Protein AF-A0A950Y7S8-F1 (afdb_monomer)

Secondary structure (DSSP, 8-state):
-TTS-SS--HHHHHHHHHHHHHTSHHHHHHHHHHHHHHHHHHHHHHHHHHHHHHH-TTS-GGG----EESS-SEEEE-HHHHHHHHTSTT--HHHHHHHHHHHHTTSEEEEEGGGS-HHHHHH-GGGGB--TT-SS----SPPTTS-B--TTEEEEE-SSEETTTEE-SS---THHHHHHHHHTT---SEE-SSEEEEE--TTPPTTHHHHHHHHHHHHHHHHHTT-BHHHH-HHHHHH-HHHHTT-BHHHHHHHHHHHHHHTTHHHHHHHHTSGGGPPEE-S-HHHHHHHHHHT--EEEEGGG-TTPBB-S-EEETTTTEEEE-TTEE--TT-HHHHHHHHHHHHHHHSTT-PPPEESEEEEE-GGG-EEEEEEE--TTTTT--

Sequence (385 aa):
MMHTSTSPQYNMIASLDVGAEIMRGRQGFALMDGAVRESIALRKQVERYRDELVGDPAAEVRERWFFDVFGPHTVTVTPEQLEAALAAHELTPRTRATLDRAIGAGGVRGARWSELDDDLLASVPECWMFHEGDDWHDLTGLAPGYIMLDPTKCSITTPGIERGRAFAHWGIPAAIPAAVLRARGIVCEKTSFYTILLLVTAAIERGKSATVLSELLEIKRQYDRDALVSDVLPDLVAAHPQRYAGVKLPELCDEMHEFLRERQADRLQRAAYNAEHEPEIVLRPADGHLALLRDGAELVPLDELAGRLAAALIVVYPPGIALMVPGERFAADSAAVAYLRLFEESDNRFPGFECEMHGIFPRAGTGGRLRYFTYVVPQTAAGGA

Structure (mmCIF, N/CA/C/O backbone):
data_AF-A0A950Y7S8-F1
#
_entry.id   AF-A0A950Y7S8-F1
#
loop_
_atom_site.group_PDB
_atom_site.id
_atom_site.type_symbol
_atom_site.label_atom_id
_atom_site.label_alt_id
_atom_site.label_comp_id
_atom_site.label_asym_id
_atom_site.label_entity_id
_atom_site.label_seq_id
_atom_site.pdbx_PDB_ins_code
_atom_site.Cartn_x
_atom_site.Cartn_y
_atom_site.Cartn_z
_atom_site.occupancy
_atom_site.B_iso_or_equiv
_atom_site.auth_seq_id
_atom_site.auth_comp_id
_atom_site.auth_asym_id
_atom_site.auth_atom_id
_atom_site.pdbx_PDB_model_num
ATOM 1 N N . MET A 1 1 ? -18.364 29.723 -8.635 1.00 84.06 1 MET A N 1
ATOM 2 C CA . MET A 1 1 ? -17.699 30.203 -7.401 1.00 84.06 1 MET A CA 1
ATOM 3 C C . MET A 1 1 ? -18.236 29.561 -6.112 1.00 84.06 1 MET A C 1
ATOM 5 O O . MET A 1 1 ? -17.759 29.932 -5.056 1.00 84.06 1 MET A O 1
ATOM 9 N N . MET A 1 2 ? -19.168 28.590 -6.143 1.00 94.31 2 MET A N 1
ATOM 10 C CA . MET A 1 2 ? -19.790 28.039 -4.916 1.00 94.31 2 MET A CA 1
ATOM 11 C C . MET A 1 2 ? -18.813 27.337 -3.949 1.00 94.31 2 MET A C 1
ATOM 13 O O . MET A 1 2 ? -19.095 27.273 -2.761 1.00 94.31 2 MET A O 1
ATOM 17 N N . HIS A 1 3 ? -17.673 26.838 -4.442 1.00 95.88 3 HIS A N 1
ATOM 18 C CA . HIS A 1 3 ? -16.684 26.092 -3.645 1.00 95.88 3 HIS A CA 1
ATOM 19 C C . HIS A 1 3 ? -15.305 26.766 -3.583 1.00 95.88 3 HIS A C 1
ATOM 21 O O . HIS A 1 3 ? -14.385 26.238 -2.966 1.00 95.88 3 HIS A O 1
ATOM 27 N N . THR A 1 4 ? -15.136 27.920 -4.233 1.00 94.44 4 THR A N 1
ATOM 28 C CA . THR A 1 4 ? -13.865 28.655 -4.228 1.00 94.44 4 THR A CA 1
ATOM 29 C C . THR A 1 4 ? -13.909 29.695 -3.121 1.00 94.44 4 THR A C 1
ATOM 31 O O . THR A 1 4 ? -14.841 30.496 -3.079 1.00 94.44 4 THR A O 1
ATOM 34 N N . SER A 1 5 ? -12.899 29.703 -2.248 1.00 94.69 5 SER A N 1
ATOM 35 C CA . SER A 1 5 ? -12.762 30.750 -1.232 1.00 94.69 5 SER A CA 1
ATOM 36 C C . SER A 1 5 ? -12.743 32.132 -1.888 1.00 94.69 5 SER A C 1
ATOM 38 O O . SER A 1 5 ? -12.044 32.342 -2.880 1.00 94.69 5 SER A O 1
ATOM 40 N N . THR A 1 6 ? -13.463 33.092 -1.305 1.00 96.56 6 THR A N 1
ATOM 41 C CA . THR A 1 6 ? -13.390 34.506 -1.708 1.00 96.56 6 THR A CA 1
ATOM 42 C C . THR A 1 6 ? -12.035 35.139 -1.382 1.00 96.56 6 THR A C 1
ATOM 44 O O . THR A 1 6 ? -11.711 36.190 -1.925 1.00 96.56 6 THR A O 1
ATOM 47 N N . SER A 1 7 ? -11.242 34.491 -0.523 1.00 96.56 7 SER A N 1
ATOM 48 C CA . SER A 1 7 ? -9.890 34.896 -0.135 1.00 96.56 7 SER A CA 1
ATOM 49 C C . SER A 1 7 ? -8.921 33.745 -0.424 1.00 96.56 7 SER A C 1
ATOM 51 O O . SER A 1 7 ? -8.55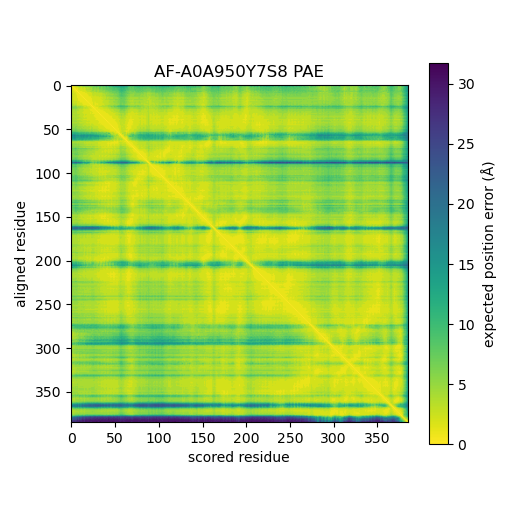9 33.002 0.494 1.00 96.56 7 SER A O 1
ATOM 53 N N . PRO A 1 8 ? -8.555 33.509 -1.696 1.00 96.19 8 PRO A N 1
ATOM 54 C CA . PRO A 1 8 ? -7.660 32.415 -2.038 1.00 96.19 8 PRO A CA 1
ATOM 55 C C . PRO A 1 8 ? -6.236 32.682 -1.536 1.00 96.19 8 PRO A C 1
ATOM 57 O O . PRO A 1 8 ? -5.764 33.820 -1.502 1.00 96.19 8 PRO A O 1
ATOM 60 N N . GLN A 1 9 ? -5.517 31.617 -1.184 1.00 97.75 9 GLN A N 1
ATOM 61 C CA . GLN A 1 9 ? -4.110 31.718 -0.812 1.00 97.75 9 GLN A CA 1
ATOM 62 C C . GLN A 1 9 ? -3.245 31.856 -2.071 1.00 97.75 9 GLN A C 1
ATOM 64 O O . GLN A 1 9 ? -2.982 30.882 -2.775 1.00 97.75 9 GLN A O 1
ATOM 69 N N . TYR A 1 10 ? -2.756 33.068 -2.324 1.00 97.75 10 TYR A N 1
ATOM 70 C CA . TYR A 1 10 ? -1.976 33.401 -3.521 1.00 97.75 10 TYR A CA 1
ATOM 71 C C . TYR A 1 10 ? -0.733 32.518 -3.701 1.00 97.75 10 TYR A C 1
ATOM 73 O O . TYR A 1 10 ? -0.430 32.132 -4.823 1.00 97.75 10 TYR A O 1
ATOM 81 N N . ASN A 1 11 ? -0.064 32.119 -2.613 1.00 98.25 11 ASN A N 1
ATOM 82 C CA . ASN A 1 11 ? 1.104 31.231 -2.690 1.00 98.25 11 ASN A CA 1
ATOM 83 C C . ASN A 1 11 ? 0.759 29.830 -3.227 1.00 98.25 11 ASN A C 1
ATOM 85 O O . ASN A 1 11 ? 1.554 29.266 -3.971 1.00 98.25 11 ASN A O 1
ATOM 89 N N . MET A 1 12 ? -0.420 29.280 -2.898 1.00 97.69 12 MET A N 1
ATOM 90 C CA . MET A 1 12 ? -0.869 27.995 -3.460 1.00 97.69 12 MET A CA 1
ATOM 91 C C . MET A 1 12 ? -1.208 28.126 -4.946 1.00 97.69 12 MET A C 1
ATOM 93 O O . MET A 1 12 ? -0.928 27.229 -5.731 1.00 97.69 12 MET A O 1
ATOM 97 N N . ILE A 1 13 ? -1.793 29.256 -5.353 1.00 97.25 13 ILE A N 1
ATOM 98 C CA . ILE A 1 13 ? -2.057 29.518 -6.772 1.00 97.25 13 ILE A CA 1
ATOM 99 C C . ILE A 1 13 ? -0.735 29.637 -7.536 1.00 97.25 13 ILE A C 1
ATOM 101 O O . ILE A 1 13 ? -0.559 28.983 -8.560 1.00 97.25 13 ILE A O 1
ATOM 105 N N . ALA A 1 14 ? 0.214 30.413 -7.011 1.00 98.19 14 ALA A N 1
ATOM 106 C CA . ALA A 1 14 ? 1.532 30.568 -7.613 1.00 98.19 14 ALA A CA 1
ATOM 107 C C . ALA A 1 14 ? 2.272 29.224 -7.728 1.00 98.19 14 ALA A C 1
ATOM 109 O O . ALA A 1 14 ? 2.909 28.972 -8.746 1.00 98.19 14 ALA A O 1
ATOM 110 N N . SER A 1 15 ? 2.157 28.326 -6.740 1.00 97.81 15 SER A N 1
ATOM 111 C CA . SER A 1 15 ? 2.782 27.001 -6.832 1.00 97.81 15 SER A CA 1
ATOM 112 C C . SER A 1 15 ? 2.182 26.124 -7.934 1.00 97.81 15 SER A C 1
ATOM 114 O O . SER A 1 15 ? 2.905 25.318 -8.510 1.00 97.81 15 SER A O 1
ATOM 116 N N . LEU A 1 16 ? 0.887 26.273 -8.246 1.00 97.50 16 LEU A N 1
ATOM 117 C CA . LEU A 1 16 ? 0.252 25.558 -9.362 1.00 97.50 16 LEU A CA 1
ATOM 118 C C . LEU A 1 16 ? 0.780 26.056 -10.716 1.00 97.50 16 LEU A C 1
ATOM 120 O O . LEU A 1 16 ? 1.050 25.242 -11.594 1.00 97.50 16 LEU A O 1
ATOM 124 N N . ASP A 1 17 ? 0.974 27.370 -10.859 1.00 97.75 17 ASP A N 1
ATOM 125 C CA . ASP A 1 17 ? 1.545 27.985 -12.067 1.00 97.75 17 ASP A CA 1
ATOM 126 C C . ASP A 1 17 ? 3.009 27.559 -12.274 1.00 97.75 17 ASP A C 1
ATOM 128 O O . ASP A 1 17 ? 3.392 27.070 -13.336 1.00 97.75 17 ASP A O 1
ATOM 132 N N . VAL A 1 18 ? 3.814 27.611 -11.207 1.00 97.00 18 VAL A N 1
ATOM 133 C CA . VAL A 1 18 ? 5.192 27.097 -11.220 1.00 97.00 18 VAL A CA 1
ATOM 134 C C . VAL A 1 18 ? 5.223 25.599 -11.534 1.00 97.00 18 VAL A C 1
ATOM 136 O O . VAL A 1 18 ? 6.050 25.164 -12.329 1.00 97.00 18 VAL A O 1
ATOM 139 N N . GLY A 1 19 ? 4.319 24.804 -10.952 1.00 95.19 19 GLY A N 1
ATOM 140 C CA . GLY A 1 19 ? 4.208 23.371 -11.230 1.00 95.19 19 GLY A CA 1
ATOM 141 C C . GLY A 1 19 ? 3.934 23.072 -12.706 1.00 95.19 19 GLY A C 1
ATOM 142 O O . GLY A 1 19 ? 4.538 22.155 -13.264 1.00 95.19 19 GLY A O 1
ATOM 143 N N . ALA A 1 20 ? 3.085 23.872 -13.356 1.00 96.19 20 ALA A N 1
ATOM 144 C CA . ALA A 1 20 ? 2.829 23.757 -14.788 1.00 96.19 20 ALA A CA 1
ATOM 145 C C . ALA A 1 20 ? 4.081 24.074 -15.623 1.00 96.19 20 ALA A C 1
ATOM 147 O O . ALA A 1 20 ? 4.378 23.338 -16.566 1.00 96.19 20 ALA A O 1
ATOM 148 N N . GLU A 1 21 ? 4.847 25.108 -15.260 1.00 96.38 21 GLU A N 1
ATOM 149 C CA . GLU A 1 21 ? 6.091 25.426 -15.972 1.00 96.38 21 GLU A CA 1
ATOM 150 C C . GLU A 1 21 ? 7.217 24.410 -15.738 1.00 96.38 21 GLU A C 1
ATOM 152 O O . GLU A 1 21 ? 7.948 24.088 -16.673 1.00 96.38 21 GLU A O 1
ATOM 157 N N . ILE A 1 22 ? 7.326 23.818 -14.542 1.00 94.94 22 ILE A N 1
ATOM 158 C CA . ILE A 1 22 ? 8.283 22.722 -14.285 1.00 94.94 22 ILE A CA 1
ATOM 159 C C . ILE A 1 22 ? 8.054 21.559 -15.264 1.00 94.94 22 ILE A C 1
ATOM 161 O O . ILE A 1 22 ? 9.010 20.944 -15.738 1.00 94.94 22 ILE A O 1
ATOM 165 N N . MET A 1 23 ? 6.793 21.267 -15.589 1.00 94.62 23 MET A N 1
ATOM 166 C CA . MET A 1 23 ? 6.429 20.157 -16.474 1.00 94.62 23 MET A CA 1
ATOM 167 C C . MET A 1 23 ? 6.459 20.521 -17.963 1.00 94.62 23 MET A C 1
ATOM 169 O O . MET A 1 23 ? 6.226 19.659 -18.813 1.00 94.62 23 MET A O 1
ATOM 173 N N . ARG A 1 24 ? 6.750 21.776 -18.323 1.00 93.69 24 ARG A N 1
ATOM 174 C CA . ARG A 1 24 ? 6.656 22.232 -19.708 1.00 93.69 24 ARG A CA 1
ATOM 175 C C . ARG A 1 24 ? 7.822 21.733 -20.564 1.00 93.69 24 ARG A C 1
ATOM 177 O O . ARG A 1 24 ? 8.999 21.972 -20.297 1.00 93.69 24 ARG A O 1
ATOM 184 N N . GLY A 1 25 ? 7.476 21.111 -21.691 1.00 90.75 25 GLY A N 1
ATOM 185 C CA . GLY A 1 25 ? 8.434 20.697 -22.716 1.00 90.75 25 GLY A CA 1
ATOM 186 C C . GLY A 1 25 ? 9.405 19.614 -22.237 1.00 90.75 25 GLY A C 1
ATOM 187 O O . GLY A 1 25 ? 9.105 18.824 -21.347 1.00 90.75 25 GLY A O 1
ATOM 188 N N . ARG A 1 26 ? 10.595 19.571 -22.845 1.00 89.38 26 ARG A N 1
ATOM 189 C CA . ARG A 1 26 ? 11.595 18.502 -22.645 1.00 89.38 26 ARG A CA 1
ATOM 190 C C . ARG A 1 26 ? 12.044 18.301 -21.202 1.00 89.38 26 ARG A C 1
ATOM 192 O O . ARG A 1 26 ? 12.403 17.189 -20.834 1.00 89.38 26 ARG A O 1
ATOM 199 N N . GLN A 1 27 ? 12.058 19.363 -20.401 1.00 89.19 27 GLN A N 1
ATOM 200 C CA . GLN A 1 27 ? 12.529 19.285 -19.018 1.00 89.19 27 GLN A CA 1
ATOM 201 C C . GLN A 1 27 ? 11.557 18.480 -18.148 1.00 89.19 27 GLN A C 1
ATOM 203 O O . GLN A 1 27 ? 12.003 17.612 -17.404 1.00 89.19 27 GLN A O 1
ATOM 208 N N . GLY A 1 28 ? 10.246 18.676 -18.325 1.00 92.31 28 GLY A N 1
ATOM 209 C CA . GLY A 1 28 ? 9.220 17.865 -17.665 1.00 92.31 28 GLY A CA 1
ATOM 210 C C . GLY A 1 28 ? 9.319 16.381 -18.024 1.00 92.31 28 GLY A C 1
ATOM 211 O O . GLY A 1 28 ? 9.290 15.528 -17.138 1.00 92.31 28 GLY A O 1
ATOM 212 N N . PHE A 1 29 ? 9.537 16.063 -19.307 1.00 90.19 29 PHE A N 1
ATOM 213 C CA . PHE A 1 29 ? 9.772 14.679 -19.743 1.00 90.19 29 PHE A CA 1
ATOM 214 C C . PHE A 1 29 ? 11.013 14.069 -19.089 1.00 90.19 29 PHE A C 1
ATOM 216 O O . PHE A 1 29 ? 10.944 12.952 -18.591 1.00 90.19 29 PHE A O 1
ATOM 223 N N . ALA A 1 30 ? 12.128 14.802 -19.038 1.00 89.94 30 ALA A N 1
ATOM 224 C CA . ALA A 1 30 ? 13.353 14.323 -18.400 1.00 89.94 30 ALA A CA 1
ATOM 225 C C . ALA A 1 30 ? 13.180 14.084 -16.887 1.00 89.94 30 ALA A C 1
ATOM 227 O O . ALA A 1 30 ? 13.748 13.136 -16.347 1.00 89.94 30 ALA A O 1
ATOM 228 N N . LEU A 1 31 ? 12.384 14.916 -16.204 1.00 92.44 31 LEU A N 1
ATOM 229 C CA . LEU A 1 31 ? 12.048 14.725 -14.790 1.00 92.44 31 LEU A CA 1
ATOM 230 C C . LEU A 1 31 ? 11.253 13.431 -14.565 1.00 92.44 31 LEU A C 1
ATOM 232 O O . LEU A 1 31 ? 11.574 12.662 -13.658 1.00 92.44 31 LEU A O 1
ATOM 236 N N . MET A 1 32 ? 10.250 13.167 -15.405 1.00 92.69 32 MET A N 1
ATOM 237 C CA . MET A 1 32 ? 9.444 11.948 -15.306 1.00 92.69 32 MET A CA 1
ATOM 238 C C . MET A 1 32 ? 10.212 10.692 -15.734 1.00 92.69 32 MET A C 1
ATOM 240 O O . MET A 1 32 ? 10.119 9.680 -15.046 1.00 92.69 32 MET A O 1
ATOM 244 N N . ASP A 1 33 ? 11.023 10.758 -16.796 1.00 92.00 33 ASP A N 1
ATOM 245 C CA . ASP A 1 33 ? 11.936 9.671 -17.194 1.00 92.00 33 ASP A CA 1
ATOM 246 C C . ASP A 1 33 ? 12.895 9.322 -16.046 1.00 92.00 33 ASP A C 1
ATOM 248 O O . ASP A 1 33 ? 13.075 8.150 -15.718 1.00 92.00 33 ASP A O 1
ATOM 252 N N . GLY A 1 34 ? 13.423 10.334 -15.348 1.00 92.19 34 GLY A N 1
ATOM 253 C CA . GLY A 1 34 ? 14.221 10.143 -14.139 1.00 92.19 34 GLY A CA 1
ATOM 254 C C . GLY A 1 34 ? 13.479 9.379 -13.037 1.00 92.19 34 GLY A C 1
ATOM 255 O O . GLY A 1 34 ? 14.038 8.440 -12.472 1.00 92.19 34 GLY A O 1
ATOM 256 N N . ALA A 1 35 ? 12.219 9.730 -12.761 1.00 93.81 35 ALA A N 1
ATOM 257 C CA . ALA A 1 35 ? 11.397 9.039 -11.763 1.00 93.81 35 ALA A CA 1
ATOM 258 C C . ALA A 1 35 ? 11.097 7.581 -12.159 1.00 93.81 35 ALA A C 1
ATOM 260 O O . ALA A 1 35 ? 11.227 6.675 -11.335 1.00 93.81 35 ALA A O 1
ATOM 261 N N . VAL A 1 36 ? 10.750 7.333 -13.426 1.00 94.62 36 VAL A N 1
ATOM 262 C CA . VAL A 1 36 ? 10.516 5.976 -13.949 1.00 94.62 36 VAL A CA 1
ATOM 263 C C . VAL A 1 36 ? 11.780 5.126 -13.817 1.00 94.62 36 VAL A C 1
ATOM 265 O O . VAL A 1 36 ? 11.721 4.008 -13.306 1.00 94.62 36 VAL A O 1
ATOM 268 N N . ARG A 1 37 ? 12.943 5.666 -14.197 1.00 93.81 37 ARG A N 1
ATOM 269 C CA . ARG A 1 37 ? 14.232 4.966 -14.089 1.00 93.81 37 ARG A CA 1
ATOM 270 C C . ARG A 1 37 ? 14.656 4.703 -12.651 1.00 93.81 37 ARG A C 1
ATOM 272 O O . ARG A 1 37 ? 15.180 3.628 -12.380 1.00 93.81 37 ARG A O 1
ATOM 279 N N . GLU A 1 38 ? 14.397 5.624 -11.725 1.00 94.12 38 GLU A N 1
ATOM 280 C CA . GLU A 1 38 ? 14.646 5.384 -10.299 1.00 94.12 38 GLU A CA 1
ATOM 281 C C . GLU A 1 38 ? 13.761 4.243 -9.772 1.00 94.12 38 GLU A C 1
ATOM 283 O O . GLU A 1 38 ? 14.242 3.377 -9.039 1.00 94.12 38 GLU A O 1
ATOM 288 N N . SER A 1 39 ? 12.491 4.171 -10.198 1.00 95.25 39 SER A N 1
ATOM 289 C CA . SER A 1 39 ? 11.648 3.028 -9.838 1.00 95.25 39 SER A CA 1
ATOM 290 C C . SER A 1 39 ? 12.125 1.723 -10.474 1.00 95.25 39 SER A C 1
ATOM 292 O O . SER A 1 39 ? 12.059 0.689 -9.810 1.00 95.25 39 SER A O 1
ATOM 294 N N . ILE A 1 40 ? 12.585 1.741 -11.729 1.00 95.81 40 ILE A N 1
ATOM 295 C CA . ILE A 1 40 ? 13.155 0.558 -12.390 1.00 95.81 40 ILE A CA 1
ATOM 296 C C . ILE A 1 40 ? 14.381 0.072 -11.615 1.00 95.81 40 ILE A C 1
ATOM 298 O O . ILE A 1 40 ? 14.488 -1.119 -11.324 1.00 95.81 40 ILE A O 1
ATOM 302 N N . ALA A 1 41 ? 15.269 0.989 -11.226 1.00 94.31 41 ALA A N 1
ATOM 303 C CA . ALA A 1 41 ? 16.467 0.673 -10.460 1.00 94.31 41 ALA A CA 1
ATOM 304 C C . ALA A 1 41 ? 16.125 0.010 -9.119 1.00 94.31 41 ALA A C 1
ATOM 306 O O . ALA A 1 41 ? 16.689 -1.039 -8.807 1.00 94.31 41 ALA A O 1
ATOM 307 N N . LEU A 1 42 ? 15.167 0.563 -8.363 1.00 94.62 42 LEU A N 1
ATOM 308 C CA . LEU A 1 42 ? 14.709 -0.036 -7.107 1.00 94.62 42 LEU A CA 1
ATOM 309 C C . LEU A 1 42 ? 14.144 -1.447 -7.326 1.00 94.62 42 LEU A C 1
ATOM 311 O O . LEU A 1 42 ? 14.531 -2.376 -6.621 1.00 94.62 42 LEU A O 1
ATOM 315 N N . ARG A 1 43 ? 13.275 -1.626 -8.330 1.00 96.44 43 ARG A N 1
ATOM 316 C CA . ARG A 1 43 ? 12.659 -2.927 -8.647 1.00 96.44 43 ARG A CA 1
ATOM 317 C C . ARG A 1 43 ? 13.704 -3.983 -8.991 1.00 96.44 43 ARG A C 1
ATOM 319 O O . ARG A 1 43 ? 13.726 -5.047 -8.380 1.00 96.44 43 ARG A O 1
ATOM 326 N N . LYS A 1 44 ? 14.634 -3.651 -9.891 1.00 95.88 44 LYS A N 1
ATOM 327 C CA . LYS A 1 44 ? 15.738 -4.543 -10.266 1.00 95.88 44 LYS A CA 1
ATOM 328 C C . LYS A 1 44 ? 16.644 -4.882 -9.093 1.00 95.88 44 LYS A C 1
ATOM 330 O O . LYS A 1 44 ? 17.111 -6.011 -8.997 1.00 95.88 44 LYS A O 1
ATOM 335 N N . GLN A 1 45 ? 16.917 -3.923 -8.211 1.00 95.25 45 GLN A N 1
ATOM 336 C CA . GLN A 1 45 ? 17.719 -4.175 -7.018 1.00 95.25 45 GLN A CA 1
ATOM 337 C C . GLN A 1 45 ? 17.019 -5.150 -6.070 1.00 95.25 45 GLN A C 1
ATOM 339 O O . GLN A 1 45 ? 17.654 -6.109 -5.638 1.00 95.25 45 GLN A O 1
ATOM 344 N N . VAL A 1 46 ? 15.731 -4.945 -5.782 1.00 96.38 46 VAL A N 1
ATOM 345 C CA . VAL A 1 46 ? 14.954 -5.860 -4.932 1.00 96.38 46 VAL A CA 1
ATOM 346 C C . VAL A 1 46 ? 14.927 -7.264 -5.537 1.00 96.38 46 VAL A C 1
ATOM 348 O O . VAL A 1 46 ? 15.280 -8.213 -4.843 1.00 96.38 46 VAL A O 1
ATOM 351 N N . GLU A 1 47 ? 14.623 -7.400 -6.832 1.00 95.31 47 GLU A N 1
ATOM 352 C CA . GLU A 1 47 ? 14.633 -8.702 -7.515 1.00 95.31 47 GLU A CA 1
ATOM 353 C C . GLU A 1 47 ? 16.010 -9.375 -7.504 1.00 95.31 47 GLU A C 1
ATOM 355 O O . GLU A 1 47 ? 16.102 -10.576 -7.256 1.00 95.31 47 GLU A O 1
ATOM 360 N N . ARG A 1 48 ? 17.089 -8.617 -7.741 1.00 94.81 48 ARG A N 1
ATOM 361 C CA . ARG A 1 48 ? 18.452 -9.161 -7.716 1.00 94.81 48 ARG A CA 1
ATOM 362 C C . ARG A 1 48 ? 18.794 -9.724 -6.338 1.00 94.81 48 ARG A C 1
ATOM 364 O O . ARG A 1 48 ? 19.249 -10.857 -6.244 1.00 94.81 48 ARG A O 1
ATOM 371 N N . TYR A 1 49 ? 18.556 -8.954 -5.274 1.00 95.00 49 TYR A N 1
ATOM 372 C CA . TYR A 1 49 ? 18.811 -9.422 -3.909 1.00 95.00 49 TYR A CA 1
ATOM 373 C C . TYR A 1 49 ? 17.905 -10.593 -3.529 1.00 95.00 49 TYR A C 1
ATOM 375 O O . TYR A 1 49 ? 18.362 -11.516 -2.860 1.00 95.00 49 TYR A O 1
ATOM 383 N N . ARG A 1 50 ? 16.647 -10.594 -3.982 1.00 94.94 50 ARG A N 1
ATOM 384 C CA . ARG A 1 50 ? 15.740 -11.730 -3.803 1.00 94.94 50 ARG A CA 1
ATOM 385 C C . ARG A 1 50 ? 16.333 -12.995 -4.410 1.00 94.94 50 ARG A C 1
ATOM 387 O O . ARG A 1 50 ? 16.408 -14.000 -3.716 1.00 94.94 50 ARG A O 1
ATOM 394 N N . ASP A 1 51 ? 16.787 -12.954 -5.658 1.00 93.62 51 ASP A N 1
ATOM 395 C CA . ASP A 1 51 ? 17.377 -14.130 -6.302 1.00 93.62 51 ASP A CA 1
ATOM 396 C C . ASP A 1 51 ? 18.663 -14.597 -5.627 1.00 93.62 51 ASP A C 1
ATOM 398 O O . ASP A 1 51 ? 18.845 -15.796 -5.437 1.00 93.62 51 ASP A O 1
ATOM 402 N N . GLU A 1 52 ? 19.549 -13.662 -5.271 1.00 93.38 52 GLU A N 1
ATOM 403 C CA . GLU A 1 52 ? 20.811 -13.972 -4.598 1.00 93.38 52 GLU A CA 1
ATOM 404 C C . GLU A 1 52 ? 20.552 -14.658 -3.249 1.00 93.38 52 GLU A C 1
ATOM 406 O O . GLU A 1 52 ? 21.149 -15.692 -2.964 1.00 93.38 52 GLU A O 1
ATOM 411 N N . LEU A 1 53 ? 19.626 -14.128 -2.443 1.00 93.00 53 LEU A N 1
ATOM 412 C CA . LEU A 1 53 ? 19.337 -14.624 -1.094 1.00 93.00 53 LEU A CA 1
ATOM 413 C C . LEU A 1 53 ? 18.483 -15.899 -1.090 1.00 93.00 53 LEU A C 1
ATOM 415 O O . LEU A 1 53 ? 18.705 -16.792 -0.277 1.00 93.00 53 LEU A O 1
ATOM 419 N N . VAL A 1 54 ? 17.498 -16.007 -1.986 1.00 91.94 54 VAL A N 1
ATOM 420 C CA . VAL A 1 54 ? 16.643 -17.202 -2.100 1.00 91.94 54 VAL A CA 1
ATOM 421 C C . VAL A 1 54 ? 17.393 -18.346 -2.789 1.00 91.94 54 VAL A C 1
ATOM 423 O O . VAL A 1 54 ? 17.197 -19.515 -2.449 1.00 91.94 54 VAL A O 1
ATOM 426 N N . GLY A 1 55 ? 18.252 -18.014 -3.754 1.00 88.88 55 GLY A N 1
ATOM 427 C CA . GLY A 1 55 ? 19.041 -18.963 -4.531 1.00 88.88 55 GLY A CA 1
ATOM 428 C C . GLY A 1 55 ? 20.312 -19.455 -3.842 1.00 88.88 55 GLY A C 1
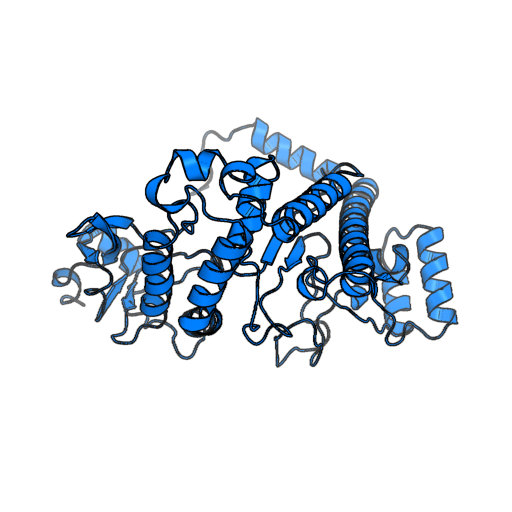ATOM 429 O O . GLY A 1 55 ? 20.912 -20.401 -4.352 1.00 88.88 55 GLY A O 1
ATOM 430 N N . ASP A 1 56 ? 20.725 -18.864 -2.714 1.00 88.12 56 ASP A N 1
ATOM 431 C CA . ASP A 1 56 ? 21.947 -19.252 -2.006 1.00 88.12 56 ASP A CA 1
ATOM 432 C C . ASP A 1 56 ? 21.840 -20.694 -1.463 1.00 88.12 56 ASP A C 1
ATOM 434 O O . ASP A 1 56 ? 21.081 -20.967 -0.523 1.00 88.12 56 ASP A O 1
ATOM 438 N N . PRO A 1 57 ? 22.602 -21.657 -2.020 1.00 82.44 57 PRO A N 1
ATOM 439 C CA . PRO A 1 57 ? 22.558 -23.034 -1.555 1.00 82.44 57 PRO A CA 1
ATOM 440 C C . PRO A 1 57 ? 23.183 -23.208 -0.165 1.00 82.44 57 PRO A C 1
ATOM 442 O O . PRO A 1 57 ? 22.905 -24.226 0.473 1.00 82.44 57 PRO A O 1
ATOM 445 N N . ALA A 1 58 ? 24.010 -22.259 0.292 1.00 84.94 58 ALA A N 1
ATOM 446 C CA . ALA A 1 58 ? 24.661 -22.283 1.597 1.00 84.94 58 ALA A CA 1
ATOM 447 C C . ALA A 1 58 ? 23.771 -21.733 2.725 1.00 84.94 58 ALA A C 1
ATOM 449 O O . ALA A 1 58 ? 23.990 -22.099 3.879 1.00 84.94 58 ALA A O 1
ATOM 450 N N . ALA A 1 59 ? 22.765 -20.912 2.404 1.00 81.81 59 ALA A N 1
ATOM 451 C CA . ALA A 1 59 ? 21.819 -20.372 3.379 1.00 81.81 59 ALA A CA 1
ATOM 452 C C . ALA A 1 59 ? 20.883 -21.460 3.930 1.00 81.81 59 ALA A C 1
ATOM 454 O O . ALA A 1 59 ? 20.462 -22.373 3.197 1.00 81.81 59 ALA A O 1
ATOM 455 N N . GLU A 1 60 ? 20.505 -21.352 5.207 1.00 82.44 60 GLU A N 1
ATOM 456 C CA . GLU A 1 60 ? 19.478 -22.222 5.783 1.00 82.44 60 GLU A CA 1
ATOM 457 C C . GLU A 1 60 ? 18.141 -22.005 5.062 1.00 82.44 60 GLU A C 1
ATOM 459 O O . GLU A 1 60 ? 17.837 -20.905 4.611 1.00 82.44 60 GLU A O 1
ATOM 464 N N . VAL A 1 61 ? 17.291 -23.033 4.967 1.00 80.69 61 VAL A N 1
ATOM 465 C CA . VAL A 1 61 ? 15.994 -22.915 4.264 1.00 80.69 61 VAL A CA 1
ATOM 466 C C . VAL A 1 61 ? 15.151 -21.760 4.816 1.00 80.69 61 VAL A C 1
ATOM 468 O O . VAL A 1 61 ? 14.529 -21.039 4.042 1.00 80.69 61 VAL A O 1
ATOM 471 N N . ARG A 1 62 ? 15.182 -21.538 6.138 1.00 82.44 62 ARG A N 1
ATOM 472 C CA . ARG A 1 62 ? 14.464 -20.434 6.797 1.00 82.44 62 ARG A CA 1
ATOM 473 C C . ARG A 1 62 ? 14.993 -19.044 6.431 1.00 82.44 62 ARG A C 1
ATOM 475 O O . ARG A 1 62 ? 14.273 -18.072 6.597 1.00 82.44 62 ARG A O 1
ATOM 482 N N . GLU A 1 63 ? 16.221 -18.953 5.928 1.00 85.56 63 GLU A N 1
ATOM 483 C CA . GLU A 1 63 ? 16.867 -17.705 5.510 1.00 85.56 63 GLU A CA 1
ATOM 484 C C . GLU A 1 63 ? 16.659 -17.429 4.010 1.00 85.56 63 GLU A C 1
ATOM 486 O O . GLU A 1 63 ? 16.959 -16.334 3.537 1.00 85.56 63 GLU A O 1
ATOM 491 N N . ARG A 1 64 ? 16.101 -18.374 3.242 1.00 91.88 64 ARG A N 1
ATOM 492 C CA . ARG A 1 64 ? 15.876 -18.240 1.790 1.00 91.88 64 ARG A CA 1
ATOM 493 C C . ARG A 1 64 ? 14.575 -17.508 1.479 1.00 91.88 64 ARG A C 1
ATOM 495 O O . ARG A 1 64 ? 13.649 -18.057 0.888 1.00 91.88 64 ARG A O 1
ATOM 502 N N . TRP A 1 65 ? 14.509 -16.249 1.884 1.00 95.12 65 TRP A N 1
ATOM 503 C CA . TRP A 1 65 ? 13.395 -15.355 1.589 1.00 95.12 65 TRP A CA 1
ATOM 504 C C . TRP A 1 65 ? 13.896 -13.923 1.427 1.00 95.12 65 TRP A C 1
ATOM 506 O O . TRP A 1 65 ? 14.895 -13.526 2.030 1.00 95.12 65 TRP A O 1
ATOM 516 N N . PHE A 1 66 ? 13.172 -13.130 0.645 1.00 97.06 66 PHE A N 1
ATOM 517 C CA . PHE A 1 66 ? 13.315 -11.680 0.619 1.00 97.06 66 PHE A CA 1
ATOM 518 C C . PHE A 1 66 ? 11.987 -11.039 0.211 1.00 97.06 66 PHE A C 1
ATOM 520 O O . PHE A 1 66 ? 11.014 -11.734 -0.089 1.00 97.06 66 PHE A O 1
ATOM 527 N N . PHE A 1 67 ? 11.951 -9.712 0.220 1.00 97.12 67 PHE A N 1
ATOM 528 C CA . PHE A 1 67 ? 10.876 -8.949 -0.398 1.00 97.12 67 PHE A CA 1
ATOM 529 C C . PHE A 1 67 ? 10.880 -9.145 -1.915 1.00 97.12 67 PHE A C 1
ATOM 531 O O . PHE A 1 67 ? 11.913 -9.468 -2.506 1.00 97.12 67 PHE A O 1
ATOM 538 N N . ASP A 1 68 ? 9.734 -8.905 -2.538 1.00 95.38 68 ASP A N 1
ATOM 539 C CA . ASP A 1 68 ? 9.596 -8.910 -3.990 1.00 95.38 68 ASP A CA 1
ATOM 540 C C . ASP A 1 68 ? 8.895 -7.627 -4.463 1.00 95.38 68 ASP A C 1
ATOM 542 O O . ASP A 1 68 ? 8.547 -6.759 -3.659 1.00 95.38 68 ASP A O 1
ATOM 546 N N . VAL A 1 69 ? 8.728 -7.456 -5.769 1.00 95.19 69 VAL A N 1
ATOM 547 C CA . VAL A 1 69 ? 8.029 -6.319 -6.365 1.00 95.19 69 VAL A CA 1
ATOM 548 C C . VAL A 1 69 ? 6.813 -6.783 -7.142 1.00 95.19 69 VAL A C 1
ATOM 550 O O . VAL A 1 69 ? 6.853 -7.751 -7.893 1.00 95.19 69 VAL A O 1
ATOM 553 N N . PHE A 1 70 ? 5.710 -6.058 -6.981 1.00 95.12 70 PHE A N 1
ATOM 554 C CA . PHE A 1 70 ? 4.515 -6.306 -7.772 1.00 95.12 70 PHE A CA 1
ATOM 555 C C . PHE A 1 70 ? 4.718 -5.765 -9.191 1.00 95.12 70 PHE A C 1
ATOM 557 O O . PHE A 1 70 ? 4.914 -4.555 -9.378 1.00 95.12 70 PHE A O 1
ATOM 564 N N . GLY A 1 71 ? 4.683 -6.653 -10.179 1.00 94.75 71 GLY A N 1
ATOM 565 C CA . GLY A 1 71 ? 4.860 -6.325 -11.589 1.00 94.75 71 GLY A CA 1
ATOM 566 C C . GLY A 1 71 ? 5.185 -7.555 -12.441 1.00 94.75 71 GLY A C 1
ATOM 567 O O . GLY A 1 71 ? 5.334 -8.649 -11.896 1.00 94.75 71 GLY A O 1
ATOM 568 N N . PRO A 1 72 ? 5.315 -7.378 -13.766 1.00 94.12 72 PRO A N 1
ATOM 569 C CA . PRO A 1 72 ? 5.644 -8.467 -14.676 1.00 94.12 72 PRO A CA 1
ATOM 570 C C . PRO A 1 72 ? 6.989 -9.116 -14.342 1.00 94.12 72 PRO A C 1
ATOM 572 O O . PRO A 1 72 ? 7.994 -8.427 -14.188 1.00 94.12 72 PRO A O 1
ATOM 575 N N . HIS A 1 73 ? 7.034 -10.449 -14.302 1.00 91.12 73 HIS A N 1
ATOM 576 C CA . HIS A 1 73 ? 8.292 -11.198 -14.173 1.00 91.12 73 HIS A CA 1
ATOM 577 C C . HIS A 1 73 ? 8.929 -11.508 -15.533 1.00 91.12 73 HIS A C 1
ATOM 579 O O . HIS A 1 73 ? 10.157 -11.542 -15.666 1.00 91.12 73 HIS A O 1
ATOM 585 N N . THR A 1 74 ? 8.098 -11.704 -16.559 1.00 94.38 74 THR A N 1
ATOM 586 C CA . THR A 1 74 ? 8.513 -11.932 -17.946 1.00 94.38 74 THR A CA 1
ATOM 587 C C . THR A 1 74 ? 7.770 -10.999 -18.885 1.00 94.38 74 THR A C 1
ATOM 589 O O . THR A 1 74 ? 6.595 -10.720 -18.673 1.00 94.38 74 THR A O 1
ATOM 592 N N . VAL A 1 75 ? 8.435 -10.562 -19.950 1.00 95.62 75 VAL A N 1
ATOM 593 C CA . VAL A 1 75 ? 7.885 -9.622 -20.926 1.00 95.62 75 VAL A CA 1
ATOM 594 C C . VAL A 1 75 ? 8.040 -10.186 -22.332 1.00 95.62 75 VAL A C 1
ATOM 596 O O . VAL A 1 75 ? 9.086 -10.728 -22.705 1.00 95.62 75 VAL A O 1
ATOM 599 N N . THR A 1 76 ? 6.995 -10.012 -23.133 1.00 95.31 76 THR A N 1
ATOM 600 C CA . THR A 1 76 ? 7.024 -10.210 -24.581 1.00 95.31 76 THR A CA 1
ATOM 601 C C . THR A 1 76 ? 6.598 -8.908 -25.241 1.00 95.31 76 THR A C 1
ATOM 603 O O . THR A 1 76 ? 5.571 -8.354 -24.879 1.00 95.31 76 THR A O 1
ATOM 606 N N . VAL A 1 77 ? 7.387 -8.420 -26.196 1.00 96.12 77 VAL A N 1
ATOM 607 C CA . VAL A 1 77 ? 7.086 -7.215 -26.973 1.00 96.12 77 VAL A CA 1
ATOM 608 C C . VAL A 1 77 ? 7.290 -7.523 -28.447 1.00 96.12 77 VAL A C 1
ATOM 610 O O . VAL A 1 77 ? 8.366 -7.958 -28.86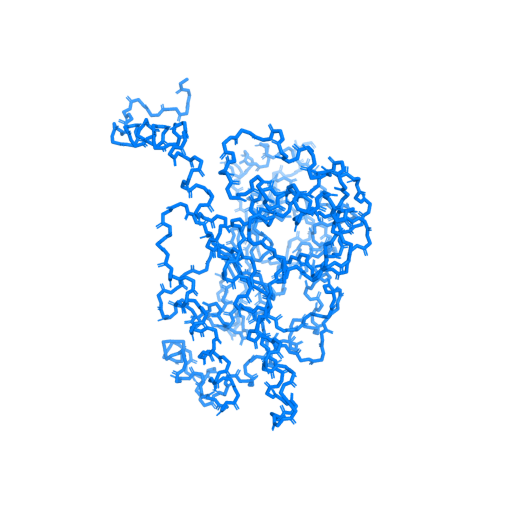4 1.00 96.12 77 VAL A O 1
ATOM 613 N N . THR A 1 78 ? 6.260 -7.291 -29.246 1.00 96.62 78 THR A N 1
ATOM 614 C CA . THR A 1 78 ? 6.309 -7.456 -30.702 1.00 96.62 78 THR A CA 1
ATOM 615 C C . THR A 1 78 ? 7.110 -6.329 -31.373 1.00 96.62 78 THR A C 1
ATOM 617 O O . THR A 1 78 ? 7.204 -5.227 -30.822 1.00 96.62 78 THR A O 1
ATOM 620 N N . PRO A 1 79 ? 7.690 -6.558 -32.568 1.00 96.56 79 PRO A N 1
ATOM 621 C CA . PRO A 1 79 ? 8.290 -5.485 -33.362 1.00 96.56 79 PRO A CA 1
ATOM 622 C C . PRO A 1 79 ? 7.343 -4.302 -33.578 1.00 96.56 79 PRO A C 1
ATOM 624 O O . PRO A 1 79 ? 7.758 -3.159 -33.427 1.00 96.56 79 PRO A O 1
ATOM 627 N N . GLU A 1 80 ? 6.061 -4.564 -33.831 1.00 94.88 80 GLU A N 1
ATOM 628 C CA . GLU A 1 80 ? 5.047 -3.536 -34.065 1.00 94.88 80 GLU A CA 1
ATOM 629 C C . GLU A 1 80 ? 4.843 -2.639 -32.831 1.00 94.88 80 GLU A C 1
ATOM 631 O O . GLU A 1 80 ? 4.715 -1.420 -32.953 1.00 94.88 80 GLU A O 1
ATOM 636 N N . GLN A 1 81 ? 4.866 -3.215 -31.625 1.00 94.75 81 GLN A N 1
ATOM 637 C CA . GLN A 1 81 ? 4.793 -2.454 -30.371 1.00 94.75 81 GLN A CA 1
ATOM 638 C C . GLN A 1 81 ? 6.054 -1.612 -30.129 1.00 94.75 81 GLN A C 1
ATOM 640 O O . GLN A 1 81 ? 5.961 -0.488 -29.631 1.00 94.75 81 GLN A O 1
ATOM 645 N N . LEU A 1 82 ? 7.233 -2.114 -30.509 1.00 95.44 82 LEU A N 1
ATOM 646 C CA . LEU A 1 82 ? 8.482 -1.349 -30.434 1.00 95.44 82 LEU A CA 1
ATOM 647 C C . LEU A 1 82 ? 8.503 -0.195 -31.449 1.00 95.44 82 LEU A C 1
ATOM 649 O O . LEU A 1 82 ? 8.922 0.913 -31.113 1.00 95.44 82 LEU A O 1
ATOM 653 N N . GLU A 1 83 ? 8.015 -0.420 -32.669 1.00 94.25 83 GLU A N 1
ATOM 654 C CA . GLU A 1 83 ? 7.855 0.622 -33.690 1.00 94.25 83 GLU A CA 1
ATOM 655 C C . GLU A 1 83 ? 6.857 1.699 -33.247 1.00 94.25 83 GLU A C 1
ATOM 657 O O . GLU A 1 83 ? 7.109 2.893 -33.425 1.00 94.25 83 GLU A O 1
ATOM 662 N N . ALA A 1 84 ? 5.760 1.303 -32.595 1.00 92.62 84 ALA A N 1
ATOM 663 C CA . ALA A 1 84 ? 4.828 2.246 -31.987 1.00 92.62 84 ALA A CA 1
ATOM 664 C C . ALA A 1 84 ? 5.506 3.088 -30.890 1.00 92.62 84 ALA A C 1
ATOM 666 O O . ALA A 1 84 ? 5.316 4.304 -30.844 1.00 92.62 84 ALA A O 1
ATOM 667 N N . ALA A 1 85 ? 6.355 2.480 -30.053 1.00 91.69 85 ALA A N 1
ATOM 668 C CA . ALA A 1 85 ? 7.130 3.204 -29.046 1.00 91.69 85 ALA A CA 1
ATOM 669 C C . ALA A 1 85 ? 8.147 4.181 -29.672 1.00 91.69 85 ALA A C 1
ATOM 671 O O . ALA A 1 85 ? 8.348 5.276 -29.150 1.00 91.69 85 ALA A O 1
ATOM 672 N N . LEU A 1 86 ? 8.735 3.859 -30.833 1.00 91.00 86 LEU A N 1
ATOM 673 C CA . LEU A 1 86 ? 9.642 4.763 -31.562 1.00 91.00 86 LEU A CA 1
ATOM 674 C C . LEU A 1 86 ? 8.976 6.057 -32.053 1.00 91.00 86 LEU A C 1
ATOM 676 O O . LEU A 1 86 ? 9.685 7.047 -32.294 1.00 91.00 86 LEU A O 1
ATOM 680 N N . ALA A 1 87 ? 7.651 6.040 -32.224 1.00 87.00 87 ALA A N 1
ATOM 681 C CA . ALA A 1 87 ? 6.856 7.205 -32.594 1.00 87.00 87 ALA A CA 1
ATOM 682 C C . ALA A 1 87 ? 6.616 8.165 -31.413 1.00 87.00 87 ALA A C 1
ATOM 684 O O . ALA A 1 87 ? 6.151 9.286 -31.631 1.00 87.00 87 ALA A O 1
ATOM 685 N N . ALA A 1 88 ? 6.957 7.764 -30.180 1.00 78.81 88 ALA A N 1
ATOM 686 C CA . ALA A 1 88 ? 6.859 8.626 -29.011 1.00 78.81 88 ALA A CA 1
ATOM 687 C C . ALA A 1 88 ? 7.742 9.876 -29.157 1.00 78.81 88 ALA A C 1
ATOM 689 O O . ALA A 1 88 ? 8.868 9.844 -29.670 1.00 78.81 88 ALA A O 1
ATOM 690 N N . HIS A 1 89 ? 7.223 11.008 -28.685 1.00 66.12 89 HIS A N 1
ATOM 691 C CA . HIS A 1 89 ? 7.969 12.257 -28.661 1.00 66.12 89 HIS A CA 1
ATOM 692 C C . HIS A 1 89 ? 9.098 12.183 -27.616 1.00 66.12 89 HIS A C 1
ATOM 694 O O . HIS A 1 89 ? 8.911 11.646 -26.532 1.00 66.12 89 HIS A O 1
ATOM 700 N N . GLU A 1 90 ? 10.257 12.765 -27.940 1.00 79.00 90 GLU A N 1
ATOM 701 C CA . GLU A 1 90 ? 11.371 13.006 -27.000 1.00 79.00 90 GLU A CA 1
ATOM 702 C C . GLU A 1 90 ? 12.241 11.799 -26.581 1.00 79.00 90 GLU A C 1
ATOM 704 O O . GLU A 1 90 ? 12.891 11.830 -25.537 1.00 79.00 90 GLU A O 1
ATOM 709 N N . LEU A 1 91 ? 12.373 10.772 -27.430 1.00 87.12 91 LEU A N 1
ATOM 710 C CA . LEU A 1 91 ? 13.371 9.710 -27.219 1.00 87.12 91 LEU A CA 1
ATOM 711 C C . LEU A 1 91 ? 14.812 10.202 -27.429 1.00 87.12 91 LEU A C 1
ATOM 713 O O . LEU A 1 91 ? 15.132 10.850 -28.432 1.00 87.12 91 LEU A O 1
ATOM 717 N N . THR A 1 92 ? 15.718 9.807 -26.532 1.00 89.12 92 THR A N 1
ATOM 718 C CA . THR A 1 92 ? 17.155 10.054 -26.715 1.00 89.12 92 THR A CA 1
ATOM 719 C C . THR A 1 92 ? 17.721 9.210 -27.872 1.00 89.12 92 THR A C 1
ATOM 721 O O . THR A 1 92 ? 17.191 8.132 -28.163 1.00 89.12 92 THR A O 1
ATOM 724 N N . PRO A 1 93 ? 18.834 9.622 -28.516 1.00 92.19 93 PRO A N 1
ATOM 725 C CA . PRO A 1 93 ? 19.491 8.802 -29.539 1.00 92.19 93 PRO A CA 1
ATOM 726 C C . PRO A 1 93 ? 19.890 7.409 -29.035 1.00 92.19 93 PRO A C 1
ATOM 728 O O . PRO A 1 93 ? 19.813 6.437 -29.783 1.00 92.19 93 PRO A O 1
ATOM 731 N N . ARG A 1 94 ? 20.276 7.306 -27.755 1.00 93.00 94 ARG A N 1
ATOM 732 C CA . ARG A 1 94 ? 20.597 6.034 -27.099 1.00 93.00 94 ARG A CA 1
ATOM 733 C C . ARG A 1 94 ? 19.363 5.135 -27.021 1.00 93.00 94 ARG A C 1
ATOM 735 O O . ARG A 1 94 ? 19.427 4.000 -27.477 1.00 93.00 94 ARG A O 1
ATOM 742 N N . THR A 1 95 ? 18.255 5.660 -26.499 1.00 93.38 95 THR A N 1
ATOM 743 C CA . THR A 1 95 ? 16.989 4.926 -26.365 1.00 93.38 95 THR A CA 1
ATOM 744 C C . THR A 1 95 ? 16.496 4.447 -27.729 1.00 93.38 95 THR A C 1
ATOM 746 O O . THR A 1 95 ? 16.198 3.268 -27.886 1.00 93.38 95 THR A O 1
ATOM 749 N N . ARG A 1 96 ? 16.523 5.314 -28.754 1.00 94.81 96 ARG A N 1
ATOM 750 C CA . ARG A 1 96 ? 16.180 4.938 -30.135 1.00 94.81 96 ARG A CA 1
ATOM 751 C C . ARG A 1 96 ? 17.037 3.779 -30.645 1.00 94.81 96 ARG A C 1
ATOM 753 O O . ARG A 1 96 ? 16.490 2.786 -31.104 1.00 94.81 96 ARG A O 1
ATOM 760 N N . ALA A 1 97 ? 18.359 3.863 -30.486 1.00 95.88 97 ALA A N 1
ATOM 761 C CA . ALA A 1 97 ? 19.258 2.786 -30.891 1.00 95.88 97 ALA A CA 1
ATOM 762 C C . ALA A 1 97 ? 18.990 1.473 -30.133 1.00 95.88 97 ALA A C 1
ATOM 764 O O . A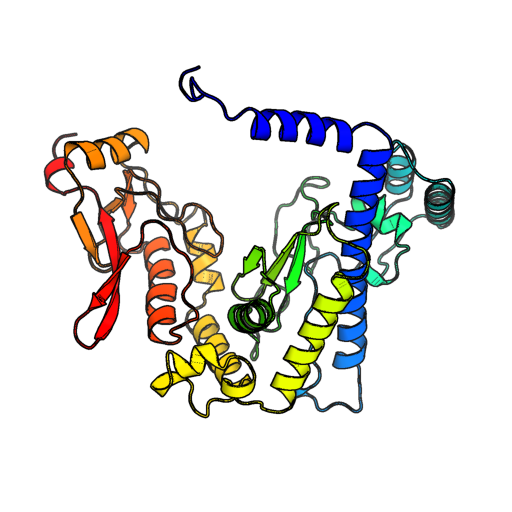LA A 1 97 ? 19.188 0.396 -30.690 1.00 95.88 97 ALA A O 1
ATOM 765 N N . THR A 1 98 ? 18.562 1.536 -28.868 1.00 96.00 98 THR A N 1
ATOM 766 C CA . THR A 1 98 ? 18.145 0.349 -28.108 1.00 96.00 98 THR A CA 1
ATOM 767 C C . THR A 1 98 ? 16.874 -0.276 -28.685 1.00 96.00 98 THR A C 1
ATOM 769 O O . THR A 1 98 ? 16.844 -1.491 -28.880 1.00 96.00 98 THR A O 1
ATOM 772 N N . LEU A 1 99 ? 15.867 0.531 -29.027 1.00 95.56 99 LEU A N 1
ATOM 773 C CA . LEU A 1 99 ? 14.627 0.051 -29.647 1.00 95.56 99 LEU A CA 1
ATOM 774 C C . LEU A 1 99 ? 14.886 -0.531 -31.044 1.00 95.56 99 LEU A C 1
ATOM 776 O O . LEU A 1 99 ? 14.439 -1.640 -31.324 1.00 95.56 99 LEU A O 1
ATOM 780 N N . ASP A 1 100 ? 15.683 0.142 -31.879 1.00 96.19 100 ASP A N 1
ATOM 781 C CA . ASP A 1 100 ? 16.054 -0.346 -33.216 1.00 96.19 100 ASP A CA 1
ATOM 782 C C . ASP A 1 100 ? 16.766 -1.709 -33.148 1.00 96.19 100 ASP A C 1
ATOM 784 O O . ASP A 1 100 ? 16.497 -2.601 -33.955 1.00 96.19 100 ASP A O 1
ATOM 788 N N . ARG A 1 101 ? 17.648 -1.914 -32.154 1.00 96.81 101 ARG A N 1
ATOM 789 C CA . ARG A 1 101 ? 18.282 -3.223 -31.916 1.00 96.81 101 ARG A CA 1
ATOM 790 C C . ARG A 1 101 ? 17.258 -4.296 -31.546 1.00 96.81 101 ARG A C 1
ATOM 792 O O . ARG A 1 101 ? 17.358 -5.411 -32.051 1.00 96.81 101 ARG A O 1
ATOM 799 N N . ALA A 1 102 ? 16.295 -3.975 -30.683 1.00 95.69 102 ALA A N 1
ATOM 800 C CA . ALA A 1 102 ? 15.248 -4.913 -30.279 1.00 95.69 102 ALA A CA 1
ATOM 801 C C . ALA A 1 102 ? 14.313 -5.271 -31.452 1.00 95.69 102 ALA A C 1
ATOM 803 O O . ALA A 1 102 ? 13.968 -6.438 -31.628 1.00 95.69 102 ALA A O 1
ATOM 804 N N . ILE A 1 103 ? 13.981 -4.302 -32.311 1.00 96.12 103 ILE A N 1
ATOM 805 C CA . ILE A 1 103 ? 13.226 -4.528 -33.555 1.00 96.12 103 ILE A CA 1
ATOM 806 C C . ILE A 1 103 ? 14.014 -5.443 -34.496 1.00 96.12 103 ILE A C 1
ATOM 808 O O . ILE A 1 103 ? 13.484 -6.449 -34.965 1.00 96.12 103 ILE A O 1
ATOM 812 N N . GLY A 1 104 ? 15.304 -5.157 -34.713 1.00 96.12 104 GLY A N 1
ATOM 813 C CA . GLY A 1 104 ? 16.186 -5.983 -35.544 1.00 96.12 104 GLY A CA 1
ATOM 814 C C . GLY A 1 104 ? 16.359 -7.420 -35.035 1.00 96.12 104 GLY A C 1
ATOM 815 O O . GLY A 1 104 ? 16.642 -8.318 -35.826 1.00 96.12 104 GLY A O 1
ATOM 816 N N . ALA A 1 105 ? 16.146 -7.654 -33.737 1.00 95.88 105 ALA A N 1
ATOM 817 C CA . ALA A 1 105 ? 16.137 -8.980 -33.120 1.00 95.88 105 ALA A CA 1
ATOM 818 C C . ALA A 1 105 ? 14.780 -9.713 -33.227 1.00 95.88 105 ALA A C 1
ATOM 820 O O . ALA A 1 105 ? 14.667 -10.856 -32.783 1.00 95.88 105 ALA A O 1
ATOM 821 N N . GLY A 1 106 ? 13.757 -9.095 -33.827 1.00 95.75 106 GLY A N 1
ATOM 822 C CA . GLY A 1 106 ? 12.416 -9.673 -33.956 1.00 95.75 106 GLY A CA 1
ATOM 823 C C . GLY A 1 106 ? 11.540 -9.510 -32.709 1.00 95.75 106 GLY A C 1
ATOM 824 O O . GLY A 1 106 ? 10.618 -10.310 -32.509 1.00 95.75 106 GLY A O 1
ATOM 825 N N . GLY A 1 107 ? 11.822 -8.492 -31.890 1.00 95.38 107 GLY A N 1
ATOM 826 C CA . GLY A 1 107 ? 11.109 -8.183 -30.653 1.00 95.38 107 GLY A CA 1
ATOM 827 C C . GLY A 1 107 ? 11.755 -8.786 -29.403 1.00 95.38 107 GLY A C 1
ATOM 828 O O . GLY A 1 107 ? 12.865 -9.316 -29.428 1.00 95.38 107 GLY A O 1
ATOM 829 N N . VAL A 1 108 ? 11.033 -8.710 -28.289 1.00 96.38 108 VAL A N 1
ATOM 830 C CA . VAL A 1 108 ? 11.376 -9.334 -27.005 1.00 96.38 108 VAL A CA 1
ATOM 831 C C . VAL A 1 108 ? 10.439 -10.523 -26.802 1.00 96.38 108 VAL A C 1
ATOM 833 O O . VAL A 1 108 ? 9.236 -10.384 -26.997 1.00 96.38 108 VAL A O 1
ATOM 836 N N . ARG A 1 109 ? 10.947 -11.702 -26.428 1.00 94.81 109 ARG A N 1
ATOM 837 C CA . ARG A 1 109 ? 10.121 -12.915 -26.272 1.00 94.81 109 ARG A CA 1
ATOM 838 C C . ARG A 1 109 ? 10.386 -13.596 -24.942 1.00 94.81 109 ARG A C 1
ATOM 840 O O . ARG A 1 109 ? 11.466 -14.153 -24.766 1.00 94.81 109 ARG A O 1
ATOM 847 N N . GLY A 1 110 ? 9.399 -13.570 -24.044 1.00 93.50 110 GLY A N 1
ATOM 848 C CA . GLY A 1 110 ? 9.460 -14.233 -22.737 1.00 93.50 110 GLY A CA 1
ATOM 849 C C . GLY A 1 110 ? 10.710 -13.880 -21.929 1.00 93.50 110 GLY A C 1
ATOM 850 O O . GLY A 1 110 ? 11.218 -14.718 -21.190 1.00 93.50 110 GLY A O 1
ATOM 851 N N . ALA A 1 111 ? 11.251 -12.677 -22.126 1.00 95.81 111 ALA A N 1
ATOM 852 C CA . ALA A 1 111 ? 12.484 -12.260 -21.484 1.00 95.81 111 ALA A CA 1
ATOM 853 C C . ALA A 1 111 ? 12.194 -11.852 -20.046 1.00 95.81 111 ALA A C 1
ATOM 855 O O . ALA A 1 111 ? 11.143 -11.281 -19.751 1.00 95.81 111 ALA A O 1
ATOM 856 N N . ARG A 1 112 ? 13.140 -12.115 -19.154 1.00 95.88 112 ARG A N 1
ATOM 857 C CA . ARG A 1 112 ? 13.011 -11.736 -17.757 1.00 95.88 112 ARG A CA 1
ATOM 858 C C . ARG A 1 112 ? 13.000 -10.214 -17.614 1.00 95.88 112 ARG A C 1
ATOM 860 O O . ARG A 1 112 ? 13.907 -9.548 -18.108 1.00 95.88 112 ARG A O 1
ATOM 867 N N . TRP A 1 113 ? 12.007 -9.673 -16.908 1.00 96.44 113 TRP A N 1
ATOM 868 C CA . TRP A 1 113 ? 11.807 -8.226 -16.773 1.00 96.44 113 TRP A CA 1
ATOM 869 C C . TRP A 1 113 ? 13.058 -7.509 -16.240 1.00 96.44 113 TRP A C 1
ATOM 871 O O . TRP A 1 113 ? 13.512 -6.521 -16.818 1.00 96.44 113 TRP A O 1
ATOM 881 N N . SER A 1 114 ? 13.691 -8.061 -15.201 1.00 95.44 114 SER A N 1
ATOM 882 C CA . SER A 1 114 ? 14.896 -7.497 -14.582 1.00 95.44 114 SER A CA 1
ATOM 883 C C . SER A 1 114 ? 16.142 -7.493 -15.478 1.00 95.44 114 SER A C 1
ATOM 885 O O . SER A 1 114 ? 17.062 -6.711 -15.227 1.00 95.44 114 SER A O 1
ATOM 887 N N . GLU A 1 115 ? 16.171 -8.300 -16.540 1.00 95.56 115 GLU A N 1
ATOM 888 C CA . GLU A 1 115 ? 17.298 -8.399 -17.479 1.00 95.56 115 GLU A CA 1
ATOM 889 C C . GLU A 1 115 ? 17.155 -7.468 -18.694 1.00 95.56 115 GLU A C 1
ATOM 891 O O . GLU A 1 115 ? 18.115 -7.274 -19.442 1.00 95.56 115 GLU A O 1
ATOM 896 N N . LEU A 1 116 ? 15.979 -6.864 -18.896 1.00 96.81 116 LEU A N 1
ATOM 897 C CA . LEU A 1 116 ? 15.738 -5.941 -20.006 1.00 96.81 116 LEU A CA 1
ATOM 898 C C . LEU A 1 116 ? 16.528 -4.643 -19.855 1.00 96.81 116 LEU A C 1
ATOM 900 O O . LEU A 1 116 ? 16.807 -4.199 -18.747 1.00 96.81 116 LEU A O 1
ATOM 904 N N . ASP A 1 117 ? 16.852 -3.986 -20.968 1.00 96.94 117 ASP A N 1
ATOM 905 C CA . ASP A 1 117 ? 17.480 -2.663 -20.930 1.00 96.94 117 ASP A CA 1
ATOM 906 C C . ASP A 1 117 ? 16.530 -1.637 -20.284 1.00 96.94 117 ASP A C 1
ATOM 908 O O . ASP A 1 117 ? 15.341 -1.589 -20.609 1.00 96.94 117 ASP A O 1
ATOM 912 N N . ASP A 1 118 ? 17.052 -0.794 -19.389 1.00 96.38 118 ASP A N 1
ATOM 913 C CA . ASP A 1 118 ? 16.278 0.270 -18.736 1.00 96.38 118 ASP A CA 1
ATOM 914 C C . ASP A 1 118 ? 15.633 1.212 -19.761 1.00 96.38 118 ASP A C 1
ATOM 916 O O . ASP A 1 118 ? 14.562 1.751 -19.507 1.00 96.38 118 ASP A O 1
ATOM 920 N N . ASP A 1 119 ? 16.261 1.404 -20.927 1.00 95.62 119 ASP A N 1
ATOM 921 C CA . ASP A 1 119 ? 15.694 2.180 -22.028 1.00 95.62 119 ASP A CA 1
ATOM 922 C C . ASP A 1 119 ? 14.420 1.540 -22.593 1.00 95.62 119 ASP A C 1
ATOM 924 O O . ASP A 1 119 ? 13.483 2.272 -22.902 1.00 95.62 119 ASP A O 1
ATOM 928 N N . LEU A 1 120 ? 14.341 0.207 -22.690 1.00 96.00 120 LEU A N 1
ATOM 929 C CA . LEU A 1 120 ? 13.110 -0.482 -23.103 1.00 96.00 120 LEU A CA 1
ATOM 930 C C . LEU A 1 120 ? 12.037 -0.342 -22.026 1.00 96.00 120 LEU A C 1
ATOM 932 O O . LEU A 1 120 ? 10.914 0.052 -22.322 1.00 96.00 120 LEU A O 1
ATOM 936 N N . LEU A 1 121 ? 12.395 -0.601 -20.768 1.00 96.94 121 LEU A N 1
ATOM 937 C CA . LEU A 1 121 ? 11.468 -0.504 -19.642 1.00 96.94 121 LEU A CA 1
ATOM 938 C C . LEU A 1 121 ? 10.913 0.918 -19.469 1.00 96.94 121 LEU A C 1
ATOM 940 O O . LEU A 1 121 ? 9.739 1.082 -19.162 1.00 96.94 121 LEU A O 1
ATOM 944 N N . ALA A 1 122 ? 11.723 1.953 -19.688 1.00 95.19 122 ALA A N 1
ATOM 945 C CA . ALA A 1 122 ? 11.293 3.340 -19.526 1.00 95.19 122 ALA A CA 1
ATOM 946 C C . ALA A 1 122 ? 10.459 3.879 -20.703 1.00 95.19 122 ALA A C 1
ATOM 948 O O . ALA A 1 122 ? 9.746 4.865 -20.527 1.00 95.19 122 ALA A O 1
ATOM 949 N N . SER A 1 123 ? 10.549 3.276 -21.895 1.00 93.94 123 SER A N 1
ATOM 950 C CA . SER A 1 123 ? 9.951 3.836 -23.121 1.00 93.94 123 SER A CA 1
ATOM 951 C C . SER A 1 123 ? 8.893 2.963 -23.794 1.00 93.94 123 SER A C 1
ATOM 953 O O . SER A 1 123 ? 8.172 3.457 -24.660 1.00 93.94 123 SER A O 1
ATOM 955 N N . VAL A 1 124 ? 8.766 1.693 -23.403 1.00 95.44 124 VAL A N 1
ATOM 956 C CA . VAL A 1 124 ? 7.829 0.743 -24.010 1.00 95.44 124 VAL A CA 1
ATOM 957 C C . VAL A 1 124 ? 6.727 0.397 -23.000 1.00 95.44 124 VAL A C 1
ATOM 959 O O . VAL A 1 124 ? 7.001 -0.319 -22.034 1.00 95.44 124 VAL A O 1
ATOM 962 N N . PRO A 1 125 ? 5.476 0.855 -23.211 1.00 94.31 125 PRO A N 1
ATOM 963 C CA . PRO A 1 125 ? 4.354 0.563 -22.313 1.00 94.31 125 PRO A CA 1
ATOM 964 C C . PRO A 1 125 ? 4.126 -0.932 -22.082 1.00 94.31 125 PRO A C 1
ATOM 966 O O . PRO A 1 125 ? 3.836 -1.334 -20.962 1.00 94.31 125 PRO A O 1
ATOM 969 N N . GLU A 1 126 ? 4.335 -1.757 -23.116 1.00 95.31 126 GLU A N 1
ATOM 970 C CA . GLU A 1 126 ? 4.143 -3.215 -23.075 1.00 95.31 126 GLU A CA 1
ATOM 971 C C . GLU A 1 126 ? 4.932 -3.909 -21.953 1.00 95.31 126 GLU A C 1
ATOM 973 O O . GLU A 1 126 ? 4.497 -4.925 -21.422 1.00 95.31 126 GLU A O 1
ATOM 978 N N . CYS A 1 127 ? 6.050 -3.321 -21.516 1.00 96.69 127 CYS A N 1
ATOM 979 C CA . CYS A 1 127 ? 6.831 -3.803 -20.375 1.00 96.69 127 CYS A CA 1
ATOM 980 C C . CYS A 1 127 ? 6.083 -3.740 -19.028 1.00 96.69 127 CYS A C 1
ATOM 982 O O . CYS A 1 127 ? 6.602 -4.237 -18.027 1.00 96.69 127 CYS A O 1
ATOM 984 N N . TRP A 1 128 ? 4.909 -3.105 -18.990 1.00 97.19 128 TRP A N 1
ATOM 985 C CA . TRP A 1 128 ? 4.108 -2.829 -17.795 1.00 97.19 128 TRP A CA 1
ATOM 986 C C . TRP A 1 128 ? 2.623 -3.171 -17.964 1.00 97.19 128 TRP A C 1
ATOM 988 O O . TRP A 1 128 ? 1.829 -2.907 -17.059 1.00 97.19 128 TRP A O 1
ATOM 998 N N . MET A 1 129 ? 2.220 -3.696 -19.120 1.00 96.19 129 MET A N 1
ATOM 999 C CA . MET A 1 129 ? 0.819 -4.004 -19.406 1.00 96.19 129 MET A CA 1
ATOM 1000 C C . MET A 1 129 ? 0.366 -5.259 -18.657 1.00 96.19 129 MET A C 1
ATOM 1002 O O . MET A 1 129 ? 1.139 -6.193 -18.461 1.00 96.19 129 MET A O 1
ATOM 1006 N N . PHE A 1 130 ? -0.900 -5.267 -18.242 1.00 96.00 130 PHE A N 1
ATOM 1007 C CA . PHE A 1 130 ? -1.558 -6.452 -17.699 1.00 96.00 130 PHE A CA 1
ATOM 1008 C C . PHE A 1 130 ? -2.120 -7.281 -18.855 1.00 96.00 130 PHE A C 1
ATOM 1010 O O . PHE A 1 130 ? -2.920 -6.765 -19.645 1.00 96.00 130 PHE A O 1
ATOM 1017 N N . HIS A 1 131 ? -1.756 -8.560 -18.927 1.00 93.88 131 HIS A N 1
ATOM 1018 C CA . HIS A 1 131 ? -2.291 -9.481 -19.926 1.00 93.88 131 HIS A CA 1
ATOM 1019 C C . HIS A 1 131 ? -3.168 -10.551 -19.286 1.00 93.88 131 HIS A C 1
ATOM 1021 O O . HIS A 1 131 ? -2.933 -11.015 -18.172 1.00 93.88 131 HIS A O 1
ATOM 1027 N N . GLU A 1 132 ? -4.193 -10.981 -20.021 1.00 92.94 132 GLU A N 1
ATOM 1028 C CA . GLU A 1 132 ? -4.997 -12.124 -19.602 1.00 92.94 132 GLU A CA 1
ATOM 1029 C C . GLU A 1 132 ? -4.097 -13.362 -19.449 1.00 92.94 132 GLU A C 1
ATOM 1031 O O . GLU A 1 132 ? -3.427 -13.776 -20.396 1.00 92.94 132 GLU A O 1
ATOM 1036 N N . GLY A 1 133 ? -4.114 -13.968 -18.261 1.00 89.06 133 GLY A N 1
ATOM 1037 C CA . GLY A 1 133 ? -3.352 -15.182 -17.962 1.00 89.06 133 GLY A CA 1
ATOM 1038 C C . GLY A 1 133 ? -1.938 -14.966 -17.417 1.00 89.06 133 GLY A C 1
ATOM 1039 O O . GLY A 1 133 ? -1.291 -15.963 -17.096 1.00 89.06 133 GLY A O 1
ATOM 1040 N N . ASP A 1 134 ? -1.481 -13.720 -17.263 1.00 90.88 134 ASP A N 1
ATOM 1041 C CA . ASP A 1 134 ? -0.247 -13.416 -16.532 1.00 90.88 134 ASP A CA 1
ATOM 1042 C C . ASP A 1 134 ? -0.314 -13.958 -15.089 1.00 90.88 134 ASP A C 1
ATOM 1044 O O . ASP A 1 134 ? -1.365 -13.961 -14.442 1.00 90.88 134 ASP A O 1
ATOM 1048 N N . ASP A 1 135 ? 0.817 -14.438 -14.571 1.00 87.88 135 ASP A N 1
ATOM 1049 C CA . ASP A 1 135 ? 0.900 -15.134 -13.279 1.00 87.88 135 ASP A CA 1
ATOM 1050 C C . ASP A 1 135 ? 1.261 -14.229 -12.090 1.00 87.88 135 ASP A C 1
ATOM 1052 O O . ASP A 1 135 ? 1.166 -14.657 -10.936 1.00 87.88 135 ASP A O 1
ATOM 1056 N N . TRP A 1 136 ? 1.625 -12.975 -12.362 1.00 89.19 136 TRP A N 1
ATOM 1057 C CA . TRP A 1 136 ? 1.994 -11.969 -11.364 1.00 89.19 136 TRP A CA 1
ATOM 1058 C C . TRP A 1 136 ? 0.791 -11.178 -10.816 1.00 89.19 136 TRP A C 1
ATOM 1060 O O . TRP A 1 136 ? 0.924 -10.459 -9.824 1.00 89.19 136 TRP A O 1
ATOM 1070 N N . HIS A 1 137 ? -0.394 -11.334 -11.419 1.00 90.38 137 HIS A N 1
ATOM 1071 C CA . HIS A 1 137 ? -1.660 -10.769 -10.946 1.00 90.38 137 HIS A CA 1
ATOM 1072 C C . HIS A 1 137 ? -2.809 -11.789 -11.006 1.00 90.38 137 HIS A C 1
ATOM 1074 O O . HIS A 1 137 ? -2.734 -12.818 -11.673 1.00 90.38 137 HIS A O 1
ATOM 1080 N N . ASP A 1 138 ? -3.915 -11.500 -10.323 1.00 86.31 138 ASP A N 1
ATOM 1081 C CA . ASP A 1 138 ? -5.089 -12.379 -10.225 1.00 86.31 138 ASP A CA 1
ATOM 1082 C C . ASP A 1 138 ? -6.319 -11.866 -11.000 1.00 86.31 138 ASP A C 1
ATOM 1084 O O . ASP A 1 138 ? -7.389 -12.477 -10.939 1.00 86.31 138 ASP A O 1
ATOM 1088 N N . LEU A 1 139 ? -6.161 -10.775 -11.758 1.00 88.94 139 LEU A N 1
ATOM 1089 C CA . LEU A 1 139 ? -7.209 -10.204 -12.603 1.00 88.94 139 LEU A CA 1
ATOM 1090 C C . LEU A 1 139 ? -7.578 -11.144 -13.762 1.00 88.94 139 LEU A C 1
ATOM 1092 O O . LEU A 1 139 ? -6.711 -11.756 -14.384 1.00 88.94 139 LEU A O 1
ATOM 1096 N N . THR A 1 140 ? -8.875 -11.222 -14.062 1.00 90.00 140 THR A N 1
ATOM 1097 C CA . THR A 1 140 ? -9.452 -12.056 -15.131 1.00 90.00 140 THR A CA 1
ATOM 1098 C C . THR A 1 140 ? -10.410 -11.244 -15.991 1.00 90.00 140 THR A C 1
ATOM 1100 O O . THR A 1 140 ? -11.064 -10.335 -15.476 1.00 90.00 140 THR A O 1
ATOM 1103 N N . GLY A 1 141 ? -10.585 -11.627 -17.256 1.00 91.44 141 GLY A N 1
ATOM 1104 C CA . GLY A 1 141 ? -11.484 -10.925 -18.177 1.00 91.44 141 GLY A CA 1
ATOM 1105 C C . GLY A 1 141 ? -10.906 -9.600 -18.679 1.00 91.44 141 GLY A C 1
ATOM 1106 O O . GLY A 1 141 ? -11.654 -8.662 -18.958 1.00 91.44 141 GLY A O 1
ATOM 1107 N N . LEU A 1 142 ? -9.580 -9.510 -18.767 1.00 93.25 142 LEU A N 1
ATOM 1108 C CA . LEU A 1 142 ? -8.861 -8.339 -19.241 1.00 93.25 142 LEU A CA 1
ATOM 1109 C C . LEU A 1 142 ? -8.915 -8.246 -20.768 1.00 93.25 142 LEU A C 1
ATOM 1111 O O . LEU A 1 142 ? -8.541 -9.169 -21.492 1.00 93.25 142 LEU A O 1
ATOM 1115 N N . ALA A 1 143 ? -9.341 -7.087 -21.270 1.00 94.50 143 ALA A N 1
ATOM 1116 C CA . ALA A 1 143 ? -9.185 -6.755 -22.679 1.00 94.50 143 ALA A CA 1
ATOM 1117 C C . ALA A 1 143 ? -7.728 -6.330 -22.970 1.00 94.50 143 ALA A C 1
ATOM 1119 O O . ALA A 1 143 ? -7.123 -5.635 -22.147 1.00 94.50 143 ALA A O 1
ATOM 1120 N N . PRO A 1 144 ? -7.158 -6.679 -24.141 1.00 91.69 144 PRO A N 1
ATOM 1121 C CA . PRO A 1 144 ? -5.830 -6.209 -24.533 1.00 91.69 144 PRO A CA 1
ATOM 1122 C C . PRO A 1 144 ? -5.743 -4.679 -24.519 1.00 91.69 144 PRO A C 1
ATOM 1124 O O . PRO A 1 144 ? -6.658 -4.000 -24.987 1.00 91.69 144 PRO A O 1
ATOM 1127 N N . GLY A 1 145 ? -4.643 -4.127 -24.001 1.00 90.94 145 GLY A N 1
ATOM 1128 C CA . GLY A 1 145 ? -4.444 -2.675 -23.965 1.00 90.94 145 GLY A CA 1
ATOM 1129 C C . GLY A 1 145 ? -5.204 -1.935 -22.855 1.00 90.94 145 GLY A C 1
ATOM 1130 O O . GLY A 1 145 ? -5.167 -0.708 -22.832 1.00 90.94 145 GLY A O 1
ATOM 1131 N N . TYR A 1 146 ? -5.912 -2.640 -21.963 1.00 94.31 146 TYR A N 1
ATOM 1132 C CA . TYR A 1 146 ? -6.854 -2.007 -21.031 1.00 94.31 146 TYR A CA 1
ATOM 1133 C C . TYR A 1 146 ? -6.205 -1.436 -19.762 1.00 94.31 146 TYR A C 1
ATOM 1135 O O . TYR A 1 146 ? -6.570 -0.342 -19.333 1.00 94.31 146 TYR A O 1
ATOM 1143 N N . ILE A 1 147 ? -5.254 -2.157 -19.154 1.00 95.62 147 ILE A N 1
ATOM 1144 C CA . ILE A 1 147 ? -4.634 -1.779 -17.873 1.00 95.62 147 ILE A CA 1
ATOM 1145 C C . ILE A 1 147 ? -3.113 -1.837 -17.994 1.00 95.62 147 ILE A C 1
ATOM 1147 O O . ILE A 1 147 ? -2.556 -2.791 -18.535 1.00 95.62 147 ILE A O 1
ATOM 1151 N N . MET A 1 148 ? -2.450 -0.827 -17.434 1.00 95.88 148 MET A N 1
ATOM 1152 C CA . MET A 1 148 ? -1.000 -0.751 -17.293 1.00 95.88 148 MET A CA 1
ATOM 1153 C C . MET A 1 148 ? -0.637 -0.511 -15.828 1.00 95.88 148 MET A C 1
ATOM 1155 O O . MET A 1 148 ? -1.315 0.247 -15.129 1.00 95.88 148 MET A O 1
ATOM 1159 N N . LEU A 1 149 ? 0.452 -1.123 -15.371 1.00 97.12 149 LEU A N 1
ATOM 1160 C CA . LEU A 1 149 ? 1.069 -0.811 -14.090 1.00 97.12 149 LEU A CA 1
ATOM 1161 C C . LEU A 1 149 ? 1.812 0.520 -14.214 1.00 97.12 149 LEU A C 1
ATOM 1163 O O . LEU A 1 149 ? 2.726 0.650 -15.020 1.00 97.12 149 LEU A O 1
ATOM 1167 N N . ASP A 1 150 ? 1.448 1.504 -13.394 1.00 97.38 150 ASP A N 1
ATOM 1168 C CA . ASP A 1 150 ? 2.188 2.765 -13.319 1.00 97.38 150 ASP A CA 1
ATOM 1169 C C . ASP A 1 150 ? 3.611 2.501 -12.784 1.00 97.38 150 ASP A C 1
ATOM 1171 O O . ASP A 1 150 ? 3.756 2.101 -11.620 1.00 97.38 150 ASP A O 1
ATOM 1175 N N . PRO A 1 151 ? 4.672 2.748 -13.579 1.00 95.75 151 PRO A N 1
ATOM 1176 C CA . PRO A 1 151 ? 6.042 2.494 -13.151 1.00 95.75 151 PRO A CA 1
ATOM 1177 C C . PRO A 1 151 ? 6.422 3.285 -11.901 1.00 95.75 151 PRO A C 1
ATOM 1179 O O . PRO A 1 151 ? 7.244 2.825 -11.121 1.00 95.75 151 PRO A O 1
ATOM 1182 N N . THR A 1 152 ? 5.808 4.450 -11.672 1.00 95.38 152 THR A N 1
ATOM 1183 C CA . THR A 1 152 ? 6.123 5.342 -10.546 1.00 95.38 152 THR A CA 1
ATOM 1184 C C . THR A 1 152 ? 5.466 4.924 -9.225 1.00 95.38 152 THR A C 1
ATOM 1186 O O . THR A 1 152 ? 5.768 5.477 -8.164 1.00 95.38 152 THR A O 1
ATOM 1189 N N . LYS A 1 153 ? 4.590 3.914 -9.255 1.00 96.44 153 LYS A N 1
ATOM 1190 C CA . LYS A 1 153 ? 3.960 3.312 -8.075 1.00 96.44 153 LYS A CA 1
ATOM 1191 C C . LYS A 1 153 ? 4.663 2.001 -7.756 1.00 96.44 153 LYS A C 1
ATOM 1193 O O . LYS A 1 153 ? 4.292 0.935 -8.243 1.00 96.44 153 LYS A O 1
ATOM 1198 N N . CYS A 1 154 ? 5.724 2.092 -6.960 1.00 95.75 154 CYS A N 1
ATOM 1199 C CA . CYS A 1 154 ? 6.554 0.945 -6.621 1.00 95.75 154 CYS A CA 1
ATOM 1200 C C . CYS A 1 154 ? 5.960 0.190 -5.431 1.00 95.75 154 CYS A C 1
ATOM 1202 O O . CYS A 1 15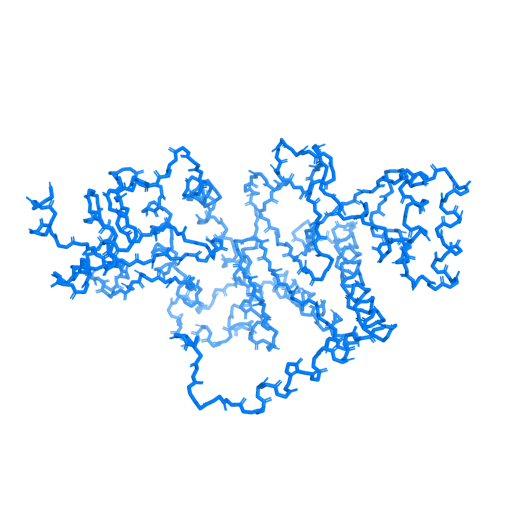4 ? 6.159 0.565 -4.276 1.00 95.75 154 CYS A O 1
ATOM 1204 N N . SER A 1 155 ? 5.226 -0.878 -5.726 1.00 96.81 155 SER A N 1
ATOM 1205 C CA . SER A 1 155 ? 4.683 -1.792 -4.723 1.00 96.81 155 SER A CA 1
ATOM 1206 C C . SER A 1 155 ? 5.676 -2.914 -4.427 1.00 96.81 155 SER A C 1
ATOM 1208 O O . SER A 1 155 ? 6.023 -3.688 -5.317 1.00 96.81 155 SER A O 1
ATOM 1210 N N . ILE A 1 156 ? 6.106 -3.002 -3.172 1.00 97.25 156 ILE A N 1
ATOM 1211 C CA . ILE A 1 156 ? 6.932 -4.078 -2.626 1.00 97.25 156 ILE A CA 1
ATOM 1212 C C . ILE A 1 156 ? 6.004 -5.090 -1.961 1.00 97.25 156 ILE A C 1
ATOM 1214 O O . ILE A 1 156 ? 5.171 -4.716 -1.134 1.00 97.25 156 ILE A O 1
ATOM 1218 N N . THR A 1 157 ? 6.130 -6.361 -2.314 1.00 96.12 157 THR A N 1
ATOM 1219 C CA . THR A 1 157 ? 5.371 -7.457 -1.711 1.00 96.12 157 THR A CA 1
ATOM 1220 C C . THR A 1 157 ? 6.195 -8.150 -0.634 1.00 96.12 157 THR A C 1
ATOM 1222 O O . THR A 1 157 ? 7.425 -8.230 -0.695 1.00 96.12 157 THR A O 1
ATOM 1225 N N . THR A 1 158 ? 5.503 -8.627 0.396 1.00 97.12 158 THR A N 1
ATOM 1226 C CA . THR A 1 158 ? 6.096 -9.405 1.483 1.00 97.12 158 THR A CA 1
ATOM 1227 C C . THR A 1 158 ? 5.694 -10.877 1.346 1.00 97.12 158 THR A C 1
ATOM 1229 O O . THR A 1 158 ? 4.622 -11.165 0.801 1.00 97.12 158 THR A O 1
ATOM 1232 N N . PRO A 1 159 ? 6.516 -11.834 1.818 1.00 95.81 159 PRO A N 1
ATOM 1233 C CA . PRO A 1 159 ? 6.132 -13.243 1.824 1.00 95.81 159 PRO A CA 1
ATOM 1234 C C . PRO A 1 159 ? 4.820 -13.474 2.578 1.00 95.81 159 PRO A C 1
ATOM 1236 O O . PRO A 1 159 ? 4.556 -12.810 3.578 1.00 95.81 159 PRO A O 1
ATOM 1239 N N . GLY A 1 160 ? 4.021 -14.444 2.137 1.00 94.38 160 GLY A N 1
ATOM 1240 C CA . GLY A 1 160 ? 2.793 -14.846 2.833 1.00 94.38 160 GLY A CA 1
ATOM 1241 C C . GLY A 1 160 ? 1.593 -15.092 1.929 1.00 94.38 160 GLY A C 1
ATOM 1242 O O . GLY A 1 160 ? 0.632 -15.714 2.373 1.00 94.38 160 GLY A O 1
ATOM 1243 N N . ILE A 1 161 ? 1.662 -14.678 0.663 1.00 91.06 161 ILE A N 1
ATOM 1244 C CA . ILE A 1 161 ? 0.681 -15.030 -0.366 1.00 91.06 161 ILE A CA 1
ATOM 1245 C C . ILE A 1 161 ? 1.395 -15.752 -1.509 1.00 91.06 161 ILE A C 1
ATOM 1247 O O . ILE A 1 161 ? 2.343 -15.232 -2.092 1.00 91.06 161 ILE A O 1
ATOM 1251 N N . GLU A 1 162 ? 0.921 -16.943 -1.860 1.00 83.81 162 GLU A N 1
ATOM 1252 C CA . GLU A 1 162 ? 1.402 -17.707 -3.007 1.00 83.81 162 GLU A CA 1
ATOM 1253 C C . GLU A 1 162 ? 0.624 -17.319 -4.266 1.00 83.81 162 GLU A C 1
ATOM 1255 O O . GLU A 1 162 ? -0.610 -17.392 -4.302 1.00 83.81 162 GLU A O 1
ATOM 1260 N N . ARG A 1 163 ? 1.356 -16.919 -5.318 1.00 70.94 163 ARG A N 1
ATOM 1261 C CA . ARG A 1 163 ? 0.821 -16.595 -6.658 1.00 70.94 163 ARG A CA 1
ATOM 1262 C C . ARG A 1 163 ? -0.374 -15.629 -6.635 1.00 70.94 163 ARG A C 1
ATOM 1264 O O . ARG A 1 163 ? -1.298 -15.774 -7.431 1.00 70.94 163 ARG A O 1
ATOM 1271 N N . GLY A 1 164 ? -0.401 -14.718 -5.660 1.00 66.44 164 GLY A N 1
ATOM 1272 C CA . GLY A 1 164 ? -1.484 -13.749 -5.472 1.00 66.44 164 GLY A CA 1
ATOM 1273 C C . GLY A 1 164 ? -2.850 -14.344 -5.103 1.00 66.44 164 GLY A C 1
ATOM 1274 O O . GLY A 1 164 ? -3.844 -13.639 -5.209 1.00 66.44 164 GLY A O 1
ATOM 1275 N N . ARG A 1 165 ? -2.940 -15.629 -4.723 1.00 72.81 165 ARG A N 1
ATOM 1276 C CA . ARG A 1 165 ? -4.231 -16.350 -4.656 1.00 72.81 165 ARG A CA 1
ATOM 1277 C C . ARG A 1 165 ? -4.538 -17.027 -3.329 1.00 72.81 165 ARG A C 1
ATOM 1279 O O . ARG A 1 165 ? -5.708 -17.260 -3.041 1.00 72.81 165 ARG A O 1
ATOM 1286 N N . ALA A 1 166 ? -3.524 -17.410 -2.561 1.00 83.62 166 ALA A N 1
ATOM 1287 C CA . ALA A 1 166 ? -3.721 -18.153 -1.322 1.00 83.62 166 ALA A CA 1
ATOM 1288 C C . ALA A 1 166 ? -2.667 -17.787 -0.287 1.00 83.62 166 ALA A C 1
ATOM 1290 O O . ALA A 1 166 ? -1.527 -17.489 -0.635 1.00 83.62 166 ALA A O 1
ATOM 1291 N N . PHE A 1 167 ? -3.039 -17.858 0.988 1.00 92.56 167 PHE A N 1
ATOM 1292 C CA . PHE A 1 167 ? -2.072 -17.782 2.071 1.00 92.56 167 PHE A CA 1
ATOM 1293 C C . PHE A 1 167 ? -1.062 -18.924 1.974 1.00 92.56 167 PHE A C 1
ATOM 1295 O O . PHE A 1 167 ? -1.443 -20.092 1.869 1.00 92.56 167 PHE A O 1
ATOM 1302 N N . ALA A 1 168 ? 0.215 -18.565 2.047 1.00 93.50 168 ALA A N 1
ATOM 1303 C CA . ALA A 1 168 ? 1.293 -19.512 2.272 1.00 93.50 168 ALA A CA 1
ATOM 1304 C C . ALA A 1 168 ? 1.174 -20.136 3.676 1.00 93.50 168 ALA A C 1
ATOM 1306 O O . ALA A 1 168 ? 0.376 -19.711 4.513 1.00 93.50 168 ALA A O 1
ATOM 1307 N N . HIS A 1 169 ? 1.994 -21.148 3.957 1.00 92.06 169 HIS A N 1
ATOM 1308 C CA . HIS A 1 169 ? 2.153 -21.661 5.324 1.00 92.06 169 HIS A CA 1
ATOM 1309 C C . HIS A 1 169 ? 2.827 -20.638 6.257 1.00 92.06 169 HIS A C 1
ATOM 1311 O O . HIS A 1 169 ? 2.596 -20.653 7.462 1.00 92.06 169 HIS A O 1
ATOM 1317 N N . TRP A 1 170 ? 3.698 -19.800 5.698 1.00 94.81 170 TRP A N 1
ATOM 1318 C CA . TRP A 1 170 ? 4.527 -18.844 6.418 1.00 94.81 170 TRP A CA 1
ATOM 1319 C C . TRP A 1 170 ? 4.514 -17.494 5.701 1.00 94.81 170 TRP A C 1
ATOM 1321 O O . TRP A 1 170 ? 4.500 -17.447 4.467 1.00 94.81 170 TRP A O 1
ATOM 1331 N N . GLY A 1 171 ? 4.573 -16.399 6.456 1.00 96.31 171 GLY A N 1
ATOM 1332 C CA . GLY A 1 171 ? 4.581 -15.066 5.879 1.00 96.31 171 GLY A CA 1
ATOM 1333 C C . GLY A 1 171 ? 4.959 -13.963 6.853 1.00 96.31 171 GLY A C 1
ATOM 1334 O O . GLY A 1 171 ? 5.018 -14.145 8.063 1.00 96.31 171 GLY A O 1
ATOM 1335 N N . ILE A 1 172 ? 5.190 -12.786 6.285 1.00 98.06 172 ILE A N 1
ATOM 1336 C CA . ILE A 1 172 ? 5.551 -11.558 6.982 1.00 98.06 172 ILE A CA 1
ATOM 1337 C C . ILE A 1 172 ? 4.490 -10.518 6.618 1.00 98.06 172 ILE A C 1
ATOM 1339 O O . ILE A 1 172 ? 4.570 -9.916 5.543 1.00 98.06 172 ILE A O 1
ATOM 1343 N N . PRO A 1 173 ? 3.473 -10.297 7.465 1.00 98.19 173 PRO A N 1
ATOM 1344 C CA . PRO A 1 173 ? 2.445 -9.295 7.204 1.00 98.19 173 PRO A CA 1
ATOM 1345 C C . PRO A 1 173 ? 3.058 -7.903 7.063 1.00 98.19 173 PRO A C 1
ATOM 1347 O O . PRO A 1 173 ? 3.840 -7.479 7.911 1.00 98.19 173 PRO A O 1
ATOM 1350 N N . ALA A 1 174 ? 2.691 -7.175 6.007 1.00 97.94 174 ALA A N 1
ATOM 1351 C CA . ALA A 1 174 ? 3.338 -5.925 5.605 1.00 97.94 174 ALA A CA 1
ATOM 1352 C C . ALA A 1 174 ? 3.245 -4.797 6.648 1.00 97.94 174 ALA A C 1
ATOM 1354 O O . ALA A 1 174 ? 4.080 -3.893 6.638 1.00 97.94 174 ALA A O 1
ATOM 1355 N N . ALA A 1 175 ? 2.292 -4.878 7.582 1.00 97.69 175 ALA A N 1
ATOM 1356 C CA . ALA A 1 175 ? 2.189 -3.972 8.724 1.00 97.69 175 ALA A CA 1
ATOM 1357 C C . ALA A 1 175 ? 3.487 -3.909 9.553 1.00 97.69 175 ALA A C 1
ATOM 1359 O O . ALA A 1 175 ? 3.879 -2.830 9.994 1.00 97.69 175 ALA A O 1
ATOM 1360 N N . ILE A 1 176 ? 4.192 -5.036 9.707 1.00 98.31 176 ILE A N 1
ATOM 1361 C CA . ILE A 1 176 ? 5.439 -5.120 10.478 1.00 98.31 176 ILE A CA 1
ATOM 1362 C C . ILE A 1 176 ? 6.581 -4.369 9.774 1.00 98.31 176 ILE A C 1
ATOM 1364 O O . ILE A 1 176 ? 7.061 -3.384 10.338 1.00 98.31 176 ILE A O 1
ATOM 1368 N N . PRO A 1 177 ? 7.021 -4.738 8.551 1.00 98.31 177 PRO A N 1
ATOM 1369 C CA . PRO A 1 177 ? 8.064 -3.997 7.854 1.00 98.31 177 PRO A CA 1
ATOM 1370 C C . PRO A 1 177 ? 7.684 -2.530 7.620 1.00 98.31 177 PRO A C 1
ATOM 1372 O O . PRO A 1 177 ? 8.555 -1.673 7.735 1.00 98.31 177 PRO A O 1
ATOM 1375 N N . ALA A 1 178 ? 6.408 -2.201 7.385 1.00 97.94 178 ALA A N 1
ATOM 1376 C CA . ALA A 1 178 ? 5.969 -0.808 7.290 1.00 97.94 178 ALA A CA 1
ATOM 1377 C C . ALA A 1 178 ? 6.174 -0.030 8.604 1.00 97.94 178 ALA A C 1
ATOM 1379 O O . ALA A 1 178 ? 6.620 1.119 8.569 1.00 97.94 178 ALA A O 1
ATOM 1380 N N . ALA A 1 179 ? 5.901 -0.643 9.761 1.00 97.88 179 ALA A N 1
ATOM 1381 C CA . ALA A 1 179 ? 6.179 -0.038 11.063 1.00 97.88 179 ALA A CA 1
ATOM 1382 C C . ALA A 1 179 ? 7.687 0.159 11.291 1.00 97.88 179 ALA A C 1
ATOM 1384 O O . ALA A 1 179 ? 8.093 1.219 11.767 1.00 97.88 179 ALA A O 1
ATOM 1385 N N . VAL A 1 180 ? 8.523 -0.811 10.895 1.00 98.06 180 VAL A N 1
ATOM 1386 C CA . VAL A 1 180 ? 9.990 -0.687 11.000 1.00 98.06 180 VAL A CA 1
ATOM 1387 C C . VAL A 1 180 ? 10.517 0.435 10.107 1.00 98.06 180 VAL A C 1
ATOM 1389 O O . VAL A 1 180 ? 11.291 1.272 10.567 1.00 98.06 180 VAL A O 1
ATOM 1392 N N . LEU A 1 181 ? 10.063 0.503 8.853 1.00 97.88 181 LEU A N 1
ATOM 1393 C CA . LEU A 1 181 ? 10.414 1.583 7.929 1.00 97.88 181 LEU A CA 1
ATOM 1394 C C . LEU A 1 181 ? 10.010 2.948 8.502 1.00 97.88 181 LEU A C 1
ATOM 1396 O O . LEU A 1 181 ? 10.827 3.872 8.526 1.00 97.88 181 LEU A O 1
ATOM 1400 N N . ARG A 1 182 ? 8.795 3.060 9.055 1.00 97.00 182 ARG A N 1
ATOM 1401 C CA . ARG A 1 182 ? 8.304 4.290 9.691 1.00 97.00 182 ARG A CA 1
ATOM 1402 C C . ARG A 1 182 ? 9.162 4.702 10.888 1.00 97.00 182 ARG A C 1
ATOM 1404 O O . ARG A 1 182 ? 9.524 5.874 10.978 1.00 97.00 182 ARG A O 1
ATOM 1411 N N . ALA A 1 183 ? 9.533 3.762 11.759 1.00 96.12 183 ALA A N 1
ATOM 1412 C CA . ALA A 1 183 ? 10.415 4.018 12.903 1.00 96.12 183 ALA A CA 1
ATOM 1413 C C . ALA A 1 183 ? 11.804 4.538 12.482 1.00 96.12 183 ALA A C 1
ATOM 1415 O O . ALA A 1 183 ? 12.487 5.198 13.260 1.00 96.12 183 ALA A O 1
ATOM 1416 N N . ARG A 1 184 ? 12.207 4.283 11.232 1.00 95.31 184 ARG A N 1
ATOM 1417 C CA . ARG A 1 184 ? 13.473 4.733 10.635 1.00 95.31 184 ARG A CA 1
ATOM 1418 C C . ARG A 1 184 ? 13.314 5.932 9.693 1.00 95.31 184 ARG A C 1
ATOM 1420 O O . ARG A 1 184 ? 14.244 6.287 8.976 1.00 95.31 184 ARG A O 1
ATOM 1427 N N . GLY A 1 185 ? 12.150 6.585 9.707 1.00 95.31 185 GLY A N 1
ATOM 1428 C CA . GLY A 1 185 ? 11.887 7.799 8.931 1.00 95.31 185 GLY A CA 1
ATOM 1429 C C . GLY A 1 185 ? 11.494 7.562 7.470 1.00 95.31 185 GLY A C 1
ATOM 1430 O O . GLY A 1 185 ? 11.439 8.519 6.700 1.00 95.31 185 GLY A O 1
ATOM 1431 N N . ILE A 1 186 ? 11.193 6.320 7.079 1.00 95.31 186 ILE A N 1
ATOM 1432 C CA . ILE A 1 186 ? 10.679 5.976 5.749 1.00 95.31 186 ILE A CA 1
ATOM 1433 C C . ILE A 1 186 ? 9.175 5.725 5.854 1.00 95.31 186 ILE A C 1
ATOM 1435 O O . ILE A 1 186 ? 8.720 4.674 6.304 1.00 95.31 186 ILE A O 1
ATOM 1439 N N . VAL A 1 187 ? 8.383 6.707 5.431 1.00 94.94 187 VAL A N 1
ATOM 1440 C CA . VAL A 1 187 ? 6.922 6.594 5.439 1.00 94.94 187 VAL A CA 1
ATOM 1441 C C . VAL A 1 187 ? 6.455 5.957 4.138 1.00 94.94 187 VAL A C 1
ATOM 1443 O O . VAL A 1 187 ? 6.698 6.476 3.051 1.00 94.94 187 VAL A O 1
ATOM 1446 N N . CYS A 1 188 ? 5.778 4.824 4.271 1.00 95.00 188 CYS A N 1
ATOM 1447 C CA . CYS A 1 188 ? 5.123 4.152 3.160 1.00 95.00 188 CYS A CA 1
ATOM 1448 C C . CYS A 1 188 ? 3.783 4.835 2.876 1.00 95.00 188 CYS A C 1
ATOM 1450 O O . CYS A 1 188 ? 3.049 5.137 3.816 1.00 95.00 188 CYS A O 1
ATOM 1452 N N . GLU A 1 189 ? 3.457 5.046 1.602 1.00 95.25 189 GLU A N 1
ATOM 1453 C CA . GLU A 1 189 ? 2.211 5.711 1.197 1.00 95.25 189 GLU A CA 1
ATOM 1454 C C . GLU A 1 189 ? 0.990 4.875 1.575 1.00 95.25 189 GLU A C 1
ATOM 1456 O O . GLU A 1 189 ? 0.004 5.374 2.108 1.00 95.25 189 GLU A O 1
ATOM 1461 N N . LYS A 1 190 ? 1.057 3.574 1.289 1.00 94.56 190 LYS A N 1
ATOM 1462 C CA . LYS A 1 190 ? -0.026 2.638 1.571 1.00 94.56 190 LYS A CA 1
ATOM 1463 C C . LYS A 1 190 ? 0.546 1.306 2.007 1.00 94.56 190 LYS A C 1
ATOM 1465 O O . LYS A 1 190 ? 1.467 0.790 1.381 1.00 94.56 190 LYS A O 1
ATOM 1470 N N . THR A 1 191 ? -0.067 0.727 3.027 1.00 95.31 191 THR A N 1
ATOM 1471 C CA . THR A 1 191 ? 0.227 -0.628 3.491 1.00 95.31 191 THR A CA 1
ATOM 1472 C C . THR A 1 191 ? -1.057 -1.445 3.411 1.00 95.31 191 THR A C 1
ATOM 1474 O O . THR A 1 191 ? -2.113 -1.003 3.859 1.00 95.31 191 THR A O 1
ATOM 1477 N N . SER A 1 192 ? -0.986 -2.606 2.770 1.00 93.62 192 SER A N 1
ATOM 1478 C CA . SER A 1 192 ? -2.042 -3.621 2.753 1.00 93.62 192 SER A CA 1
ATOM 1479 C C . SER A 1 192 ? -1.601 -4.823 3.600 1.00 93.62 192 SER A C 1
ATOM 1481 O O . SER A 1 192 ? -0.658 -4.707 4.376 1.00 93.62 192 SER A O 1
ATOM 1483 N N . PHE A 1 193 ? -2.245 -5.984 3.468 1.00 95.19 193 PHE A N 1
ATOM 1484 C CA . PHE A 1 193 ? -1.869 -7.168 4.244 1.00 95.19 193 PHE A CA 1
ATOM 1485 C C . PHE A 1 193 ? -0.462 -7.685 3.895 1.00 95.19 193 PHE A C 1
ATOM 1487 O O . PHE A 1 193 ? 0.289 -8.026 4.803 1.00 95.19 193 PHE A O 1
ATOM 1494 N N . TYR A 1 194 ? -0.081 -7.686 2.609 1.00 96.38 194 TYR A N 1
ATOM 1495 C CA . TYR A 1 194 ? 1.217 -8.201 2.119 1.00 96.38 194 TYR A CA 1
ATOM 1496 C C . TYR A 1 194 ? 1.877 -7.298 1.068 1.00 96.38 194 TYR A C 1
ATOM 1498 O O . TYR A 1 194 ? 2.658 -7.743 0.228 1.00 96.38 194 TYR A O 1
ATOM 1506 N N . THR A 1 195 ? 1.530 -6.010 1.053 1.00 95.75 195 THR A N 1
ATOM 1507 C CA . THR A 1 195 ? 2.092 -5.057 0.088 1.00 95.75 195 THR A CA 1
ATOM 1508 C C . THR A 1 195 ? 2.315 -3.700 0.728 1.00 95.75 195 THR A C 1
ATOM 1510 O O . THR A 1 195 ? 1.456 -3.204 1.458 1.00 95.75 195 THR A O 1
ATOM 1513 N N . ILE A 1 196 ? 3.454 -3.095 0.410 1.00 97.06 196 ILE A N 1
ATOM 1514 C CA . ILE A 1 196 ? 3.859 -1.747 0.792 1.00 97.06 196 ILE A CA 1
ATOM 1515 C C . ILE A 1 196 ? 4.036 -0.932 -0.488 1.00 97.06 196 ILE A C 1
ATOM 1517 O O . ILE A 1 196 ? 4.812 -1.310 -1.360 1.00 97.06 196 ILE A O 1
ATOM 1521 N N . LEU A 1 197 ? 3.337 0.193 -0.608 1.00 97.31 197 LEU A N 1
ATOM 1522 C CA . LEU A 1 197 ? 3.458 1.111 -1.736 1.00 97.31 197 LEU A CA 1
ATOM 1523 C C . LEU A 1 197 ? 4.402 2.267 -1.401 1.00 97.31 197 LEU A C 1
ATOM 1525 O O . LEU A 1 197 ? 4.212 2.980 -0.412 1.00 97.31 197 LEU A O 1
ATOM 1529 N N . LEU A 1 198 ? 5.361 2.497 -2.293 1.00 95.75 198 LEU A N 1
ATOM 1530 C CA . LEU A 1 198 ? 6.230 3.665 -2.315 1.00 95.75 198 LEU A CA 1
ATOM 1531 C C . LEU A 1 198 ? 5.916 4.509 -3.555 1.00 95.75 198 LEU A C 1
ATOM 1533 O O . LEU A 1 198 ? 5.829 3.992 -4.673 1.00 95.75 198 LEU A O 1
ATOM 1537 N N . LEU A 1 199 ? 5.755 5.818 -3.361 1.00 95.19 199 LEU A N 1
ATOM 1538 C CA . LEU A 1 199 ? 5.565 6.765 -4.457 1.00 95.19 199 LEU A CA 1
ATOM 1539 C C . LEU A 1 199 ? 6.918 7.254 -4.954 1.00 95.19 199 LEU A C 1
ATOM 1541 O O . LEU A 1 199 ? 7.625 7.950 -4.227 1.00 95.19 199 LEU A O 1
ATOM 1545 N N . VAL A 1 200 ? 7.253 6.943 -6.203 1.00 93.25 200 VAL A N 1
ATOM 1546 C CA . VAL A 1 200 ? 8.421 7.513 -6.868 1.00 93.25 200 VAL A CA 1
ATOM 1547 C C . VAL A 1 200 ? 7.984 8.756 -7.626 1.00 93.25 200 VAL A C 1
ATOM 1549 O O . VAL A 1 200 ? 7.122 8.701 -8.491 1.00 93.25 200 VAL A O 1
ATOM 1552 N N . THR A 1 201 ? 8.541 9.911 -7.284 1.00 91.94 201 THR A N 1
ATOM 1553 C CA . THR A 1 201 ? 8.174 11.187 -7.914 1.00 91.94 201 THR A CA 1
ATOM 1554 C C . THR A 1 201 ? 9.401 11.842 -8.528 1.00 91.94 201 THR A C 1
ATOM 1556 O O . THR A 1 201 ? 10.531 11.503 -8.178 1.00 91.94 201 THR A O 1
ATOM 1559 N N . ALA A 1 202 ? 9.192 12.842 -9.385 1.00 87.25 202 ALA A N 1
ATOM 1560 C CA . ALA A 1 202 ? 10.270 13.671 -9.928 1.00 87.25 202 ALA A CA 1
ATOM 1561 C C . ALA A 1 202 ? 11.119 14.381 -8.848 1.00 87.25 202 ALA A C 1
ATOM 1563 O O . ALA A 1 202 ? 12.211 14.859 -9.143 1.00 87.25 202 ALA A O 1
ATOM 1564 N N . ALA A 1 203 ? 10.631 14.461 -7.604 1.00 83.19 203 ALA A N 1
ATOM 1565 C CA . ALA A 1 203 ? 11.354 15.044 -6.476 1.00 83.19 203 ALA A CA 1
ATOM 1566 C C . ALA A 1 203 ? 12.286 14.047 -5.760 1.00 83.19 203 ALA A C 1
ATOM 1568 O O . ALA A 1 203 ? 13.039 14.444 -4.868 1.00 83.19 203 ALA A O 1
ATOM 1569 N N . ILE A 1 204 ? 12.230 12.753 -6.097 1.00 82.19 204 ILE A N 1
ATOM 1570 C CA . ILE A 1 204 ? 13.131 11.765 -5.507 1.00 82.19 204 ILE A CA 1
ATOM 1571 C C . ILE A 1 204 ? 14.523 11.923 -6.113 1.00 82.19 204 ILE A C 1
ATOM 1573 O O . ILE A 1 204 ? 14.729 11.812 -7.318 1.00 82.19 204 ILE A O 1
ATOM 1577 N N . GLU A 1 205 ? 15.494 12.175 -5.241 1.00 79.38 205 GLU A N 1
ATOM 1578 C CA . GLU A 1 205 ? 16.902 12.189 -5.609 1.00 79.38 205 GLU A CA 1
ATOM 1579 C C . GLU A 1 205 ? 17.389 10.777 -5.930 1.00 79.38 205 GLU A C 1
ATOM 1581 O O . GLU A 1 205 ? 17.045 9.809 -5.243 1.00 79.38 205 GLU A O 1
ATOM 1586 N N . ARG A 1 206 ? 18.263 10.685 -6.935 1.00 76.19 206 ARG A N 1
ATOM 1587 C CA . ARG A 1 206 ? 18.951 9.440 -7.280 1.00 76.19 206 ARG A CA 1
ATOM 1588 C C . ARG A 1 206 ? 19.654 8.863 -6.054 1.00 76.19 206 ARG A C 1
ATOM 1590 O O . ARG A 1 206 ? 20.435 9.559 -5.408 1.00 76.19 206 ARG A O 1
ATOM 1597 N N . GLY A 1 207 ? 19.408 7.587 -5.775 1.00 74.44 207 GLY A N 1
ATOM 1598 C CA . GLY A 1 207 ? 20.050 6.860 -4.679 1.00 74.44 207 GLY A CA 1
ATOM 1599 C C . GLY A 1 207 ? 19.225 6.770 -3.396 1.00 74.44 207 GLY A C 1
ATOM 1600 O O . GLY A 1 207 ? 19.587 5.984 -2.525 1.00 74.44 207 GLY A O 1
ATOM 1601 N N . LYS A 1 208 ? 18.081 7.462 -3.280 1.00 82.88 208 LYS A N 1
ATOM 1602 C CA . LYS A 1 208 ? 17.139 7.208 -2.169 1.00 82.88 208 LYS A CA 1
ATOM 1603 C C . LYS A 1 208 ? 16.558 5.790 -2.214 1.00 82.88 208 LYS A C 1
ATOM 1605 O O . LYS A 1 208 ? 16.262 5.225 -1.162 1.00 82.88 208 LYS A O 1
ATOM 1610 N N . SER A 1 209 ? 16.466 5.185 -3.402 1.00 84.31 209 SER A N 1
ATOM 1611 C CA . SER A 1 209 ? 16.163 3.755 -3.567 1.00 84.31 209 SER A CA 1
ATOM 1612 C C . SER A 1 209 ? 17.122 2.852 -2.778 1.00 84.31 209 SER A C 1
ATOM 1614 O O . SER A 1 209 ? 16.680 1.890 -2.152 1.00 84.31 209 SER A O 1
ATOM 1616 N N . ALA A 1 210 ? 18.412 3.199 -2.713 1.00 88.94 210 ALA A N 1
ATOM 1617 C CA . ALA A 1 210 ? 19.409 2.439 -1.963 1.00 88.94 210 ALA A CA 1
ATOM 1618 C C . ALA A 1 210 ? 19.169 2.489 -0.447 1.00 88.94 210 ALA A C 1
ATOM 1620 O O . ALA A 1 210 ? 19.420 1.497 0.238 1.00 88.94 210 ALA A O 1
ATOM 1621 N N . THR A 1 211 ? 18.650 3.605 0.080 1.00 91.94 211 THR A N 1
ATOM 1622 C CA . THR A 1 211 ? 18.248 3.698 1.490 1.00 91.94 211 THR A CA 1
ATOM 1623 C C . THR A 1 211 ? 17.116 2.719 1.780 1.00 91.94 211 THR A C 1
ATOM 1625 O O . THR A 1 211 ? 17.236 1.922 2.702 1.00 91.94 211 THR A O 1
ATOM 1628 N N . VAL A 1 212 ? 16.061 2.710 0.955 1.00 93.50 212 VAL A N 1
ATOM 1629 C CA . VAL A 1 212 ? 14.942 1.761 1.107 1.00 93.50 212 VAL A CA 1
ATOM 1630 C C . VAL A 1 212 ? 15.453 0.324 1.079 1.00 93.50 212 VAL A C 1
ATOM 1632 O O . VAL A 1 212 ? 15.163 -0.448 1.986 1.00 93.50 212 VAL A O 1
ATOM 1635 N N . LEU A 1 213 ? 16.264 -0.027 0.081 1.00 94.94 213 LEU A N 1
ATOM 1636 C CA . LEU A 1 213 ? 16.845 -1.362 -0.040 1.00 94.94 213 LEU A CA 1
ATOM 1637 C C . LEU A 1 213 ? 17.698 -1.757 1.175 1.00 94.94 213 LEU A C 1
ATOM 1639 O O . LEU A 1 213 ? 17.596 -2.886 1.650 1.00 94.94 213 LEU A O 1
ATOM 1643 N N . SER A 1 214 ? 18.515 -0.835 1.691 1.00 96.00 214 SER A N 1
ATOM 1644 C CA . SER A 1 214 ? 19.324 -1.072 2.893 1.00 96.00 214 SER A CA 1
ATOM 1645 C C . SER A 1 214 ? 18.440 -1.386 4.098 1.00 96.00 214 SER A C 1
ATOM 1647 O O . SER A 1 214 ? 18.734 -2.315 4.847 1.00 96.00 214 SER A O 1
ATOM 1649 N N . GLU A 1 215 ? 17.319 -0.677 4.248 1.00 96.94 215 GLU A N 1
ATOM 1650 C CA . GLU A 1 215 ? 16.373 -0.947 5.329 1.00 96.94 215 GLU A CA 1
ATOM 1651 C C . GLU A 1 215 ? 15.647 -2.288 5.167 1.00 96.94 215 GLU A C 1
ATOM 1653 O O . GLU A 1 215 ? 15.442 -2.989 6.157 1.00 96.94 215 GLU A O 1
ATOM 1658 N N . LEU A 1 216 ? 15.315 -2.702 3.940 1.00 97.88 216 LEU A N 1
ATOM 1659 C CA . LEU A 1 216 ? 14.736 -4.025 3.673 1.00 97.88 216 LEU A CA 1
ATOM 1660 C C . LEU A 1 216 ? 15.717 -5.158 4.012 1.00 97.88 216 LEU A C 1
ATOM 1662 O O . LEU A 1 216 ? 15.336 -6.134 4.661 1.00 97.88 216 LEU A O 1
ATOM 1666 N N . LEU A 1 217 ? 16.988 -5.016 3.626 1.00 97.69 217 LEU A N 1
ATOM 1667 C CA . LEU A 1 217 ? 18.055 -5.951 4.003 1.00 97.69 217 LEU A CA 1
ATOM 1668 C C . LEU A 1 217 ? 18.231 -6.011 5.522 1.00 97.69 217 LEU A C 1
ATOM 1670 O O . LEU A 1 217 ? 18.398 -7.090 6.089 1.00 97.69 217 LEU A O 1
ATOM 1674 N N . GLU A 1 218 ? 18.144 -4.864 6.191 1.00 98.00 218 GLU A N 1
ATOM 1675 C CA . GLU A 1 218 ? 18.233 -4.802 7.641 1.00 98.00 218 GLU A CA 1
ATOM 1676 C C . GLU A 1 218 ? 17.040 -5.477 8.325 1.00 98.00 218 GLU A C 1
ATOM 1678 O O . GLU A 1 218 ? 17.241 -6.224 9.279 1.00 98.00 218 GLU A O 1
ATOM 1683 N N . ILE A 1 219 ? 15.811 -5.268 7.843 1.00 98.31 219 ILE A N 1
ATOM 1684 C CA . ILE A 1 219 ? 14.620 -5.963 8.358 1.00 98.31 219 ILE A CA 1
ATOM 1685 C C . ILE A 1 219 ? 14.800 -7.475 8.239 1.00 98.31 219 ILE A C 1
ATOM 1687 O O . ILE A 1 219 ? 14.588 -8.192 9.218 1.00 98.31 219 ILE A O 1
ATOM 1691 N N . LYS A 1 220 ? 15.254 -7.956 7.076 1.00 97.94 220 LYS A N 1
ATOM 1692 C CA . LYS A 1 220 ? 15.562 -9.373 6.882 1.00 97.94 220 LYS A CA 1
ATOM 1693 C C . LYS A 1 220 ? 16.602 -9.870 7.886 1.00 97.94 220 LYS A C 1
ATOM 1695 O O . LYS A 1 220 ? 16.361 -10.855 8.573 1.00 97.94 220 LYS A O 1
ATOM 1700 N N . ARG A 1 221 ? 17.725 -9.162 8.031 1.00 97.19 221 ARG A N 1
ATOM 1701 C CA . ARG A 1 221 ? 18.788 -9.532 8.978 1.00 97.19 221 ARG A CA 1
ATOM 1702 C C . ARG A 1 221 ? 18.276 -9.621 10.418 1.00 97.19 221 ARG A C 1
ATOM 1704 O O . ARG A 1 221 ? 18.688 -10.508 11.159 1.00 97.19 221 ARG A O 1
ATOM 1711 N N . GLN A 1 222 ? 17.409 -8.693 10.829 1.00 98.00 222 GLN A N 1
ATOM 1712 C CA . GLN A 1 222 ? 16.794 -8.685 12.161 1.00 98.00 222 GLN A CA 1
ATOM 1713 C C . GLN A 1 222 ? 15.847 -9.871 12.363 1.00 98.00 222 GLN A C 1
ATOM 1715 O O . GLN A 1 222 ? 15.850 -10.484 13.428 1.00 98.00 222 GLN A O 1
ATOM 1720 N N . TYR A 1 223 ? 15.071 -10.205 11.338 1.00 97.94 223 TYR A N 1
ATOM 1721 C CA . TYR A 1 223 ? 14.190 -11.363 11.346 1.00 97.94 223 TYR A CA 1
ATOM 1722 C C . TYR A 1 223 ? 14.993 -12.670 11.448 1.00 97.94 223 TYR A C 1
ATOM 1724 O O . TYR A 1 223 ? 14.770 -13.449 12.369 1.00 97.94 223 TYR A O 1
ATOM 1732 N N . ASP A 1 224 ? 15.988 -12.870 10.579 1.00 96.50 224 ASP A N 1
ATOM 1733 C CA . ASP A 1 224 ? 16.762 -14.120 10.504 1.00 96.50 224 ASP A CA 1
ATOM 1734 C C . ASP A 1 224 ? 17.578 -14.399 11.781 1.00 96.50 224 ASP A C 1
ATOM 1736 O O . ASP A 1 224 ? 17.808 -15.552 12.143 1.00 96.50 224 ASP A O 1
ATOM 1740 N N . ARG A 1 225 ? 17.990 -13.346 12.503 1.00 96.19 225 ARG A N 1
ATOM 1741 C CA . ARG A 1 225 ? 18.736 -13.459 13.770 1.00 96.19 225 ARG A CA 1
ATOM 1742 C C . ARG A 1 225 ? 17.854 -13.579 15.016 1.00 96.19 225 ARG A C 1
ATOM 1744 O O . ARG A 1 225 ? 18.378 -13.445 16.122 1.00 96.19 225 ARG A O 1
ATOM 1751 N N . ASP A 1 226 ? 16.544 -13.773 14.851 1.00 97.12 226 ASP A N 1
ATOM 1752 C CA . ASP A 1 226 ? 15.583 -13.884 15.953 1.00 97.12 226 ASP A CA 1
ATOM 1753 C C . ASP A 1 226 ? 15.591 -12.655 16.888 1.00 97.12 226 ASP A C 1
ATOM 1755 O O . ASP A 1 226 ? 15.517 -12.787 18.114 1.00 97.12 226 ASP A O 1
ATOM 1759 N N . ALA A 1 227 ? 15.721 -11.447 16.320 1.00 98.19 227 ALA A N 1
ATOM 1760 C CA . ALA A 1 227 ? 15.779 -10.213 17.103 1.00 98.19 227 ALA A CA 1
ATOM 1761 C C . ALA A 1 227 ? 14.508 -9.995 17.933 1.00 98.19 227 ALA A C 1
ATOM 1763 O O . ALA A 1 227 ? 13.406 -10.364 17.521 1.00 98.19 227 ALA A O 1
ATOM 1764 N N . LEU A 1 228 ? 14.646 -9.342 19.088 1.00 98.62 228 LEU A N 1
ATOM 1765 C CA . LEU A 1 228 ? 13.494 -8.956 19.897 1.00 98.62 228 LEU A CA 1
ATOM 1766 C C . LEU A 1 228 ? 12.742 -7.802 19.233 1.00 98.62 228 LEU A C 1
ATOM 1768 O O . LEU A 1 228 ? 13.352 -6.893 18.668 1.00 98.62 228 LEU A O 1
ATOM 1772 N N . VAL A 1 229 ? 11.417 -7.771 19.384 1.00 98.44 229 VAL A N 1
ATOM 1773 C CA . VAL A 1 229 ? 10.600 -6.628 18.942 1.00 98.44 229 VAL A CA 1
ATOM 1774 C C . VAL A 1 229 ? 11.084 -5.333 19.604 1.00 98.44 229 VAL A C 1
ATOM 1776 O O . VAL A 1 229 ? 11.069 -4.291 18.963 1.00 98.44 229 VAL A O 1
ATOM 1779 N N . SER A 1 230 ? 11.615 -5.384 20.830 1.00 98.06 230 SER A N 1
ATOM 1780 C CA . SER A 1 230 ? 12.206 -4.220 21.510 1.00 98.06 230 SER A CA 1
ATOM 1781 C C . SER A 1 230 ? 13.452 -3.657 20.828 1.00 98.06 230 SER A C 1
ATOM 1783 O O . SER A 1 230 ? 13.727 -2.470 20.974 1.00 98.06 230 SER A O 1
ATOM 1785 N N . ASP A 1 231 ? 14.201 -4.482 20.095 1.00 97.56 231 ASP A N 1
ATOM 1786 C CA . ASP A 1 231 ? 15.406 -4.043 19.383 1.00 97.56 231 ASP A CA 1
ATOM 1787 C C . ASP A 1 231 ? 15.051 -3.349 18.062 1.00 97.56 231 ASP A C 1
ATOM 1789 O O . ASP A 1 231 ? 15.815 -2.527 17.556 1.00 97.56 231 ASP A O 1
ATOM 1793 N N . VAL A 1 232 ? 13.895 -3.696 17.490 1.00 97.75 232 VAL A N 1
ATOM 1794 C CA . VAL A 1 232 ? 13.463 -3.253 16.158 1.00 97.75 232 VAL A CA 1
ATOM 1795 C C . VAL A 1 232 ? 12.412 -2.138 16.239 1.00 97.75 232 VAL A C 1
ATOM 1797 O O . VAL A 1 232 ? 12.450 -1.202 15.444 1.00 97.75 232 VAL A O 1
ATOM 1800 N N . LEU A 1 233 ? 11.495 -2.221 17.205 1.00 98.38 233 LEU A N 1
ATOM 1801 C CA . LEU A 1 233 ? 10.375 -1.309 17.459 1.00 98.38 233 LEU A CA 1
ATOM 1802 C C . LEU A 1 233 ? 10.297 -0.956 18.963 1.00 98.38 233 LEU A C 1
ATOM 1804 O O . LEU A 1 233 ? 9.334 -1.326 19.642 1.00 98.38 233 LEU A O 1
ATOM 1808 N N . PRO A 1 234 ? 11.292 -0.242 19.521 1.00 98.00 234 PRO A N 1
ATOM 1809 C CA . PRO A 1 234 ? 11.357 0.049 20.957 1.00 98.00 234 PRO A CA 1
ATOM 1810 C C . PRO A 1 234 ? 10.143 0.835 21.473 1.00 98.00 234 PRO A C 1
ATOM 1812 O O . PRO A 1 234 ? 9.623 0.520 22.543 1.00 98.00 234 PRO A O 1
ATOM 1815 N N . ASP A 1 235 ? 9.646 1.804 20.699 1.00 98.00 235 ASP A N 1
ATOM 1816 C CA . ASP A 1 235 ? 8.503 2.639 21.092 1.00 98.00 235 ASP A CA 1
ATOM 1817 C C . ASP A 1 235 ? 7.196 1.835 21.184 1.00 98.00 235 ASP A C 1
ATOM 1819 O O . ASP A 1 235 ? 6.379 2.076 22.074 1.00 98.00 235 ASP A O 1
ATOM 1823 N N . LEU A 1 236 ? 7.024 0.820 20.326 1.00 98.12 236 LEU A N 1
ATOM 1824 C CA . LEU A 1 236 ? 5.884 -0.100 20.380 1.00 98.12 236 LEU A CA 1
ATOM 1825 C C . LEU A 1 236 ? 5.894 -0.901 21.690 1.00 98.12 236 LEU A C 1
ATOM 1827 O O . LEU A 1 236 ? 4.867 -1.024 22.360 1.00 98.12 236 LEU A O 1
ATOM 1831 N N . VAL A 1 237 ? 7.062 -1.422 22.079 1.00 98.12 237 VAL A N 1
ATOM 1832 C CA . VAL A 1 237 ? 7.212 -2.171 23.335 1.00 98.12 237 VAL A CA 1
ATOM 1833 C C . VAL A 1 237 ? 7.050 -1.254 24.544 1.00 98.12 237 VAL A C 1
ATOM 1835 O O . VAL A 1 237 ? 6.453 -1.664 25.534 1.00 98.12 237 VAL A O 1
ATOM 1838 N N . ALA A 1 238 ? 7.524 -0.008 24.472 1.00 98.12 238 ALA A N 1
ATOM 1839 C CA . ALA A 1 238 ? 7.318 0.972 25.534 1.00 98.12 238 ALA A CA 1
ATOM 1840 C C . ALA A 1 238 ? 5.829 1.310 25.733 1.00 98.12 238 ALA A C 1
ATOM 1842 O O . ALA A 1 238 ? 5.385 1.453 26.873 1.00 98.12 238 ALA A O 1
ATOM 1843 N N . ALA A 1 239 ? 5.054 1.399 24.646 1.00 97.75 239 ALA A N 1
ATOM 1844 C CA . ALA A 1 239 ? 3.614 1.654 24.693 1.00 97.75 239 ALA A CA 1
ATOM 1845 C C . ALA A 1 239 ? 2.798 0.430 25.152 1.00 97.75 239 ALA A C 1
ATOM 1847 O O . ALA A 1 239 ? 1.814 0.582 25.880 1.00 97.75 239 ALA A O 1
ATOM 1848 N N . HIS A 1 240 ? 3.214 -0.782 24.769 1.00 97.12 240 HIS A N 1
ATOM 1849 C CA . HIS A 1 240 ? 2.487 -2.027 25.047 1.00 97.12 240 HIS A CA 1
ATOM 1850 C C . HIS A 1 240 ? 3.401 -3.131 25.619 1.00 97.12 240 HIS A C 1
ATOM 1852 O O . HIS A 1 240 ? 3.512 -4.221 25.041 1.00 97.12 240 HIS A O 1
ATOM 1858 N N . PRO A 1 241 ? 4.046 -2.906 26.781 1.00 97.56 241 PRO A N 1
ATOM 1859 C CA . PRO A 1 241 ? 5.057 -3.822 27.307 1.00 97.56 241 PRO A CA 1
ATOM 1860 C C . PRO A 1 241 ? 4.467 -5.178 27.689 1.00 97.56 241 PRO A C 1
ATOM 1862 O O . PRO A 1 241 ? 5.118 -6.200 27.502 1.00 97.56 241 PRO A O 1
ATOM 1865 N N . GLN A 1 242 ? 3.215 -5.221 28.160 1.00 96.00 242 GLN A N 1
ATOM 1866 C CA . GLN A 1 242 ? 2.548 -6.482 28.502 1.00 96.00 242 GLN A CA 1
ATOM 1867 C C . GLN A 1 242 ? 2.337 -7.382 27.278 1.00 96.00 242 GLN A C 1
ATOM 1869 O O . GLN A 1 242 ? 2.192 -8.590 27.440 1.00 96.00 242 GLN A O 1
ATOM 1874 N N . ARG A 1 243 ? 2.294 -6.797 26.073 1.00 97.06 243 ARG A N 1
ATOM 1875 C CA . ARG A 1 243 ? 2.030 -7.518 24.829 1.00 97.06 243 ARG A CA 1
ATOM 1876 C C . ARG A 1 243 ? 3.306 -7.942 24.106 1.00 97.06 243 ARG A C 1
ATOM 1878 O O . ARG A 1 243 ? 3.320 -9.033 23.540 1.00 97.06 243 ARG A O 1
ATOM 1885 N N . TYR A 1 244 ? 4.336 -7.096 24.095 1.00 98.50 244 TYR A N 1
ATOM 1886 C CA . TYR A 1 244 ? 5.504 -7.290 23.224 1.00 98.50 244 TYR A CA 1
ATOM 1887 C C . TYR A 1 244 ? 6.840 -7.473 23.956 1.00 98.50 244 TYR A C 1
ATOM 1889 O O . TYR A 1 244 ? 7.851 -7.732 23.304 1.00 98.50 244 TYR A O 1
ATOM 1897 N N . ALA A 1 245 ? 6.896 -7.359 25.289 1.00 97.50 245 ALA A N 1
ATOM 1898 C CA . ALA A 1 245 ? 8.146 -7.589 26.013 1.00 97.50 245 ALA A CA 1
ATOM 1899 C C . ALA A 1 245 ? 8.627 -9.039 25.840 1.00 97.50 245 ALA A C 1
ATOM 1901 O O . ALA A 1 245 ? 7.907 -9.986 26.148 1.00 97.50 245 ALA A O 1
ATOM 1902 N N . GLY A 1 246 ? 9.861 -9.204 25.358 1.00 97.94 246 GLY A N 1
ATOM 1903 C CA . GLY A 1 246 ? 10.474 -10.516 25.133 1.00 97.94 246 GLY A CA 1
ATOM 1904 C C . GLY A 1 246 ? 9.981 -11.266 23.891 1.00 97.94 246 GLY A C 1
ATOM 1905 O O . GLY A 1 246 ? 10.500 -12.344 23.624 1.00 97.94 246 GLY A O 1
ATOM 1906 N N . VAL A 1 247 ? 9.033 -10.708 23.130 1.00 98.56 247 VAL A N 1
ATOM 1907 C CA . VAL A 1 247 ? 8.559 -11.296 21.868 1.00 98.56 247 VAL A CA 1
ATOM 1908 C C . VAL A 1 247 ? 9.629 -11.124 20.797 1.00 98.56 247 VAL A C 1
ATOM 1910 O O . VAL A 1 247 ? 10.204 -10.037 20.657 1.00 98.56 247 VAL A O 1
ATOM 1913 N N . LYS A 1 248 ? 9.897 -12.180 20.028 1.00 98.69 248 LYS A N 1
ATOM 1914 C CA . LYS A 1 248 ? 10.798 -12.112 18.874 1.00 98.69 248 LYS A CA 1
ATOM 1915 C C . LYS A 1 248 ? 10.062 -11.654 17.621 1.00 98.69 248 LYS A C 1
ATOM 1917 O O . LYS A 1 248 ? 8.874 -11.910 17.446 1.00 98.69 248 LYS A O 1
ATOM 1922 N N . LEU A 1 249 ? 10.785 -10.998 16.719 1.00 98.38 249 LEU A N 1
ATOM 1923 C CA . LEU A 1 249 ? 10.231 -10.497 15.465 1.00 98.38 249 LEU A CA 1
ATOM 1924 C C . LEU A 1 249 ? 9.591 -11.616 14.612 1.00 98.38 249 LEU A C 1
ATOM 1926 O O . LEU A 1 249 ? 8.460 -11.408 14.176 1.00 98.38 249 LEU A O 1
ATOM 1930 N N . PRO A 1 250 ? 10.216 -12.800 14.422 1.00 97.94 250 PRO A N 1
ATOM 1931 C CA . PRO A 1 250 ? 9.567 -13.911 13.723 1.00 97.94 250 PRO A CA 1
ATOM 1932 C C . PRO A 1 250 ? 8.281 -14.409 14.384 1.00 97.94 250 PRO A C 1
ATOM 1934 O O . PRO A 1 250 ? 7.295 -14.620 13.691 1.00 97.94 250 PRO A O 1
ATOM 1937 N N . GLU A 1 251 ? 8.249 -14.507 15.717 1.00 98.31 251 GLU A N 1
ATOM 1938 C CA . GLU A 1 251 ? 7.060 -14.952 16.461 1.00 98.31 251 GLU A CA 1
ATOM 1939 C C . GLU A 1 251 ? 5.873 -14.001 16.247 1.00 98.31 251 GLU A C 1
ATOM 1941 O O . GLU A 1 251 ? 4.741 -14.446 16.065 1.00 98.31 251 GLU A O 1
ATOM 1946 N N . LEU A 1 252 ? 6.129 -12.687 16.212 1.00 98.56 252 LEU A N 1
ATOM 1947 C CA . LEU A 1 252 ? 5.102 -11.692 15.899 1.00 98.56 252 LEU A CA 1
ATOM 1948 C C . LEU A 1 252 ? 4.609 -11.812 14.447 1.00 98.56 252 LEU A C 1
ATOM 1950 O O . LEU A 1 252 ? 3.405 -11.719 14.205 1.00 98.56 252 LEU A O 1
ATOM 1954 N N . CYS A 1 253 ? 5.520 -12.020 13.487 1.00 98.44 253 CYS A N 1
ATOM 1955 C CA . CYS A 1 253 ? 5.154 -12.257 12.088 1.00 98.44 253 CYS A CA 1
ATOM 1956 C C . CYS A 1 253 ? 4.264 -13.494 11.945 1.00 98.44 253 CYS A C 1
ATOM 1958 O O . CYS A 1 253 ? 3.222 -13.404 11.298 1.00 98.44 253 CYS A O 1
ATOM 1960 N N . ASP A 1 254 ? 4.644 -14.605 12.579 1.00 98.12 254 ASP A N 1
ATOM 1961 C CA . ASP A 1 254 ? 3.908 -15.867 12.538 1.00 98.12 254 ASP A CA 1
ATOM 1962 C C . ASP A 1 254 ? 2.507 -15.715 13.143 1.00 98.12 254 ASP A C 1
ATOM 1964 O O . ASP A 1 254 ? 1.525 -16.119 12.522 1.00 98.12 254 ASP A O 1
ATOM 1968 N N . GLU A 1 255 ? 2.382 -15.055 14.300 1.00 98.38 255 GLU A N 1
ATOM 1969 C CA . GLU A 1 255 ? 1.087 -14.828 14.952 1.00 98.38 255 GLU A CA 1
ATOM 1970 C C . GLU A 1 255 ? 0.150 -13.959 14.094 1.00 98.38 255 GLU A C 1
ATOM 1972 O O . GLU A 1 255 ? -1.032 -14.277 13.928 1.00 98.38 255 GLU A O 1
ATOM 1977 N N . MET A 1 256 ? 0.665 -12.867 13.515 1.00 98.56 256 MET A N 1
ATOM 1978 C CA . MET A 1 256 ? -0.121 -12.002 12.630 1.00 98.56 256 MET A CA 1
ATOM 1979 C C . MET A 1 256 ? -0.479 -12.710 11.314 1.00 98.56 256 MET A C 1
ATOM 1981 O O . MET A 1 256 ? -1.597 -12.560 10.816 1.00 98.56 256 MET A O 1
ATOM 1985 N N . HIS A 1 257 ? 0.442 -13.496 10.750 1.00 98.38 257 HIS A N 1
ATOM 1986 C CA . HIS A 1 257 ? 0.211 -14.266 9.530 1.00 98.38 257 HIS A CA 1
ATOM 1987 C C . HIS A 1 257 ? -0.861 -15.336 9.747 1.00 98.38 257 HIS A C 1
ATOM 1989 O O . HIS A 1 257 ? -1.810 -15.430 8.964 1.00 98.38 257 HIS A O 1
ATOM 1995 N N . GLU A 1 258 ? -0.753 -16.097 10.837 1.00 98.31 258 GLU A N 1
ATOM 1996 C CA . GLU A 1 258 ? -1.723 -17.122 11.203 1.00 98.31 258 GLU A CA 1
ATOM 1997 C C . GLU A 1 258 ? -3.106 -16.519 11.441 1.00 98.31 258 GLU A C 1
ATOM 1999 O O . GLU A 1 258 ? -4.083 -17.029 10.897 1.00 98.31 258 GLU A O 1
ATOM 2004 N N . PHE A 1 259 ? -3.194 -15.386 12.142 1.00 98.38 259 PHE A N 1
ATOM 2005 C CA . PHE A 1 259 ? -4.454 -14.668 12.318 1.00 98.38 259 PHE A CA 1
ATOM 2006 C C . PHE A 1 259 ? -5.119 -14.307 10.979 1.00 98.38 259 PHE A C 1
ATOM 2008 O O . PHE A 1 259 ? -6.294 -14.626 10.767 1.00 98.38 259 PHE A O 1
ATOM 2015 N N . LEU A 1 260 ? -4.378 -13.677 10.058 1.00 97.62 260 LEU A N 1
ATOM 2016 C CA . LEU A 1 260 ? -4.907 -13.285 8.746 1.00 97.62 260 LEU A CA 1
ATOM 2017 C C . LEU A 1 260 ? -5.355 -14.505 7.928 1.00 97.62 260 LEU A C 1
ATOM 2019 O O . LEU A 1 260 ? -6.401 -14.458 7.274 1.00 97.62 260 LEU A O 1
ATOM 2023 N N . ARG A 1 261 ? -4.591 -15.601 7.997 1.00 96.56 261 ARG A N 1
ATOM 2024 C CA . ARG A 1 261 ? -4.879 -16.868 7.317 1.00 96.56 261 ARG A CA 1
ATOM 2025 C C . ARG A 1 261 ? -6.125 -17.554 7.878 1.00 96.56 261 ARG A C 1
ATOM 2027 O O . ARG A 1 261 ? -7.009 -17.929 7.111 1.00 96.56 261 ARG A O 1
ATOM 2034 N N . GLU A 1 262 ? -6.221 -17.703 9.199 1.00 96.88 262 GLU A N 1
ATOM 2035 C CA . GLU A 1 262 ? -7.367 -18.324 9.878 1.00 96.88 262 GLU A CA 1
ATOM 2036 C C . GLU A 1 262 ? -8.667 -17.564 9.623 1.00 96.88 262 GLU A C 1
ATOM 2038 O O . GLU A 1 262 ? -9.728 -18.171 9.473 1.00 96.88 262 GLU A O 1
ATOM 2043 N N . ARG A 1 263 ? -8.593 -16.230 9.582 1.00 96.69 263 ARG A N 1
ATOM 2044 C CA . ARG A 1 263 ? -9.744 -15.369 9.289 1.00 96.69 263 ARG A CA 1
ATOM 2045 C C . ARG A 1 263 ? -10.021 -15.204 7.801 1.00 96.69 263 ARG A C 1
ATOM 2047 O O . ARG A 1 263 ? -11.031 -14.597 7.463 1.00 96.69 263 ARG A O 1
ATOM 2054 N N . GLN A 1 264 ? -9.176 -15.758 6.929 1.00 94.75 264 GLN A N 1
ATOM 2055 C CA . GLN A 1 264 ? -9.308 -15.649 5.475 1.00 94.75 264 GLN A CA 1
ATOM 2056 C C . GLN A 1 264 ? -9.469 -14.183 5.041 1.00 94.75 264 GLN A C 1
ATOM 2058 O O . GLN A 1 264 ? -10.431 -13.818 4.362 1.00 94.75 264 GLN A O 1
ATOM 2063 N N . ALA A 1 265 ? -8.558 -13.322 5.507 1.00 95.00 265 ALA A N 1
ATOM 2064 C CA . ALA A 1 265 ? -8.662 -11.872 5.335 1.00 95.00 265 ALA A CA 1
ATOM 2065 C C . ALA A 1 265 ? -8.792 -11.439 3.861 1.00 95.00 265 ALA A C 1
ATOM 2067 O O . ALA A 1 265 ? -9.523 -10.497 3.560 1.00 95.00 265 ALA A O 1
ATOM 2068 N N . ASP A 1 266 ? -8.143 -12.160 2.944 1.00 90.69 266 ASP A N 1
ATOM 2069 C CA . ASP A 1 266 ? -8.257 -11.995 1.491 1.00 90.69 266 ASP A CA 1
ATOM 2070 C C . ASP A 1 266 ? -9.698 -12.204 0.995 1.00 90.69 266 ASP A C 1
ATOM 2072 O O . ASP A 1 266 ? -10.230 -11.403 0.224 1.00 90.69 266 ASP A O 1
ATOM 2076 N N . ARG A 1 267 ? -10.368 -13.256 1.480 1.00 91.50 267 ARG A N 1
ATOM 2077 C CA . ARG A 1 267 ? -11.751 -13.581 1.121 1.00 91.50 267 ARG A CA 1
ATOM 2078 C C . ARG A 1 267 ? -12.733 -12.596 1.719 1.00 91.50 267 ARG A C 1
ATOM 2080 O O . ARG A 1 267 ? -13.663 -12.203 1.023 1.00 91.50 267 ARG A O 1
ATOM 2087 N N . LEU A 1 268 ? -12.524 -12.184 2.970 1.00 94.81 268 LEU A N 1
ATOM 2088 C CA . LEU A 1 268 ? -13.348 -11.156 3.608 1.00 94.81 268 LEU A CA 1
ATOM 2089 C C . LEU A 1 268 ? -13.255 -9.835 2.842 1.00 94.81 268 LEU A C 1
ATOM 2091 O O . LEU A 1 268 ? -14.285 -9.246 2.522 1.00 94.81 268 LEU A O 1
ATOM 2095 N N . GLN A 1 269 ? -12.039 -9.415 2.480 1.00 94.00 269 GLN A N 1
ATOM 2096 C CA . GLN A 1 269 ? -11.833 -8.220 1.670 1.00 94.00 269 GLN A CA 1
ATOM 2097 C C . GLN A 1 269 ? -12.508 -8.358 0.301 1.00 94.00 269 GLN A C 1
ATOM 2099 O O . GLN A 1 269 ? -13.242 -7.466 -0.112 1.00 94.00 269 GLN A O 1
ATOM 2104 N N . ARG A 1 270 ? -12.307 -9.479 -0.403 1.00 91.69 270 ARG A N 1
ATOM 2105 C CA . ARG A 1 270 ? -12.931 -9.709 -1.713 1.00 91.69 270 ARG A CA 1
ATOM 2106 C C . ARG A 1 270 ? -14.454 -9.701 -1.624 1.00 91.69 270 ARG A C 1
ATOM 2108 O O . ARG A 1 270 ? -15.089 -9.079 -2.464 1.00 91.69 270 ARG A O 1
ATOM 2115 N N . ALA A 1 271 ? -15.034 -10.365 -0.626 1.00 93.62 271 ALA A N 1
ATOM 2116 C CA . ALA A 1 271 ? -16.477 -10.395 -0.421 1.00 93.62 271 ALA A CA 1
ATOM 2117 C C . ALA A 1 271 ? -17.028 -8.990 -0.153 1.00 93.62 271 ALA A C 1
ATOM 2119 O O . ALA A 1 271 ? -18.006 -8.604 -0.779 1.00 93.62 271 ALA A O 1
ATOM 2120 N N . ALA A 1 272 ? -16.359 -8.200 0.691 1.00 94.56 272 ALA A N 1
ATOM 2121 C CA . ALA A 1 272 ? -16.773 -6.843 1.044 1.00 94.56 272 ALA A CA 1
ATOM 2122 C C . ALA A 1 272 ? -16.842 -5.860 -0.143 1.00 94.56 272 ALA A C 1
ATOM 2124 O O . ALA A 1 272 ? -17.521 -4.844 -0.035 1.00 94.56 272 ALA A O 1
ATOM 2125 N N . TYR A 1 273 ? -16.161 -6.155 -1.256 1.00 93.19 273 TYR A N 1
ATOM 2126 C CA . TYR A 1 273 ? -16.110 -5.303 -2.454 1.00 93.19 273 TYR A CA 1
ATOM 2127 C C . TYR A 1 273 ? -16.591 -6.003 -3.734 1.00 93.19 273 TYR A C 1
ATOM 2129 O O . TYR A 1 273 ? -16.411 -5.479 -4.834 1.00 93.19 273 TYR A O 1
ATOM 2137 N N . ASN A 1 274 ? -17.179 -7.195 -3.622 1.00 90.94 274 ASN A N 1
ATOM 2138 C CA . ASN A 1 274 ? -17.751 -7.904 -4.762 1.00 90.94 274 ASN A CA 1
ATOM 2139 C C . ASN A 1 274 ? -19.209 -7.468 -4.966 1.00 90.94 274 ASN A C 1
ATOM 2141 O O . ASN A 1 274 ? -19.962 -7.368 -4.001 1.00 90.94 274 ASN A O 1
ATOM 2145 N N . ALA A 1 275 ? -19.618 -7.290 -6.224 1.00 85.00 275 ALA A N 1
ATOM 2146 C CA . ALA A 1 275 ? -20.980 -6.927 -6.614 1.00 85.00 275 ALA A CA 1
ATOM 2147 C C . ALA A 1 275 ? -22.052 -7.879 -6.046 1.00 85.00 275 ALA A C 1
ATOM 2149 O O . ALA A 1 275 ? -23.165 -7.456 -5.760 1.00 85.00 275 ALA A O 1
ATOM 2150 N N . GLU A 1 276 ? -21.721 -9.157 -5.829 1.00 89.12 276 GLU A N 1
ATOM 2151 C CA . GLU A 1 276 ? -22.635 -10.132 -5.207 1.00 89.12 276 GLU A CA 1
ATOM 2152 C C . GLU A 1 276 ? -23.029 -9.784 -3.759 1.00 89.12 276 GLU A C 1
ATOM 2154 O O . GLU A 1 276 ? -24.054 -10.261 -3.281 1.00 89.12 276 GLU A O 1
ATOM 2159 N N . HIS A 1 277 ? -22.232 -8.965 -3.067 1.00 88.00 277 HIS A N 1
ATOM 2160 C CA . HIS A 1 277 ? -22.460 -8.549 -1.680 1.00 88.00 277 HIS A CA 1
ATOM 2161 C C . HIS A 1 277 ? -22.606 -7.024 -1.554 1.00 88.00 277 HIS A C 1
ATOM 2163 O O . HIS A 1 277 ? -22.385 -6.473 -0.471 1.00 88.00 277 HIS A O 1
ATOM 2169 N N . GLU A 1 278 ? -22.937 -6.333 -2.649 1.00 89.44 278 GLU A N 1
ATOM 2170 C CA . GLU A 1 278 ? -23.114 -4.882 -2.637 1.00 89.44 278 GLU A CA 1
ATOM 2171 C C . GLU A 1 278 ? -24.255 -4.487 -1.676 1.00 89.44 278 GLU A C 1
ATOM 2173 O O . GLU A 1 278 ? -25.330 -5.101 -1.709 1.00 89.44 278 GLU A O 1
ATOM 2178 N N . PRO A 1 279 ? -24.047 -3.494 -0.790 1.00 92.56 279 PRO A N 1
ATOM 2179 C CA . PRO A 1 279 ? -25.091 -3.047 0.122 1.00 92.56 279 PRO A CA 1
ATOM 2180 C C . PRO A 1 279 ? -26.337 -2.529 -0.608 1.00 92.56 279 PRO A C 1
ATOM 2182 O O . PRO A 1 279 ? -26.258 -1.842 -1.624 1.00 92.56 279 PRO A O 1
ATOM 2185 N N . GLU A 1 280 ? -27.519 -2.796 -0.049 1.00 94.38 280 GLU A N 1
ATOM 2186 C CA . GLU A 1 280 ? -28.771 -2.250 -0.580 1.00 94.38 280 GLU A CA 1
ATOM 2187 C C . GLU A 1 280 ? -28.817 -0.729 -0.364 1.00 94.38 280 GLU A C 1
ATOM 2189 O O . GLU A 1 280 ? -28.824 -0.254 0.776 1.00 94.38 280 GLU A O 1
ATOM 2194 N N . ILE A 1 281 ? -28.925 0.040 -1.449 1.00 94.38 281 ILE A N 1
ATOM 2195 C CA . ILE A 1 281 ? -29.157 1.488 -1.396 1.00 94.38 281 ILE A CA 1
ATOM 2196 C C . ILE A 1 281 ? -30.636 1.745 -1.078 1.00 94.38 281 ILE A C 1
ATOM 2198 O O . ILE A 1 281 ? -31.491 1.714 -1.962 1.00 94.38 281 ILE A O 1
ATOM 2202 N N . VAL A 1 282 ? -30.944 2.028 0.190 1.00 95.81 282 VAL A N 1
ATOM 2203 C CA . VAL A 1 282 ? -32.318 2.315 0.649 1.00 95.81 282 VAL A CA 1
ATOM 2204 C C . VAL A 1 282 ? -32.652 3.795 0.497 1.00 95.81 282 VAL A C 1
ATOM 2206 O O . VAL A 1 282 ? -33.764 4.158 0.119 1.00 95.81 282 VAL A O 1
ATOM 2209 N N . LEU A 1 283 ? -31.678 4.660 0.778 1.00 93.44 283 LEU A N 1
ATOM 2210 C CA . LEU A 1 283 ? -31.769 6.099 0.562 1.00 93.44 283 LEU A CA 1
ATOM 2211 C C . LEU A 1 283 ? -30.683 6.533 -0.412 1.00 93.44 283 LEU A C 1
ATOM 2213 O O . LEU A 1 283 ? -29.571 6.006 -0.396 1.00 93.44 283 LEU A O 1
ATOM 2217 N N . ARG A 1 284 ? -30.967 7.565 -1.211 1.00 93.94 284 ARG A N 1
ATOM 2218 C CA . ARG A 1 284 ? -29.903 8.231 -1.971 1.00 93.94 284 ARG A CA 1
ATOM 2219 C C . ARG A 1 284 ? -28.862 8.765 -0.978 1.00 93.94 284 ARG A C 1
ATOM 2221 O O . ARG A 1 284 ? -29.267 9.300 0.056 1.00 93.94 284 ARG A O 1
ATOM 2228 N N . PRO A 1 285 ? -27.559 8.762 -1.308 1.00 92.94 285 PRO A N 1
ATOM 2229 C CA . PRO A 1 285 ? -26.523 9.254 -0.398 1.00 92.94 285 PRO A CA 1
ATOM 2230 C C . PRO A 1 285 ? -26.767 10.660 0.160 1.00 92.94 285 PRO A C 1
ATOM 2232 O O . PRO A 1 285 ? -26.504 10.927 1.331 1.00 92.94 285 PRO A O 1
ATOM 2235 N N . ALA A 1 286 ? -27.339 11.554 -0.652 1.00 91.81 286 ALA A N 1
ATOM 2236 C CA . ALA A 1 286 ? -27.727 12.892 -0.212 1.00 91.81 286 ALA A CA 1
ATOM 2237 C C . ALA A 1 286 ? -28.841 12.870 0.850 1.00 91.81 286 ALA A C 1
ATOM 2239 O O . ALA A 1 286 ? -28.773 13.627 1.814 1.00 91.81 286 ALA A O 1
ATOM 2240 N N . ASP A 1 287 ? -29.840 11.998 0.703 1.00 91.12 287 ASP A N 1
ATOM 2241 C CA . ASP A 1 287 ? -30.935 11.868 1.668 1.00 91.12 287 ASP A CA 1
ATOM 2242 C C . ASP A 1 287 ? -30.448 11.191 2.955 1.00 91.12 287 ASP A C 1
ATOM 2244 O O . ASP A 1 287 ? -30.793 11.645 4.043 1.00 91.12 287 ASP A O 1
ATOM 2248 N N . GLY A 1 288 ? -29.579 10.177 2.848 1.00 88.12 288 GLY A N 1
ATOM 2249 C CA . GLY A 1 288 ? -28.921 9.558 4.003 1.00 88.12 288 GLY A CA 1
ATOM 2250 C C . GLY A 1 288 ? -28.084 10.564 4.801 1.00 88.12 288 GLY A C 1
ATOM 2251 O O . GLY A 1 288 ? -28.178 10.626 6.026 1.00 88.12 288 GLY A O 1
ATOM 2252 N N . HIS A 1 289 ? -27.329 11.426 4.112 1.00 87.44 289 HIS A N 1
ATOM 2253 C CA . HIS A 1 289 ? -26.591 12.512 4.758 1.00 87.44 289 HIS A CA 1
ATOM 2254 C C . HIS A 1 289 ? -27.515 13.578 5.373 1.00 87.44 289 HIS A C 1
ATOM 2256 O O . HIS A 1 289 ? -27.236 14.096 6.452 1.00 87.44 289 HIS A O 1
ATOM 2262 N N . LEU A 1 290 ? -28.636 13.909 4.726 1.00 88.69 290 LEU A N 1
ATOM 2263 C CA . LEU A 1 290 ? -29.617 14.839 5.289 1.00 88.69 290 LEU A CA 1
ATOM 2264 C C . LEU A 1 290 ? -30.317 14.269 6.527 1.00 88.69 290 LEU A C 1
ATOM 2266 O O . LEU A 1 290 ? -30.578 15.035 7.453 1.00 88.69 290 LEU A O 1
ATOM 2270 N N . ALA A 1 291 ? -30.588 12.963 6.565 1.00 86.00 291 ALA A N 1
ATOM 2271 C CA . ALA A 1 291 ? -31.147 12.293 7.736 1.00 86.00 291 ALA A CA 1
ATOM 2272 C C . ALA A 1 291 ? -30.206 12.425 8.944 1.00 86.00 291 ALA A C 1
ATOM 2274 O O . ALA A 1 291 ? -30.650 12.826 10.016 1.00 86.00 291 ALA A O 1
ATOM 2275 N N . LEU A 1 292 ? -28.892 12.239 8.746 1.00 84.88 292 LEU A N 1
ATOM 2276 C CA . LEU A 1 292 ? -27.882 12.508 9.782 1.00 84.88 292 LEU A CA 1
ATOM 2277 C C . LEU A 1 292 ? -27.989 13.939 10.345 1.00 84.88 292 LEU A C 1
ATOM 2279 O O . LEU A 1 292 ? -27.870 14.140 11.551 1.00 84.88 292 LEU A O 1
ATOM 2283 N N . LEU A 1 293 ? -28.198 14.939 9.483 1.00 86.75 293 LEU A N 1
ATOM 2284 C CA . LEU A 1 293 ? -28.269 16.347 9.892 1.00 86.75 293 LEU A CA 1
ATOM 2285 C C . LEU A 1 293 ? -29.597 16.722 10.565 1.00 86.75 293 LEU A C 1
ATOM 2287 O O . LEU A 1 293 ? -29.609 17.583 11.443 1.00 86.75 293 LEU A O 1
ATOM 2291 N N . ARG A 1 294 ? -30.713 16.138 10.117 1.00 87.62 294 ARG A N 1
ATOM 2292 C CA . ARG A 1 294 ? -32.068 16.489 10.575 1.00 87.62 294 ARG A CA 1
ATOM 2293 C C . ARG A 1 294 ? -32.502 15.687 11.788 1.00 87.62 294 ARG A C 1
ATOM 2295 O O . ARG A 1 294 ? -33.000 16.262 12.751 1.00 87.62 294 ARG A O 1
ATOM 2302 N N . ASP A 1 295 ? -32.305 14.379 11.714 1.00 82.81 295 ASP A N 1
ATOM 2303 C CA . ASP A 1 295 ? -32.834 13.410 12.669 1.00 82.81 295 ASP A CA 1
ATOM 2304 C C . ASP A 1 295 ? -31.755 12.956 13.664 1.00 82.81 295 ASP A C 1
ATOM 2306 O O . ASP A 1 295 ? -32.052 12.319 14.674 1.00 82.81 295 ASP A O 1
ATOM 2310 N N . GLY A 1 296 ? -30.498 13.333 13.407 1.00 86.12 296 GLY A N 1
ATOM 2311 C CA . GLY A 1 296 ? -29.329 12.909 14.165 1.00 86.12 296 GLY A CA 1
ATOM 2312 C C . GLY A 1 296 ? -28.820 11.542 13.714 1.00 86.12 296 GLY A C 1
ATOM 2313 O O . GLY A 1 296 ? -29.187 11.022 12.662 1.00 86.12 296 GLY A O 1
ATOM 2314 N N . ALA A 1 297 ? -27.955 10.940 14.526 1.00 91.00 297 ALA A N 1
ATOM 2315 C CA . ALA A 1 297 ? -27.532 9.559 14.343 1.00 91.00 297 ALA A CA 1
ATOM 2316 C C . ALA A 1 297 ? -27.392 8.846 15.678 1.00 91.00 297 ALA A C 1
ATOM 2318 O O . ALA A 1 297 ? -27.045 9.441 16.701 1.00 91.00 297 ALA A O 1
ATOM 2319 N N . GLU A 1 298 ? -27.623 7.543 15.638 1.00 94.81 298 GLU A N 1
ATOM 2320 C CA . GLU A 1 298 ? -27.333 6.651 16.746 1.00 94.81 298 GLU A CA 1
ATOM 2321 C C . GLU A 1 298 ? -25.954 6.044 16.528 1.00 94.81 298 GLU A C 1
ATOM 2323 O O . GLU A 1 298 ? -25.636 5.572 15.439 1.00 94.81 298 GLU A O 1
ATOM 2328 N N . LEU A 1 299 ? -25.124 6.063 17.566 1.00 95.12 299 LEU A N 1
ATOM 2329 C CA . LEU A 1 299 ? -23.843 5.380 17.542 1.00 95.12 299 LEU A CA 1
ATOM 2330 C C . LEU A 1 299 ? -24.026 3.979 18.126 1.00 95.12 299 LEU A C 1
ATOM 2332 O O . LEU A 1 299 ? -24.229 3.843 19.333 1.00 95.12 299 LEU A O 1
ATOM 2336 N N . VAL A 1 300 ? -23.931 2.957 17.282 1.00 96.00 300 VAL A N 1
ATOM 2337 C CA . VAL A 1 300 ? -24.221 1.566 17.660 1.00 96.00 300 VAL A CA 1
ATOM 2338 C C . VAL A 1 300 ? -23.004 0.669 17.433 1.00 96.00 300 VAL A C 1
ATOM 2340 O O . VAL A 1 300 ? -22.191 0.967 16.551 1.00 96.00 300 VAL A O 1
ATOM 2343 N N . PRO A 1 301 ? -22.828 -0.401 18.230 1.00 96.88 301 PRO A N 1
ATOM 2344 C CA . PRO A 1 301 ? -21.759 -1.363 18.003 1.00 96.88 301 PRO A CA 1
ATOM 2345 C C . PRO A 1 301 ? -22.034 -2.200 16.750 1.00 96.88 301 PRO A C 1
ATOM 2347 O O . PRO A 1 301 ? -23.179 -2.326 16.314 1.00 96.88 301 PRO A O 1
ATOM 2350 N N . LEU A 1 302 ? -20.997 -2.854 16.220 1.00 96.75 302 LEU A N 1
ATOM 2351 C CA . LEU A 1 302 ? -21.120 -3.722 15.040 1.00 96.75 302 LEU A CA 1
ATOM 2352 C C . LEU A 1 302 ? -22.201 -4.823 15.175 1.00 96.75 302 LEU A C 1
ATOM 2354 O O . LEU A 1 302 ? -22.785 -5.222 14.173 1.00 96.75 302 LEU A O 1
ATOM 2358 N N . ASP A 1 303 ? -22.494 -5.297 16.395 1.00 95.38 303 ASP A N 1
ATOM 2359 C CA . ASP A 1 303 ? -23.510 -6.337 16.672 1.00 95.38 303 ASP A CA 1
ATOM 2360 C C . ASP A 1 303 ? -24.947 -5.874 16.402 1.00 95.38 303 ASP A C 1
ATOM 2362 O O . ASP A 1 303 ? -25.842 -6.692 16.212 1.00 95.38 303 ASP A O 1
ATOM 2366 N N . GLU A 1 304 ? -25.172 -4.562 16.387 1.00 96.06 304 GLU A N 1
ATOM 2367 C CA . GLU A 1 304 ? -26.497 -3.953 16.261 1.00 96.06 304 GLU A CA 1
ATOM 2368 C C . GLU A 1 304 ? -26.718 -3.327 14.877 1.00 96.06 304 GLU A C 1
ATOM 2370 O O . GLU A 1 304 ? -27.707 -2.625 14.663 1.00 96.06 304 GLU A O 1
ATOM 2375 N N . LEU A 1 305 ? -25.808 -3.569 13.923 1.00 96.75 305 LEU A N 1
ATOM 2376 C CA . LEU A 1 305 ? -25.889 -2.987 12.583 1.00 96.75 305 LEU A CA 1
ATOM 2377 C C . LEU A 1 305 ? -26.903 -3.672 11.678 1.00 96.75 305 LEU A C 1
ATOM 2379 O O . LEU A 1 305 ? -27.430 -3.013 10.789 1.00 96.75 305 LEU A O 1
ATOM 2383 N N . ALA A 1 306 ? -27.212 -4.950 11.894 1.00 96.12 306 ALA A N 1
ATOM 2384 C CA . ALA A 1 306 ? -28.117 -5.694 11.023 1.00 96.12 306 ALA A CA 1
ATOM 2385 C C . ALA A 1 306 ? -29.457 -4.954 10.819 1.00 96.12 306 ALA A C 1
ATOM 2387 O O . ALA A 1 306 ? -30.167 -4.611 11.765 1.00 96.12 306 ALA A O 1
ATOM 2388 N N . GLY A 1 307 ? -29.791 -4.682 9.557 1.00 95.12 307 GLY A N 1
ATOM 2389 C CA . GLY A 1 307 ? -30.990 -3.962 9.131 1.00 95.12 307 GLY A CA 1
ATOM 2390 C C . GLY A 1 307 ? -30.928 -2.435 9.258 1.00 95.12 307 GLY A C 1
ATOM 2391 O O . GLY A 1 307 ? -31.829 -1.762 8.749 1.00 95.12 307 GLY A O 1
ATOM 2392 N N . ARG A 1 308 ? -29.895 -1.867 9.892 1.00 95.81 308 ARG A N 1
ATOM 2393 C CA . ARG A 1 308 ? -29.706 -0.416 10.050 1.00 95.81 308 ARG A CA 1
ATOM 2394 C C . ARG A 1 308 ? -29.182 0.218 8.762 1.00 95.81 308 ARG A C 1
ATOM 2396 O O . ARG A 1 308 ? -28.603 -0.462 7.919 1.00 95.81 308 ARG A O 1
ATOM 2403 N N . LEU A 1 309 ? -29.371 1.532 8.634 1.00 95.94 309 LEU A N 1
ATOM 2404 C CA . LEU A 1 309 ? -28.831 2.319 7.524 1.00 95.94 309 LEU A CA 1
ATOM 2405 C C . LEU A 1 309 ? -27.587 3.075 7.981 1.00 95.94 309 LEU A C 1
ATOM 2407 O O . LEU A 1 309 ? -27.632 3.725 9.027 1.00 95.94 309 LEU A O 1
ATOM 2411 N N . ALA A 1 310 ? -26.509 3.028 7.205 1.00 95.88 310 ALA A N 1
ATOM 2412 C CA . ALA A 1 310 ? -25.322 3.835 7.456 1.00 95.88 310 ALA A CA 1
ATOM 2413 C C . ALA A 1 310 ? -25.684 5.329 7.415 1.00 95.88 310 ALA A C 1
ATOM 2415 O O . ALA A 1 310 ? -26.334 5.793 6.478 1.00 95.88 310 ALA A O 1
ATOM 2416 N N . ALA A 1 311 ? -25.274 6.096 8.426 1.00 93.69 311 ALA A N 1
ATOM 2417 C CA . ALA A 1 311 ? -25.466 7.552 8.445 1.00 93.69 311 ALA A CA 1
ATOM 2418 C C . ALA A 1 311 ? -24.227 8.318 7.955 1.00 93.69 311 ALA A C 1
ATOM 2420 O O . ALA A 1 311 ? -24.317 9.494 7.606 1.00 93.69 311 ALA A O 1
ATOM 2421 N N . ALA A 1 312 ? -23.067 7.661 7.923 1.00 91.88 312 ALA A N 1
ATOM 2422 C CA . ALA A 1 312 ? -21.796 8.242 7.517 1.00 91.88 312 ALA A CA 1
ATOM 2423 C C . ALA A 1 312 ? -21.076 7.334 6.514 1.00 91.88 312 ALA A C 1
ATOM 2425 O O . ALA A 1 312 ? -21.339 6.136 6.440 1.00 91.88 312 ALA A O 1
ATOM 2426 N N . LEU A 1 313 ? -20.157 7.929 5.753 1.00 95.25 313 LEU A N 1
ATOM 2427 C CA . LEU A 1 313 ? -19.249 7.187 4.888 1.00 95.25 313 LEU A CA 1
ATOM 2428 C C . LEU A 1 313 ? -18.298 6.351 5.753 1.00 95.25 313 LEU A C 1
ATOM 2430 O O . LEU A 1 313 ? -17.637 6.897 6.640 1.00 95.25 313 LEU A O 1
ATOM 2434 N N . ILE A 1 314 ? -18.205 5.057 5.458 1.00 96.56 314 ILE A N 1
ATOM 2435 C CA . ILE A 1 314 ? -17.237 4.148 6.069 1.00 96.56 314 ILE A CA 1
ATOM 2436 C C . ILE A 1 314 ? -16.175 3.818 5.029 1.00 96.56 314 ILE A C 1
ATOM 2438 O O . ILE A 1 314 ? -16.495 3.355 3.937 1.00 96.56 314 ILE A O 1
ATOM 2442 N N . VAL A 1 315 ? -14.909 4.055 5.364 1.00 96.94 315 VAL A N 1
ATOM 2443 C CA . VAL A 1 315 ? -13.753 3.745 4.507 1.00 96.94 315 VAL A CA 1
ATOM 2444 C C . VAL A 1 315 ? -12.767 2.939 5.330 1.00 96.94 315 VAL A C 1
ATOM 2446 O O . VAL A 1 315 ? -12.453 3.332 6.451 1.00 96.94 315 VAL A O 1
ATOM 2449 N N . VAL A 1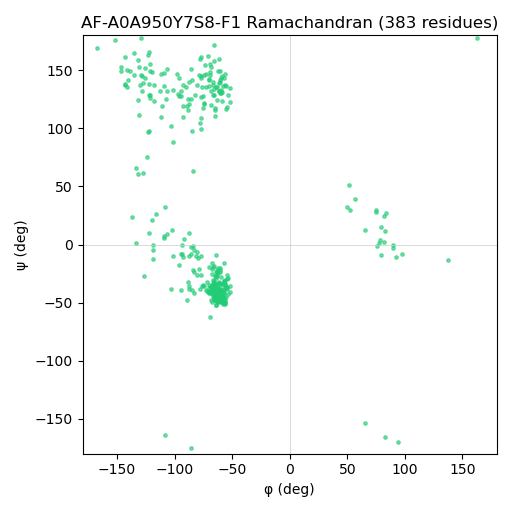 316 ? -12.273 1.836 4.774 1.00 93.50 316 VAL A N 1
ATOM 2450 C CA . VAL A 1 316 ? -11.354 0.925 5.466 1.00 93.50 316 VAL A CA 1
ATOM 2451 C C . VAL A 1 316 ? -10.058 0.786 4.685 1.00 93.50 316 VAL A C 1
ATOM 2453 O O . VAL A 1 316 ? -10.091 0.663 3.459 1.00 93.50 316 VAL A O 1
ATOM 2456 N N . TYR A 1 317 ? -8.920 0.790 5.382 1.00 91.94 317 TYR A N 1
ATOM 2457 C CA . TYR A 1 317 ? -7.600 0.579 4.796 1.00 91.94 317 TYR A CA 1
ATOM 2458 C C . TYR A 1 317 ? -7.019 -0.770 5.248 1.00 91.94 317 TYR A C 1
ATOM 2460 O O . TYR A 1 317 ? -6.792 -0.946 6.440 1.00 91.94 317 TYR A O 1
ATOM 2468 N N . PRO A 1 318 ? -6.728 -1.710 4.325 1.00 90.44 318 PRO A N 1
ATOM 2469 C CA . PRO A 1 318 ? -6.971 -1.671 2.876 1.00 90.44 318 PRO A CA 1
ATOM 2470 C C . PRO A 1 318 ? -8.449 -1.945 2.499 1.00 90.44 318 PRO A C 1
ATOM 2472 O O . PRO A 1 318 ? -9.176 -2.554 3.280 1.00 90.44 318 PRO A O 1
ATOM 2475 N N . PRO A 1 319 ? -8.905 -1.575 1.281 1.00 89.31 319 PRO A N 1
ATOM 2476 C CA . PRO A 1 319 ? -8.151 -0.972 0.182 1.00 89.31 319 PRO A CA 1
ATOM 2477 C C . PRO A 1 319 ? -8.181 0.567 0.146 1.00 89.31 319 PRO A C 1
ATOM 2479 O O . PRO A 1 319 ? -7.538 1.131 -0.738 1.00 89.31 319 PRO A O 1
ATOM 2482 N N . GLY A 1 320 ? -8.859 1.247 1.069 1.00 91.19 320 GLY A N 1
ATOM 2483 C CA . GLY A 1 320 ? -8.962 2.711 1.103 1.00 91.19 320 GLY A CA 1
ATOM 2484 C C . GLY A 1 320 ? -10.063 3.278 0.205 1.00 91.19 320 GLY A C 1
ATOM 2485 O O . GLY A 1 320 ? -9.942 4.400 -0.278 1.00 91.19 320 GLY A O 1
ATOM 2486 N N . ILE A 1 321 ? -11.118 2.498 -0.050 1.00 93.81 321 ILE A N 1
ATOM 2487 C CA . ILE A 1 321 ? -12.321 2.940 -0.773 1.00 93.81 321 ILE A CA 1
ATOM 2488 C C . ILE A 1 321 ? -13.560 2.725 0.102 1.00 93.81 321 ILE A C 1
ATOM 2490 O O . ILE A 1 321 ? -13.504 1.993 1.096 1.00 93.81 321 ILE A O 1
ATOM 2494 N N . ALA A 1 322 ? -14.660 3.389 -0.255 1.00 95.06 322 ALA A N 1
ATOM 2495 C CA . ALA A 1 322 ? -15.914 3.323 0.486 1.00 95.06 322 ALA A CA 1
ATOM 2496 C C . ALA A 1 322 ? -16.368 1.871 0.668 1.00 95.06 322 ALA A C 1
ATOM 2498 O O . ALA A 1 322 ? -16.585 1.167 -0.310 1.00 95.06 322 ALA A O 1
ATOM 2499 N N . LEU A 1 323 ? -16.469 1.443 1.924 1.00 96.06 323 LEU A N 1
ATOM 2500 C CA . LEU A 1 323 ? -17.056 0.169 2.315 1.00 96.06 323 LEU A CA 1
ATOM 2501 C C . LEU A 1 323 ? -18.577 0.291 2.457 1.00 96.06 323 LEU A C 1
ATOM 2503 O O . LEU A 1 323 ? -19.298 -0.625 2.092 1.00 96.06 323 LEU A O 1
ATOM 2507 N N . MET A 1 324 ? -19.039 1.419 3.006 1.00 96.81 324 MET A N 1
ATOM 2508 C CA . MET A 1 324 ? -20.456 1.774 3.107 1.00 96.81 324 MET A CA 1
ATOM 2509 C C . MET A 1 324 ? -20.627 3.265 2.830 1.00 96.81 324 MET A C 1
ATOM 2511 O O . MET A 1 324 ? -19.830 4.085 3.300 1.00 96.81 324 MET A O 1
ATOM 2515 N N . VAL A 1 325 ? -21.694 3.629 2.135 1.00 95.75 325 VAL A N 1
ATOM 2516 C CA . VAL A 1 325 ? -22.105 5.003 1.826 1.00 95.75 325 VAL A CA 1
ATOM 2517 C C . VAL A 1 325 ? -23.371 5.351 2.631 1.00 95.75 325 VAL A C 1
ATOM 2519 O O . VAL A 1 325 ? -24.188 4.468 2.898 1.00 95.75 325 VAL A O 1
ATOM 2522 N N . PRO A 1 326 ? -23.582 6.618 3.054 1.00 95.44 326 PRO A N 1
ATOM 2523 C CA . PRO A 1 326 ? -24.806 6.995 3.760 1.00 95.44 326 PRO A CA 1
ATOM 2524 C C . PRO A 1 326 ? -26.073 6.562 3.013 1.00 95.44 326 PRO A C 1
ATOM 2526 O O . PRO A 1 326 ? -26.189 6.790 1.814 1.00 95.44 326 PRO A O 1
ATOM 2529 N N . GLY A 1 327 ? -27.038 5.983 3.726 1.00 94.31 327 GLY A N 1
ATOM 2530 C CA . GLY A 1 327 ? -28.290 5.484 3.150 1.00 94.31 327 GLY A CA 1
ATOM 2531 C C . GLY A 1 327 ? -28.278 4.012 2.731 1.00 94.31 327 GLY A C 1
ATOM 2532 O O . GLY A 1 327 ? -29.351 3.459 2.482 1.00 94.31 327 GLY A O 1
ATOM 2533 N N . GLU A 1 328 ? -27.115 3.363 2.705 1.00 96.69 328 GLU A N 1
ATOM 2534 C CA . GLU A 1 328 ? -27.010 1.922 2.473 1.00 96.69 328 GLU A CA 1
ATOM 2535 C C . GLU A 1 328 ? -27.372 1.112 3.720 1.00 96.69 328 GLU A C 1
ATOM 2537 O O . GLU A 1 328 ? -27.084 1.516 4.853 1.00 96.69 328 GLU A O 1
ATOM 2542 N N . ARG A 1 329 ? -27.994 -0.051 3.515 1.00 96.75 329 ARG A N 1
ATOM 2543 C CA . ARG A 1 329 ? -28.376 -0.975 4.584 1.00 96.75 329 ARG A CA 1
ATOM 2544 C C . ARG A 1 329 ? -27.274 -1.986 4.873 1.00 96.75 329 ARG A C 1
ATOM 2546 O O . ARG A 1 329 ? -26.766 -2.650 3.975 1.00 96.75 329 ARG A O 1
ATOM 2553 N N . PHE A 1 330 ? -27.004 -2.210 6.154 1.00 96.75 330 PHE A N 1
ATOM 2554 C CA . PHE A 1 330 ? -26.248 -3.377 6.596 1.00 96.75 330 PHE A CA 1
ATOM 2555 C C . PHE A 1 330 ? -27.145 -4.622 6.572 1.00 96.75 330 PHE A C 1
ATOM 2557 O O . PHE A 1 330 ? -28.053 -4.758 7.396 1.00 96.75 330 PHE A O 1
ATOM 2564 N N . ALA A 1 331 ? -26.908 -5.541 5.637 1.00 94.44 331 ALA A N 1
ATOM 2565 C CA . ALA A 1 331 ? -27.569 -6.847 5.630 1.00 94.44 331 ALA A CA 1
ATOM 2566 C C . ALA A 1 331 ? -27.241 -7.664 6.899 1.00 94.44 331 ALA A C 1
ATOM 2568 O O . ALA A 1 331 ? -26.247 -7.405 7.581 1.00 94.44 331 ALA A O 1
ATOM 2569 N N . ALA A 1 332 ? -28.070 -8.661 7.223 1.00 92.12 332 ALA A N 1
ATOM 2570 C CA . ALA A 1 332 ? -27.850 -9.521 8.392 1.00 92.12 332 ALA A CA 1
ATOM 2571 C C . ALA A 1 332 ? -26.537 -10.325 8.300 1.00 92.12 332 ALA A C 1
ATOM 2573 O O . ALA A 1 332 ? -25.877 -10.552 9.309 1.00 92.12 332 ALA A O 1
ATOM 2574 N N . ASP A 1 333 ? -26.145 -10.701 7.086 1.00 92.25 333 ASP A N 1
ATOM 2575 C CA . ASP A 1 333 ? -24.920 -11.405 6.702 1.00 92.25 333 ASP A CA 1
ATOM 2576 C C . ASP A 1 333 ? -23.937 -10.483 5.956 1.00 92.25 333 ASP A C 1
ATOM 2578 O O . ASP A 1 333 ? -23.192 -10.911 5.077 1.00 92.25 333 ASP A O 1
ATOM 2582 N N . SER A 1 334 ? -23.930 -9.191 6.305 1.00 95.06 334 SER A N 1
ATOM 2583 C CA . SER A 1 334 ? -23.120 -8.177 5.628 1.00 95.06 334 SER A CA 1
ATOM 2584 C C . SER A 1 334 ? -21.628 -8.537 5.595 1.00 95.06 334 SER A C 1
ATOM 2586 O O . SER A 1 334 ? -20.947 -8.551 6.627 1.00 95.06 334 SER A O 1
ATOM 2588 N N . ALA A 1 335 ? -21.098 -8.727 4.382 1.00 95.75 335 ALA A N 1
ATOM 2589 C CA . ALA A 1 335 ? -19.667 -8.909 4.144 1.00 95.75 335 ALA A CA 1
ATOM 2590 C C . ALA A 1 335 ? -18.846 -7.710 4.651 1.00 95.75 335 ALA A C 1
ATOM 2592 O O . ALA A 1 335 ? -17.754 -7.890 5.189 1.00 95.75 335 ALA A O 1
ATOM 2593 N N . ALA A 1 336 ? -19.402 -6.496 4.572 1.00 95.75 336 ALA A N 1
ATOM 2594 C CA . ALA A 1 336 ? -18.794 -5.300 5.141 1.00 95.75 336 ALA A CA 1
ATOM 2595 C C . ALA A 1 336 ? -18.640 -5.390 6.667 1.00 95.75 336 ALA A C 1
ATOM 2597 O O . ALA A 1 336 ? -17.564 -5.106 7.193 1.00 95.75 336 ALA A O 1
ATOM 2598 N N . VAL A 1 337 ? -19.672 -5.841 7.390 1.00 96.94 337 VAL A N 1
ATOM 2599 C CA . VAL A 1 337 ? -19.578 -6.043 8.848 1.00 96.94 337 VAL A CA 1
ATOM 2600 C C . VAL A 1 337 ? -18.582 -7.153 9.179 1.00 96.94 337 VAL A C 1
ATOM 2602 O O . VAL A 1 337 ? -17.773 -6.981 10.089 1.00 96.94 337 VAL A O 1
ATOM 2605 N N . ALA A 1 338 ? -18.583 -8.260 8.430 1.00 96.94 338 ALA A N 1
ATOM 2606 C CA . ALA A 1 338 ? -17.612 -9.340 8.615 1.00 96.94 338 ALA A CA 1
ATOM 2607 C C . ALA A 1 338 ? -16.163 -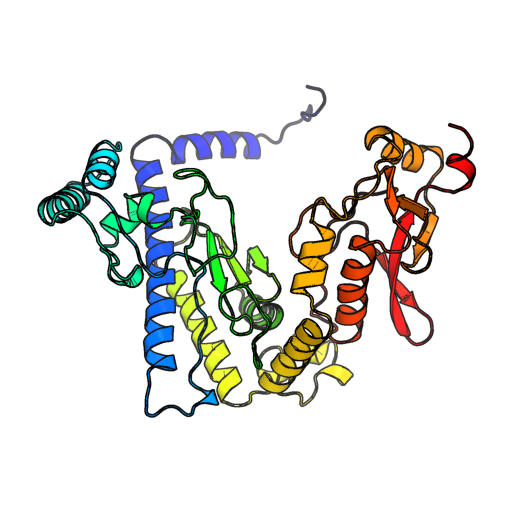8.855 8.423 1.00 96.94 338 ALA A C 1
ATOM 2609 O O . ALA A 1 338 ? -15.278 -9.216 9.199 1.00 96.94 338 ALA A O 1
ATOM 2610 N N . TYR A 1 339 ? -15.925 -7.978 7.446 1.00 97.06 339 TYR A N 1
ATOM 2611 C CA . TYR A 1 339 ? -14.616 -7.372 7.231 1.00 97.06 339 TYR A CA 1
ATOM 2612 C C . TYR A 1 339 ? -14.237 -6.387 8.346 1.00 97.06 339 TYR A C 1
ATOM 2614 O O . TYR A 1 339 ? -13.116 -6.433 8.840 1.00 97.06 339 TYR A O 1
ATOM 2622 N N . LEU A 1 340 ? -15.167 -5.565 8.845 1.00 97.31 340 LEU A N 1
ATOM 2623 C CA . LEU A 1 340 ? -14.917 -4.694 10.007 1.00 97.31 340 LEU A CA 1
ATOM 2624 C C . LEU A 1 340 ? -14.556 -5.485 11.276 1.00 97.31 340 LEU A C 1
ATOM 2626 O O . LEU A 1 340 ? -13.737 -5.030 12.075 1.00 97.31 340 LEU A O 1
ATOM 2630 N N . ARG A 1 341 ? -15.126 -6.683 11.454 1.00 97.31 341 ARG A N 1
ATOM 2631 C CA . ARG A 1 341 ? -14.800 -7.573 12.581 1.00 97.31 341 ARG A CA 1
ATOM 2632 C C . ARG A 1 341 ? -13.374 -8.096 12.550 1.00 97.31 341 ARG A C 1
ATOM 2634 O O . ARG A 1 341 ? -12.794 -8.271 13.618 1.00 97.31 341 ARG A O 1
ATOM 2641 N N . LEU A 1 342 ? -12.809 -8.310 11.361 1.00 97.56 342 LEU A N 1
ATOM 2642 C CA . LEU A 1 342 ? -11.396 -8.659 11.220 1.00 97.56 342 LEU A CA 1
ATOM 2643 C C . LEU A 1 342 ? -10.517 -7.588 11.879 1.00 97.56 342 LEU A C 1
ATOM 2645 O O . LEU A 1 342 ? -9.641 -7.926 12.670 1.00 97.56 342 LEU A O 1
ATOM 2649 N N . PHE A 1 343 ? -10.774 -6.309 11.598 1.00 97.06 343 PHE A N 1
ATOM 2650 C CA . PHE A 1 343 ? -9.997 -5.202 12.163 1.00 97.06 343 PHE A CA 1
ATOM 2651 C C . PHE A 1 343 ? -10.252 -5.011 13.658 1.00 97.06 343 PHE A C 1
ATOM 2653 O O . PHE A 1 343 ? -9.299 -4.880 14.416 1.00 97.06 343 PHE A O 1
ATOM 2660 N N . GLU A 1 344 ? -11.506 -5.107 14.112 1.00 96.94 344 GLU A N 1
ATOM 2661 C CA . GLU A 1 344 ? -11.817 -5.046 15.548 1.00 96.94 344 GLU A CA 1
ATOM 2662 C C . GLU A 1 344 ? -11.067 -6.137 16.331 1.00 96.94 344 GLU A C 1
ATOM 2664 O O . GLU A 1 344 ? -10.533 -5.887 17.414 1.00 96.94 344 GLU A O 1
ATOM 2669 N N . GLU A 1 345 ? -10.997 -7.356 15.792 1.00 96.88 345 GLU A N 1
ATOM 2670 C CA . GLU A 1 345 ? -10.231 -8.439 16.402 1.00 96.88 345 GLU A CA 1
ATOM 2671 C C . GLU A 1 345 ? -8.716 -8.199 16.313 1.00 96.88 345 GLU A C 1
ATOM 2673 O O . GLU A 1 345 ? -8.015 -8.433 17.300 1.00 96.88 345 GLU A O 1
ATOM 2678 N N . SER A 1 346 ? -8.228 -7.705 15.171 1.00 96.69 346 SER A N 1
ATOM 2679 C CA . SER A 1 346 ? -6.820 -7.360 14.950 1.00 96.69 346 SER A CA 1
ATOM 2680 C C . SER A 1 346 ? -6.329 -6.327 15.962 1.00 96.69 346 SER A C 1
ATOM 2682 O O . SER A 1 346 ? -5.345 -6.583 16.649 1.00 96.69 346 SER A O 1
ATOM 2684 N N . ASP A 1 347 ? -7.046 -5.216 16.137 1.00 95.81 347 ASP A N 1
ATOM 2685 C CA . ASP A 1 347 ? -6.676 -4.140 17.066 1.00 95.81 347 ASP A CA 1
ATOM 2686 C C . ASP A 1 347 ? -6.627 -4.619 18.525 1.00 95.81 347 ASP A C 1
ATOM 2688 O O . ASP A 1 347 ? -5.812 -4.159 19.323 1.00 95.81 347 ASP A O 1
ATOM 2692 N N . ASN A 1 348 ? -7.480 -5.581 18.895 1.00 95.75 348 ASN A N 1
ATOM 2693 C CA . ASN A 1 348 ? -7.433 -6.194 20.223 1.00 95.75 348 ASN A CA 1
ATOM 2694 C C . ASN A 1 348 ? -6.219 -7.122 20.412 1.00 95.75 348 ASN A C 1
ATOM 2696 O O . ASN A 1 348 ? -5.750 -7.282 21.539 1.00 95.75 348 ASN A O 1
ATOM 2700 N N . ARG A 1 349 ? -5.753 -7.791 19.349 1.00 96.25 349 ARG A N 1
ATOM 2701 C CA . ARG A 1 349 ? -4.640 -8.759 19.400 1.00 96.25 349 ARG A CA 1
ATOM 2702 C C . ARG A 1 349 ? -3.273 -8.095 19.225 1.00 96.25 349 ARG A C 1
ATOM 2704 O O . ARG A 1 349 ? -2.305 -8.520 19.861 1.00 96.25 349 ARG A O 1
ATOM 2711 N N . PHE A 1 350 ? -3.209 -7.061 18.391 1.00 97.62 350 PHE A N 1
ATOM 2712 C CA . PHE A 1 350 ? -1.986 -6.408 17.928 1.00 97.62 350 PHE A CA 1
ATOM 2713 C C . PHE A 1 350 ? -2.049 -4.883 18.154 1.00 97.62 350 PHE A C 1
ATOM 2715 O O . PHE A 1 350 ? -1.999 -4.117 17.190 1.00 97.62 350 PHE A O 1
ATOM 2722 N N . PRO A 1 351 ? -2.160 -4.413 19.414 1.00 96.38 351 PRO A N 1
ATOM 2723 C CA . PRO A 1 351 ? -2.187 -2.980 19.710 1.00 96.38 351 PRO A CA 1
ATOM 2724 C C . PRO A 1 351 ? -0.921 -2.285 19.183 1.00 96.38 351 PRO A C 1
ATOM 2726 O O . PRO A 1 351 ? 0.179 -2.824 19.321 1.00 96.38 351 PRO A O 1
ATOM 2729 N N . GLY A 1 352 ? -1.063 -1.116 18.566 1.00 95.44 352 GLY A N 1
ATOM 2730 C CA . GLY A 1 352 ? 0.001 -0.404 17.848 1.00 95.44 352 GLY A CA 1
ATOM 2731 C C . GLY A 1 352 ? 0.135 -0.754 16.356 1.00 95.44 352 GLY A C 1
ATOM 2732 O O . GLY A 1 352 ? 0.961 -0.150 15.668 1.00 95.44 352 GLY A O 1
ATOM 2733 N N . PHE A 1 353 ? -0.667 -1.699 15.848 1.00 96.69 353 PHE A N 1
ATOM 2734 C CA . PHE A 1 353 ? -0.809 -2.018 14.418 1.00 96.69 353 PHE A CA 1
ATOM 2735 C C . PHE A 1 353 ? -2.228 -1.743 13.894 1.00 96.69 353 PHE A C 1
ATOM 2737 O O . PHE A 1 353 ? -2.672 -2.373 12.931 1.00 96.69 353 PHE A O 1
ATOM 2744 N N . GLU A 1 354 ? -2.953 -0.820 14.526 1.00 93.69 354 GLU A N 1
ATOM 2745 C CA . GLU A 1 354 ? -4.320 -0.485 14.145 1.00 93.69 354 GLU A CA 1
ATOM 2746 C C . GLU A 1 354 ? -4.377 0.057 12.712 1.00 93.69 354 GLU A C 1
ATOM 2748 O O . GLU 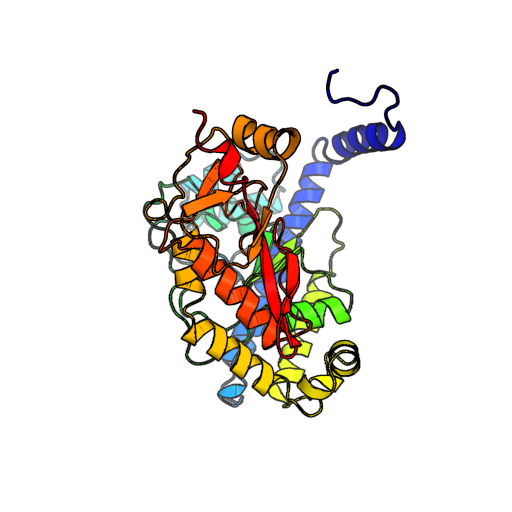A 1 354 ? -3.537 0.850 12.273 1.00 93.69 354 GLU A O 1
ATOM 2753 N N . CYS A 1 355 ? -5.398 -0.368 11.972 1.00 88.50 355 CYS A N 1
ATOM 2754 C CA . CYS A 1 355 ? -5.643 0.136 10.627 1.00 88.50 355 CYS A CA 1
ATOM 2755 C C . CYS A 1 355 ? -6.448 1.436 10.675 1.00 88.50 355 CYS A C 1
ATOM 2757 O O . CYS A 1 355 ? -7.387 1.587 11.458 1.00 88.50 355 CYS A O 1
ATOM 2759 N N . GLU A 1 356 ? -6.118 2.375 9.791 1.00 86.56 356 GLU A N 1
ATOM 2760 C CA . GLU A 1 356 ? -6.906 3.595 9.652 1.00 86.56 356 GLU A CA 1
ATOM 2761 C C . GLU A 1 356 ? -8.285 3.265 9.068 1.00 86.56 356 GLU A C 1
ATOM 2763 O O . GLU A 1 356 ? -8.414 2.546 8.074 1.00 86.56 356 GLU A O 1
ATOM 2768 N N . MET A 1 357 ? -9.336 3.797 9.690 1.00 93.81 357 MET A N 1
ATOM 2769 C CA . MET A 1 357 ? -10.714 3.655 9.229 1.00 93.81 357 MET A CA 1
ATOM 2770 C C . MET A 1 357 ? -11.475 4.956 9.445 1.00 93.81 357 MET A C 1
ATOM 2772 O O . MET A 1 357 ? -11.406 5.571 10.508 1.00 93.81 357 MET A O 1
ATOM 2776 N N . HIS A 1 358 ? -12.237 5.370 8.439 1.00 96.06 358 HIS A N 1
ATOM 2777 C CA . HIS A 1 358 ? -13.151 6.503 8.545 1.00 96.06 358 HIS A CA 1
ATOM 2778 C C . HIS A 1 358 ? -14.555 5.993 8.858 1.00 96.06 358 HIS A C 1
ATOM 2780 O O . HIS A 1 358 ? -14.966 4.952 8.353 1.00 96.06 358 HIS A O 1
ATOM 2786 N N . GLY A 1 359 ? -15.297 6.732 9.683 1.00 95.12 359 GLY A N 1
ATOM 2787 C CA . GLY A 1 359 ? -16.670 6.374 10.053 1.00 95.12 359 GLY A CA 1
ATOM 2788 C C . GLY A 1 359 ? -16.784 5.260 11.100 1.00 95.12 359 GLY A C 1
ATOM 2789 O O . GLY A 1 359 ? -17.901 4.911 11.477 1.00 95.12 359 GLY A O 1
ATOM 2790 N N . ILE A 1 360 ? -15.661 4.740 11.604 1.00 96.88 360 ILE A N 1
ATOM 2791 C CA . ILE A 1 360 ? -15.592 3.775 12.707 1.00 96.88 360 ILE A CA 1
ATOM 2792 C C . ILE A 1 360 ? -15.017 4.461 13.946 1.00 96.88 360 ILE A C 1
ATOM 2794 O O . ILE A 1 360 ? -14.048 5.211 13.868 1.00 96.88 360 ILE A O 1
ATOM 2798 N N . PHE A 1 361 ? -15.622 4.196 15.100 1.00 95.56 361 PHE A N 1
ATOM 2799 C CA . PHE A 1 361 ? -15.267 4.786 16.385 1.00 95.56 361 PHE A CA 1
ATOM 2800 C C . PHE A 1 361 ? -14.934 3.674 17.380 1.00 95.56 361 PHE A C 1
ATOM 2802 O O . PHE A 1 361 ? -15.845 3.106 17.994 1.00 95.56 361 PHE A O 1
ATOM 2809 N N . PRO A 1 362 ? -13.645 3.349 17.555 1.00 94.38 362 PRO A N 1
ATOM 2810 C CA . PRO A 1 362 ? -13.219 2.388 18.556 1.00 94.38 362 PRO A CA 1
ATOM 2811 C C . PRO A 1 362 ? -13.494 2.915 19.972 1.00 94.38 362 PRO A C 1
ATOM 2813 O O . PRO A 1 362 ? -13.220 4.075 20.288 1.00 94.38 362 PRO A O 1
ATOM 2816 N N . ARG A 1 363 ? -14.058 2.076 20.843 1.00 93.62 363 ARG A N 1
ATOM 2817 C CA . ARG A 1 363 ? -14.336 2.393 22.252 1.00 93.62 363 ARG A CA 1
ATOM 2818 C C . ARG A 1 363 ? -13.991 1.212 23.146 1.00 93.62 363 ARG A C 1
ATOM 2820 O O . ARG A 1 363 ? -14.136 0.060 22.745 1.00 93.62 363 ARG A O 1
ATOM 2827 N N . ALA A 1 364 ? -13.590 1.493 24.384 1.00 88.75 364 ALA A N 1
ATOM 2828 C CA . ALA A 1 364 ? -13.418 0.454 25.393 1.00 88.75 364 ALA A CA 1
ATOM 2829 C C . ALA A 1 364 ? -14.776 -0.193 25.717 1.00 88.75 364 ALA A C 1
ATOM 2831 O O . ALA A 1 364 ? -15.705 0.470 26.182 1.00 88.75 364 ALA A O 1
ATOM 2832 N N . GLY A 1 365 ? -14.892 -1.487 25.443 1.00 79.62 365 GLY A N 1
ATOM 2833 C CA . GLY A 1 365 ? -16.011 -2.326 25.840 1.00 79.62 365 GLY A CA 1
ATOM 2834 C C . GLY A 1 365 ? -15.848 -2.888 27.254 1.00 79.62 365 GLY A C 1
ATOM 2835 O O . GLY A 1 365 ? -14.904 -2.590 27.991 1.00 79.62 365 GLY A O 1
ATOM 2836 N N . THR A 1 366 ? -16.782 -3.752 27.644 1.00 74.44 366 THR A N 1
ATOM 2837 C CA . THR A 1 366 ? -16.723 -4.483 28.916 1.00 74.44 366 THR A CA 1
ATOM 2838 C C . THR A 1 366 ? -15.488 -5.384 28.975 1.00 74.44 366 THR A C 1
ATOM 2840 O O . THR A 1 366 ? -15.223 -6.137 28.040 1.00 74.44 366 THR A O 1
ATOM 2843 N N . GLY A 1 367 ? -14.744 -5.330 30.084 1.00 75.31 367 GLY A N 1
ATOM 2844 C CA . GLY A 1 367 ? -13.541 -6.148 30.283 1.00 75.31 367 GLY A CA 1
ATOM 2845 C C . GLY A 1 367 ? -12.283 -5.635 29.574 1.00 75.31 367 GLY A C 1
ATOM 2846 O O . GLY A 1 367 ? -11.324 -6.386 29.448 1.00 75.31 367 GLY A O 1
ATOM 2847 N N . GLY A 1 368 ? -12.275 -4.382 29.101 1.00 79.94 368 GLY A N 1
ATOM 2848 C CA . GLY A 1 368 ? -11.091 -3.749 28.504 1.00 79.94 368 GLY A CA 1
ATOM 2849 C C . GLY A 1 368 ? -10.846 -4.091 27.032 1.00 79.94 368 GLY A C 1
ATOM 2850 O O . GLY A 1 368 ? -9.872 -3.611 26.464 1.00 79.94 368 GLY A O 1
ATOM 2851 N N . ARG A 1 369 ? -11.728 -4.877 26.399 1.00 88.88 369 ARG A N 1
ATOM 2852 C CA . ARG A 1 369 ? -11.666 -5.165 24.959 1.00 88.88 369 ARG A CA 1
ATOM 2853 C C . ARG A 1 369 ? -12.170 -3.979 24.149 1.00 88.88 369 ARG A C 1
ATOM 2855 O O . ARG A 1 369 ? -13.225 -3.430 24.462 1.00 88.88 369 ARG A O 1
ATOM 2862 N N . LEU A 1 370 ? -11.459 -3.621 23.091 1.00 93.69 370 LEU A N 1
ATOM 2863 C CA . LEU A 1 370 ? -11.893 -2.623 22.123 1.00 93.69 370 LEU A CA 1
ATOM 2864 C C . LEU A 1 370 ? -13.119 -3.139 21.358 1.00 93.69 370 LEU A C 1
ATOM 2866 O O . LEU A 1 370 ? -13.157 -4.306 20.963 1.00 93.69 370 LEU A O 1
ATOM 2870 N N . ARG A 1 371 ? -14.115 -2.276 21.156 1.00 96.12 371 ARG A N 1
ATOM 2871 C CA . ARG A 1 371 ? -15.261 -2.521 20.278 1.00 96.12 371 ARG A CA 1
ATOM 2872 C C . ARG A 1 371 ? -15.441 -1.373 19.302 1.00 96.12 371 ARG A C 1
ATOM 2874 O O . ARG A 1 371 ? -15.228 -0.214 19.658 1.00 96.12 371 ARG A O 1
ATOM 2881 N N . TYR A 1 372 ? -15.863 -1.691 18.093 1.00 97.06 372 TYR A N 1
ATOM 2882 C CA . TYR A 1 372 ? -16.126 -0.734 17.035 1.00 97.06 372 TYR A CA 1
ATOM 2883 C C . TYR A 1 372 ? -17.582 -0.304 17.038 1.00 97.06 372 TYR A C 1
ATOM 2885 O O . TYR A 1 372 ? -18.505 -1.110 17.179 1.00 97.06 372 TYR A O 1
ATOM 2893 N N . PHE A 1 373 ? -17.765 0.996 16.849 1.00 97.12 373 PHE A N 1
ATOM 2894 C CA . PHE A 1 373 ? -19.062 1.626 16.715 1.00 97.12 373 PHE A CA 1
ATOM 2895 C C . PHE A 1 373 ? -19.117 2.433 15.424 1.00 97.12 373 PHE A C 1
ATOM 2897 O O . PHE A 1 373 ? -18.100 2.954 14.972 1.00 97.12 373 PHE A O 1
ATOM 2904 N N . THR A 1 374 ? -20.304 2.595 14.853 1.00 96.69 374 THR A N 1
ATOM 2905 C CA . THR A 1 374 ? -20.522 3.512 13.729 1.00 96.69 374 THR A CA 1
ATOM 2906 C C . THR A 1 374 ? -21.882 4.188 13.829 1.00 96.69 374 THR A C 1
ATOM 2908 O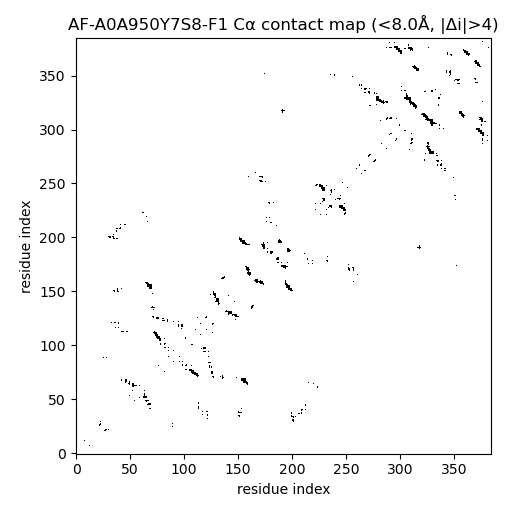 O . THR A 1 374 ? -22.751 3.761 14.594 1.00 96.69 374 THR A O 1
ATOM 2911 N N . TYR A 1 375 ? -22.031 5.298 13.111 1.00 95.00 375 TYR A N 1
ATOM 2912 C CA . TYR A 1 375 ? -23.263 6.066 13.085 1.00 95.00 375 TYR A CA 1
ATOM 2913 C C . TYR A 1 375 ? -24.254 5.450 12.106 1.00 95.00 375 TYR A C 1
ATOM 2915 O O . TYR A 1 375 ? -23.958 5.261 10.923 1.00 95.00 375 TYR A O 1
ATOM 2923 N N . VAL A 1 376 ? -25.463 5.216 12.597 1.00 95.31 376 VAL A N 1
ATOM 2924 C CA . VAL A 1 376 ? -26.599 4.747 11.811 1.00 95.31 376 VAL A CA 1
ATOM 2925 C C . VAL A 1 376 ? -27.761 5.724 11.898 1.00 95.31 376 VAL A C 1
ATOM 2927 O O . VAL A 1 376 ? -27.894 6.480 12.865 1.00 95.31 376 VAL A O 1
ATOM 2930 N N . VAL A 1 377 ? -28.616 5.702 10.878 1.00 92.44 377 VAL A N 1
ATOM 2931 C CA . VAL A 1 377 ? -29.843 6.503 10.864 1.00 92.44 377 VAL A CA 1
ATOM 2932 C C . VAL A 1 377 ? -30.769 6.017 11.998 1.00 92.44 377 VAL A C 1
ATOM 2934 O O . VAL A 1 377 ? -30.918 4.795 12.185 1.00 92.44 377 VAL A O 1
ATOM 2937 N N . PRO A 1 378 ? -31.385 6.927 12.779 1.00 88.31 378 PRO A N 1
ATOM 2938 C CA . PRO A 1 378 ? -32.327 6.562 13.834 1.00 88.31 378 PRO A CA 1
ATOM 2939 C C . PRO A 1 378 ? -33.537 5.800 13.283 1.00 88.31 378 PRO A C 1
ATOM 2941 O O . PRO A 1 378 ? -34.080 6.145 12.232 1.00 88.31 378 PRO A O 1
ATOM 2944 N N . GLN A 1 379 ? -34.004 4.772 13.997 1.00 75.38 379 GLN A N 1
ATOM 2945 C CA . GLN A 1 379 ? -35.128 3.942 13.527 1.00 75.38 379 GLN A CA 1
ATOM 2946 C C . GLN A 1 379 ? -36.451 4.720 13.420 1.00 75.38 379 GLN A C 1
ATOM 2948 O O . GLN A 1 379 ? -37.295 4.387 12.591 1.00 75.38 379 GLN A O 1
ATOM 2953 N N . THR A 1 380 ? -36.626 5.781 14.211 1.00 65.25 380 THR A N 1
ATOM 2954 C CA . THR A 1 380 ? -37.811 6.652 14.173 1.00 65.25 380 THR A CA 1
ATOM 2955 C C . THR A 1 380 ? -37.925 7.465 12.881 1.00 65.25 380 THR A C 1
ATOM 2957 O O . THR A 1 380 ? -39.037 7.808 12.488 1.00 65.25 380 THR A O 1
ATOM 2960 N N . ALA A 1 381 ? -36.809 7.736 12.197 1.00 55.62 381 ALA A N 1
ATOM 2961 C CA . ALA A 1 381 ? -36.773 8.491 10.943 1.00 55.62 381 ALA A CA 1
ATOM 2962 C C . ALA A 1 381 ? -37.072 7.620 9.706 1.00 55.62 381 ALA A C 1
ATOM 2964 O O . ALA A 1 381 ? -37.548 8.119 8.690 1.00 55.62 381 ALA A O 1
ATOM 2965 N N . ALA A 1 382 ? -36.850 6.304 9.794 1.00 51.25 382 ALA A N 1
ATOM 2966 C CA . ALA A 1 382 ? -37.010 5.376 8.670 1.00 51.25 382 ALA A CA 1
ATOM 2967 C C . ALA A 1 382 ? -38.471 4.964 8.381 1.00 51.25 382 ALA A C 1
ATOM 2969 O O . ALA A 1 382 ? -38.736 4.353 7.351 1.00 51.25 382 ALA A O 1
ATOM 2970 N N . GLY A 1 383 ? -39.419 5.275 9.275 1.00 46.56 383 GLY A N 1
ATOM 2971 C CA . GLY A 1 383 ? -40.835 4.891 9.149 1.00 46.56 383 GLY A CA 1
ATOM 2972 C C . GLY A 1 383 ? -41.740 5.911 8.446 1.00 46.56 383 GLY A C 1
ATOM 2973 O O . GLY A 1 383 ? -42.954 5.724 8.438 1.00 46.56 383 GLY A O 1
ATOM 2974 N N . GLY A 1 384 ? -41.178 7.007 7.924 1.00 42.47 384 GLY A N 1
ATOM 2975 C CA . GLY A 1 384 ? -41.931 8.122 7.334 1.00 42.47 384 GLY A CA 1
ATOM 2976 C C . GLY A 1 384 ? -41.832 8.269 5.812 1.00 42.47 384 GLY A C 1
ATOM 2977 O O . GLY A 1 384 ? -42.303 9.284 5.302 1.00 42.47 384 GLY A O 1
ATOM 2978 N N . ALA A 1 385 ? -41.204 7.319 5.111 1.00 36.47 385 ALA A N 1
ATOM 2979 C CA . ALA A 1 385 ? -41.028 7.342 3.656 1.00 36.47 385 ALA A CA 1
ATOM 2980 C C . ALA A 1 385 ? -41.988 6.382 2.946 1.00 36.47 385 ALA A C 1
ATOM 2982 O O . ALA A 1 385 ? -42.065 5.208 3.379 1.00 36.47 385 ALA A O 1
#

pLDDT: mean 92.9, std 7.61, range [36.47, 98.69]

Nearest PDB structures (foldseek):
  1c4k-assembly1_A  TM=9.591E-01  e=1.210E-27  Lactobacillus sp. 30A
  1ord-assembly1_A  TM=9.515E-01  e=1.591E-26  Lactobacillus sp. 30A
  3n75-assembly1_A  TM=9.350E-01  e=1.679E-25  Escherichia coli K-12
  5fkz-assembly1_E  TM=9.124E-01  e=5.925E-25  Escherichia coli K-12
  5fkx-assembly1_A  TM=9.067E-01  e=5.307E-24  Escherichia coli K-12

Solvent-accessible surface area (backbone atoms only — not comparable to full-atom values): 21238 Å² total; per-residue (Å²): 112,95,86,56,66,94,76,68,62,62,69,62,55,50,49,52,56,50,51,53,59,58,50,48,65,71,58,21,52,52,36,48,52,50,16,34,47,50,32,49,50,39,47,39,50,41,47,50,53,23,50,55,43,44,64,37,84,87,53,55,76,92,54,42,61,54,54,41,61,70,54,66,63,55,33,59,39,51,39,69,58,48,55,56,38,68,69,49,85,89,70,50,74,66,42,48,54,52,46,54,52,37,40,76,66,70,25,45,72,72,37,50,45,76,76,52,57,68,56,52,62,68,57,33,69,64,66,34,49,57,55,68,80,50,68,69,52,75,73,74,91,58,55,87,91,68,49,66,58,60,61,34,58,43,34,36,30,34,49,32,56,47,71,72,75,42,72,45,100,61,33,40,41,22,61,54,62,48,49,44,36,41,77,71,74,44,79,64,78,42,60,38,71,41,31,39,30,39,80,46,42,66,83,60,61,91,62,55,51,55,54,55,51,52,52,52,54,46,53,48,54,40,40,74,68,59,31,42,32,52,80,67,41,45,68,57,25,71,76,38,44,95,78,34,66,89,36,32,42,49,60,54,25,46,54,54,31,48,52,42,52,77,65,37,48,69,56,33,53,50,40,35,71,30,81,94,51,58,64,52,74,78,34,58,52,70,55,16,43,46,40,32,74,74,75,34,63,41,79,39,45,70,89,68,36,55,74,34,28,30,25,44,55,26,30,38,50,62,90,65,51,78,62,41,50,18,13,22,33,34,49,85,82,31,34,50,59,57,37,53,48,53,50,42,53,44,40,64,74,41,72,91,67,65,65,65,52,44,55,56,47,77,39,80,41,85,92,73,42,59,38,46,24,35,45,22,46,43,73,83,69,70,77,78,120

Radius of gyration: 24.51 Å; Cα contacts (8 Å, |Δi|>4): 592; chains: 1; bounding box: 67×58×66 Å

Mean predicted aligned error: 5.16 Å

Foldseek 3Di:
DVPDDPDDDVVVVVVVVVVVVCCPDQNVVVLVLVLLLLLLVLQLLQVVVLCCQLVDPPDDNVRNGAKHWQFAQWAWDALVLLVVLLPDPDDDPVLNVLSVVCSVVGHGDRHGLSPHDSSCSSRGQRSFDDDAPGQSDDDHPDDPPRDGDDSQWIKIFWPQDDSHPAGDLATAFQLLLQLLCVVVVRHFPAGARTITIDGRGSPDDRCVSVVVVVSRVVLSVQQVVQHACCVRPVVLCVVPVVQRPPHTSRNVRNVSSVLCRVLVLVVLVCLLPDPVQDFDQQDDLVVLQVLCVPVNWDKAFLQPQAQFFASDFKAWGVVGDTSHGRRTGQHPPHSSSSNVVSQLVCCQNRPPSHTDMPQWDWDQDPPRRITIIGITRDPVVVPPD